Protein 8D24 (pdb70)

Secondary structure (DSSP, 8-state):
--EEEEEE-SSEEEEEEEETTEEEEPP-TTS-SSEE-EEEEETTEEEESHHHHHTTTT-GGGEEE-GGGTTT--TTSHHHHHHHHH-SSEEEEETTEEEEEEEETTEEEEE-HHHHHHHHHHHHHHHHHHHHTS---EEEEEE-TT--HHHHHHHHHHHHHTT-EEEEEEEHHHHHHHHTT---SSEEEEEEEEE-SS-EEEEEEEEETTEEEEEEEEEETT-SHHHHHHHHHHHHHHHHHHHHS--GGG-HHHHHHHHHHHHHHHHHTTT-SEEEEEEEEEETTEEEEEEEEHHHHHHHHHHHHHHTHHHHHHHHHHTT--GGG--EEEEESGGGGSHHHHHHHHHHTTTPPPEE-SSTTTHHHHHHHHHHHHHH-

Nearest PDB structures (foldseek):
  5umb-assembly4_D  TM=9.808E-01  e=6.014E-67  Plasmodium falciparum NF54
  3iuc-assembly3_C  TM=9.827E-01  e=4.723E-58  Homo sapiens
  3a8y-assembly2_B  TM=9.801E-01  e=9.227E-54  Homo sapiens
  4fsv-assembly1_A  TM=9.727E-01  e=2.371E-53  Homo sapiens
  6rzq-assembly2_B  TM=9.610E-01  e=6.991E-54  Plasmodium falciparum 3D7

B-factor: mean 27.22, std 9.72, range [12.56, 76.72]

Solvent-accessible surface area: 17415 Å² total; per-residue (Å²): 95,28,15,1,0,0,10,13,13,19,22,39,0,1,2,0,2,92,84,134,64,148,21,47,16,10,71,11,123,123,48,70,100,42,4,20,14,27,0,1,7,14,128,44,102,123,64,31,0,54,42,0,86,104,33,30,28,97,63,60,72,21,0,0,38,17,9,24,23,0,4,24,46,104,31,114,55,165,41,0,69,105,0,64,94,106,18,61,5,89,16,34,78,61,176,30,111,2,13,0,56,0,60,61,161,136,153,96,38,62,20,22,7,38,69,4,8,0,23,6,0,44,35,1,34,90,13,0,47,98,92,24,66,110,90,2,142,34,0,0,0,1,1,7,23,87,10,84,122,52,7,61,90,9,3,83,55,0,0,101,88,3,42,1,86,16,54,108,26,13,30,20,8,13,0,0,1,8,25,52,53,17,92,80,146,119,99,30,3,0,0,5,1,26,0,12,23,6,24,1,29,0,4,0,0,3,0,60,101,34,87,43,95,40,121,10,39,15,37,48,48,49,1,0,2,90,48,0,9,77,71,0,1,59,59,5,13,134,49,3,98,162,130,62,118,33,38,0,155,117,47,135,134,0,22,54,89,0,105,132,47,0,47,61,2,20,135,62,3,24,122,62,129,60,20,96,1,105,18,130,55,3,30,158,57,79,82,2,68,27,70,2,55,41,72,60,5,36,106,26,0,48,75,18,0,105,70,0,22,98,13,2,97,106,0,9,111,74,22,194,30,125,74,102,105,2,74,50,0,0,0,5,2,28,12,0,84,8,29,41,1,46,74,4,2,69,122,22,8,127,47,80,108,6,43,79,18,138,64,1,33,26,10,6,0,82,0,0,0,38,19,1,11,87,59,104,117

Structure (mmCIF, N/CA/C/O backbone):
data_8D24
#
_entry.id   8D24
#
_cell.length_a   83.997
_cell.length_b   83.997
_cell.length_c   292.603
_cell.angle_alpha   90.00
_cell.angle_beta   90.00
_cell.angle_gamma   120.00
#
_symmetry.space_group_name_H-M   'P 65 2 2'
#
loop_
_entity.id
_entity.type
_entity.pdbx_description
1 polymer 'Chaperone DnaK'
2 non-polymer 4-[[(2R,3S,4R,5R)-5-[6-amino-8-[(3,4-dichlorophenyl)methylamino]purin-9-yl]-3,4-dihydroxy-oxolan-2-yl]methoxymethyl]benzonitrile
3 non-polymer 'SULFATE ION'
4 water water
#
loop_
_atom_site.group_PDB
_atom_site.id
_atom_site.type_symbol
_atom_site.label_atom_id
_atom_site.label_alt_id
_atom_site.label_comp_id
_atom_site.label_asym_id
_atom_site.label_entity_id
_atom_site.label_seq_id
_atom_site.pdbx_PDB_ins_code
_atom_site.Cartn_x
_atom_site.Cartn_y
_atom_site.Cartn_z
_atom_site.occupancy
_atom_site.B_iso_or_equiv
_atom_site.auth_seq_id
_atom_site.auth_comp_id
_atom_site.auth_asym_id
_atom_site.auth_atom_id
_atom_site.pdbx_PDB_model_num
ATOM 1 N N . GLY A 1 21 ? 28.439 12.214 -21.736 1.00 58.95 28 GLY A N 1
ATOM 2 C CA . GLY A 1 21 ? 29.168 12.007 -20.468 1.00 44.19 28 GLY A CA 1
ATOM 3 C C . GLY A 1 21 ? 28.195 11.562 -19.394 1.00 42.56 28 GLY A C 1
ATOM 4 O O . GLY A 1 21 ? 26.988 11.495 -19.646 1.00 46.27 28 GLY A O 1
ATOM 5 N N . PRO A 1 22 ? 28.688 11.259 -18.178 1.00 35.02 29 PRO A N 1
ATOM 6 C CA . PRO A 1 22 ? 27.814 10.813 -17.097 1.00 33.24 29 PRO A CA 1
ATOM 7 C C . PRO A 1 22 ? 26.892 11.914 -16.572 1.00 33.61 29 PRO A C 1
ATOM 8 O O . PRO A 1 22 ? 27.214 13.100 -16.612 1.00 31.65 29 PRO A O 1
ATOM 12 N N . VAL A 1 23 ? 25.733 11.490 -16.095 1.00 29.49 30 VAL A N 1
ATOM 13 C CA . VAL A 1 23 ? 24.787 12.343 -15.339 1.00 26.46 30 VAL A CA 1
ATOM 14 C C . VAL A 1 23 ? 24.548 11.617 -14.026 1.00 26.06 30 VAL A C 1
ATOM 15 O O . VAL A 1 23 ? 24.155 10.455 -14.044 1.00 24.58 30 VAL A O 1
ATOM 19 N N . ILE A 1 24 ? 24.892 12.264 -12.924 1.00 25.17 31 ILE A N 1
ATOM 20 C CA . ILE A 1 24 ? 24.731 11.681 -11.562 1.00 23.92 31 ILE A CA 1
ATOM 21 C C . ILE A 1 24 ? 23.488 12.285 -10.942 1.00 22.35 31 ILE A C 1
ATOM 22 O O . ILE A 1 24 ? 22.953 13.301 -11.474 1.00 24.28 31 ILE A O 1
ATOM 27 N N . GLY A 1 25 ? 23.037 11.683 -9.849 1.00 20.03 32 GLY A N 1
ATOM 28 C CA . GLY A 1 25 ? 21.842 12.117 -9.117 1.00 20.78 32 GLY A CA 1
ATOM 29 C C . GLY A 1 25 ? 22.256 12.524 -7.705 1.00 21.26 32 GLY A C 1
ATOM 30 O O . GLY A 1 25 ? 23.009 11.759 -7.076 1.00 20.17 32 GLY A O 1
ATOM 31 N N . ILE A 1 26 ? 21.887 13.732 -7.264 1.00 18.82 33 ILE A N 1
ATOM 32 C CA . ILE A 1 26 ? 22.277 14.218 -5.912 1.00 20.20 33 ILE A CA 1
ATOM 33 C C . ILE A 1 26 ? 21.035 14.700 -5.179 1.00 20.95 33 ILE A C 1
ATOM 34 O O . ILE A 1 26 ? 20.248 15.506 -5.726 1.00 19.47 33 ILE A O 1
ATOM 39 N N . ASP A 1 27 ? 20.812 14.146 -3.990 1.00 20.00 34 ASP A N 1
ATOM 40 C CA . ASP A 1 27 ? 19.834 14.630 -3.011 1.00 19.95 34 ASP A CA 1
ATOM 41 C C . ASP A 1 27 ? 20.595 15.672 -2.172 1.00 20.88 34 ASP A C 1
ATOM 42 O O . ASP A 1 27 ? 21.522 15.284 -1.445 1.00 20.67 34 ASP A O 1
ATOM 47 N N . LEU A 1 28 ? 20.316 16.957 -2.377 1.00 19.07 35 LEU A N 1
ATOM 48 C CA . LEU A 1 28 ? 20.895 18.040 -1.558 1.00 20.21 35 LEU A CA 1
ATOM 49 C C . LEU A 1 28 ? 19.888 18.358 -0.451 1.00 21.58 35 LEU A C 1
ATOM 50 O O . LEU A 1 28 ? 18.885 19.099 -0.677 1.00 19.70 35 LEU A O 1
ATOM 55 N N . GLY A 1 29 ? 20.018 17.665 0.679 1.00 20.48 36 GLY A N 1
ATOM 56 C CA . GLY A 1 29 ? 19.044 17.699 1.772 1.00 20.43 36 GLY A CA 1
ATOM 57 C C . GLY A 1 29 ? 19.326 18.919 2.656 1.00 20.40 36 GLY A C 1
ATOM 58 O O . GLY A 1 29 ? 20.360 19.518 2.470 1.00 23.37 36 GLY A O 1
ATOM 59 N N . THR A 1 30 ? 18.528 19.125 3.671 1.00 17.92 37 THR A N 1
ATOM 60 C CA . THR A 1 30 ? 18.802 20.174 4.689 1.00 19.59 37 THR A CA 1
ATOM 61 C C . THR A 1 30 ? 19.995 19.737 5.520 1.00 20.82 37 THR A C 1
ATOM 62 O O . THR A 1 30 ? 20.976 20.518 5.649 1.00 18.55 37 THR A O 1
ATOM 66 N N . THR A 1 31 ? 19.951 18.540 6.089 1.00 18.27 38 THR A N 1
ATOM 67 C CA . THR A 1 31 ? 20.985 18.077 7.046 1.00 19.87 38 THR A CA 1
ATOM 68 C C . THR A 1 31 ? 22.072 17.202 6.386 1.00 19.72 38 THR A C 1
ATOM 69 O O . THR A 1 31 ? 23.145 17.032 6.957 1.00 18.81 38 THR A O 1
ATOM 73 N N A TYR A 1 32 ? 21.800 16.674 5.190 0.50 20.96 39 TYR A N 1
ATOM 74 N N B TYR A 1 32 ? 21.845 16.717 5.166 0.50 19.51 39 TYR A N 1
ATOM 75 C CA A TYR A 1 32 ? 22.734 15.761 4.501 0.50 21.33 39 TYR A CA 1
ATOM 76 C CA B TYR A 1 32 ? 22.681 15.660 4.557 0.50 19.10 39 TYR A CA 1
ATOM 77 C C A TYR A 1 32 ? 22.582 15.842 2.995 0.50 20.79 39 TYR A C 1
ATOM 78 C C B TYR A 1 32 ? 22.583 15.736 3.043 0.50 19.44 39 TYR A C 1
ATOM 79 O O A TYR A 1 32 ? 21.639 16.463 2.461 0.50 21.03 39 TYR A O 1
ATOM 80 O O B TYR A 1 32 ? 21.560 16.256 2.536 0.50 20.90 39 TYR A O 1
ATOM 97 N N A SER A 1 33 ? 23.544 15.231 2.328 0.50 18.75 40 SER A N 1
ATOM 98 N N B SER A 1 33 ? 23.580 15.190 2.356 0.50 18.24 40 SER A N 1
ATOM 99 C CA A SER A 1 33 ? 23.440 14.976 0.880 0.50 18.34 40 SER A CA 1
ATOM 100 C CA B SER A 1 33 ? 23.527 14.993 0.888 0.50 18.33 40 SER A CA 1
ATOM 101 C C A SER A 1 33 ? 23.698 13.491 0.655 0.50 17.84 40 SER A C 1
ATOM 102 C C B SER A 1 33 ? 23.895 13.546 0.564 0.50 18.22 40 SER A C 1
ATOM 103 O O A SER A 1 33 ? 24.196 12.792 1.577 0.50 17.86 40 SER A O 1
ATOM 104 O O B SER A 1 33 ? 24.727 12.956 1.276 0.50 17.71 40 SER A O 1
ATOM 109 N N . CYS A 1 34 ? 23.348 13.060 -0.535 1.00 17.90 41 CYS A N 1
ATOM 110 C CA . CYS A 1 34 ? 23.484 11.641 -0.931 1.00 18.06 41 CYS A CA 1
ATOM 111 C C . CYS A 1 34 ? 23.662 11.633 -2.424 1.00 18.49 41 CYS A C 1
ATOM 112 O O . CYS A 1 34 ? 22.896 12.378 -3.114 1.00 18.77 41 CYS A O 1
ATOM 115 N N . VAL A 1 35 ? 24.585 10.812 -2.941 1.00 16.02 42 VAL A N 1
ATOM 116 C CA . VAL A 1 35 ? 24.876 10.817 -4.394 1.00 18.31 42 VAL A CA 1
ATOM 117 C C . VAL A 1 35 ? 24.723 9.373 -4.917 1.00 19.32 42 VAL A C 1
ATOM 118 O O . VAL A 1 35 ? 25.259 8.461 -4.290 1.00 21.56 42 VAL A O 1
ATOM 122 N N . GLY A 1 36 ? 24.032 9.252 -6.038 1.00 20.79 43 GLY A N 1
ATOM 123 C CA . GLY A 1 36 ? 23.867 8.001 -6.791 1.00 22.03 43 GLY A CA 1
ATOM 124 C C . GLY A 1 36 ? 24.290 8.143 -8.236 1.00 21.36 43 GLY A C 1
ATOM 125 O O . GLY A 1 36 ? 24.195 9.239 -8.811 1.00 19.24 43 GLY A O 1
ATOM 126 N N . VAL A 1 37 ? 24.744 7.036 -8.824 1.00 20.75 44 VAL A N 1
ATOM 127 C CA . VAL A 1 37 ? 25.065 6.936 -10.266 1.00 22.72 44 VAL A CA 1
ATOM 128 C C . VAL A 1 37 ? 24.126 5.863 -10.843 1.00 24.56 44 VAL A C 1
ATOM 129 O O . VAL A 1 37 ? 23.778 4.950 -10.112 1.00 23.37 44 VAL A O 1
ATOM 133 N N . PHE A 1 38 ? 23.876 5.914 -12.139 1.00 24.48 45 PHE A N 1
ATOM 134 C CA . PHE A 1 38 ? 23.122 4.877 -12.885 1.00 24.75 45 PHE A CA 1
ATOM 135 C C . PHE A 1 38 ? 24.129 4.232 -13.837 1.00 24.65 45 PHE A C 1
ATOM 136 O O . PHE A 1 38 ? 24.698 4.939 -14.705 1.00 25.27 45 PHE A O 1
ATOM 144 N N . LYS A 1 39 ? 24.469 2.992 -13.580 1.00 24.65 46 LYS A N 1
ATOM 145 C CA . LYS A 1 39 ? 25.591 2.316 -14.275 1.00 26.91 46 LYS A CA 1
ATOM 146 C C . LYS A 1 39 ? 25.193 0.869 -14.518 1.00 25.74 46 LYS A C 1
ATOM 147 O O . LYS A 1 39 ? 24.764 0.221 -13.554 1.00 24.10 46 LYS A O 1
ATOM 153 N N . ASN A 1 40 ? 25.328 0.393 -15.761 1.00 29.23 47 ASN A N 1
ATOM 154 C CA . ASN A 1 40 ? 24.978 -1.017 -16.110 1.00 29.28 47 ASN A CA 1
ATOM 155 C C . ASN A 1 40 ? 23.573 -1.366 -15.621 1.00 24.25 47 ASN A C 1
ATOM 156 O O . ASN A 1 40 ? 23.384 -2.493 -15.123 1.00 26.86 47 ASN A O 1
ATOM 161 N N . GLY A 1 41 ? 22.611 -0.461 -15.820 1.00 22.79 48 GLY A N 1
ATOM 162 C CA . GLY A 1 41 ? 21.190 -0.622 -15.493 1.00 24.80 48 GLY A CA 1
ATOM 163 C C . GLY A 1 41 ? 20.893 -0.685 -14.011 1.00 24.76 48 GLY A C 1
ATOM 164 O O . GLY A 1 41 ? 19.787 -1.115 -13.683 1.00 23.34 48 GLY A O 1
ATOM 165 N N . ARG A 1 42 ? 21.813 -0.280 -13.128 1.00 26.87 49 ARG A N 1
ATOM 166 C CA . ARG A 1 42 ? 21.469 -0.258 -11.681 1.00 25.19 49 ARG A CA 1
ATOM 167 C C . ARG A 1 42 ? 21.939 1.055 -11.070 1.00 21.74 49 ARG A C 1
ATOM 168 O O . ARG A 1 42 ? 22.940 1.622 -11.529 1.00 20.70 49 ARG A O 1
ATOM 176 N N . VAL A 1 43 ? 21.151 1.519 -10.129 1.00 21.85 50 VAL A N 1
ATOM 177 C CA . VAL A 1 43 ? 21.546 2.680 -9.280 1.00 21.50 50 VAL A CA 1
ATOM 178 C C . VAL A 1 43 ? 22.523 2.221 -8.221 1.00 21.99 50 VAL A C 1
ATOM 179 O O . VAL A 1 43 ? 22.281 1.214 -7.569 1.00 23.42 50 VAL A O 1
ATOM 183 N N . GLU A 1 44 ? 23.614 2.937 -8.045 1.00 22.72 51 GLU A N 1
ATOM 184 C CA . GLU A 1 44 ? 24.563 2.701 -6.946 1.00 24.70 51 GLU A CA 1
ATOM 185 C C . GLU A 1 44 ? 24.638 3.990 -6.137 1.00 22.41 51 GLU A C 1
ATOM 186 O O . GLU A 1 44 ? 24.997 5.018 -6.731 1.00 21.01 51 GLU A O 1
ATOM 192 N N . ILE A 1 45 ? 24.201 3.893 -4.908 1.00 24.40 52 ILE A N 1
ATOM 193 C CA . ILE A 1 45 ? 24.336 5.003 -3.932 1.00 22.70 52 ILE A CA 1
ATOM 194 C C . ILE A 1 45 ? 25.757 4.859 -3.409 1.00 26.05 52 ILE A C 1
ATOM 195 O O . ILE A 1 45 ? 26.124 3.739 -2.982 1.00 25.55 52 ILE A O 1
ATOM 200 N N . LEU A 1 46 ? 26.550 5.911 -3.490 1.00 22.12 53 LEU A N 1
ATOM 201 C CA . LEU A 1 46 ? 28.012 5.808 -3.262 1.00 23.25 53 LEU A CA 1
ATOM 202 C C . LEU A 1 46 ? 28.400 6.219 -1.842 1.00 26.09 53 LEU A C 1
ATOM 203 O O . LEU A 1 46 ? 27.762 7.086 -1.253 1.00 24.11 53 LEU A O 1
ATOM 208 N N . ASN A 1 47 ? 29.380 5.521 -1.290 1.00 26.37 54 ASN A N 1
ATOM 209 C CA . ASN A 1 47 ? 30.016 5.789 0.018 1.00 27.89 54 ASN A CA 1
ATOM 210 C C . ASN A 1 47 ? 30.943 6.994 -0.122 1.00 28.80 54 ASN A C 1
ATOM 211 O O . ASN A 1 47 ? 31.629 7.128 -1.159 1.00 25.60 54 ASN A O 1
ATOM 216 N N . ASN A 1 48 ? 30.973 7.835 0.911 1.00 28.65 55 ASN A N 1
ATOM 217 C CA . ASN A 1 48 ? 31.987 8.907 0.998 1.00 27.38 55 ASN A CA 1
ATOM 218 C C . ASN A 1 48 ? 33.287 8.230 1.443 1.00 34.82 55 ASN A C 1
ATOM 219 O O . ASN A 1 48 ? 33.308 7.006 1.634 1.00 29.12 55 ASN A O 1
ATOM 224 N N . GLU A 1 49 ? 34.306 9.040 1.642 1.00 40.19 56 GLU A N 1
ATOM 225 C CA . GLU A 1 49 ? 35.682 8.600 1.949 1.00 41.41 56 GLU A CA 1
ATOM 226 C C . GLU A 1 49 ? 35.670 7.921 3.335 1.00 40.41 56 GLU A C 1
ATOM 227 O O . GLU A 1 49 ? 36.556 7.086 3.551 1.00 48.94 56 GLU A O 1
ATOM 233 N N . LEU A 1 50 ? 34.662 8.143 4.198 1.00 38.41 57 LEU A N 1
ATOM 234 C CA . LEU A 1 50 ? 34.504 7.487 5.536 1.00 37.58 57 LEU A CA 1
ATOM 235 C C . LEU A 1 50 ? 33.602 6.242 5.486 1.00 36.19 57 LEU A C 1
ATOM 236 O O . LEU A 1 50 ? 33.379 5.620 6.569 1.00 34.82 57 LEU A O 1
ATOM 241 N N . GLY A 1 51 ? 33.080 5.858 4.319 1.00 36.04 58 GLY A N 1
ATOM 242 C CA . GLY A 1 51 ? 32.276 4.628 4.178 1.00 36.49 58 GLY A CA 1
ATOM 243 C C . GLY A 1 51 ? 30.796 4.820 4.442 1.00 36.45 58 GLY A C 1
ATOM 244 O O . GLY A 1 51 ? 30.112 3.803 4.730 1.00 31.75 58 GLY A O 1
ATOM 245 N N . ASN A 1 52 ? 30.279 6.063 4.338 1.00 30.24 59 ASN A N 1
ATOM 246 C CA . ASN A 1 52 ? 28.870 6.369 4.670 1.00 29.98 59 ASN A CA 1
ATOM 247 C C . ASN A 1 52 ? 28.157 6.792 3.384 1.00 26.06 59 ASN A C 1
ATOM 248 O O . ASN A 1 52 ? 28.730 7.554 2.631 1.00 25.82 59 ASN A O 1
ATOM 253 N N . ARG A 1 53 ? 26.915 6.370 3.234 1.00 26.94 60 ARG A N 1
ATOM 254 C CA . ARG A 1 53 ? 26.118 6.697 2.036 1.00 27.45 60 ARG A CA 1
ATOM 255 C C . ARG A 1 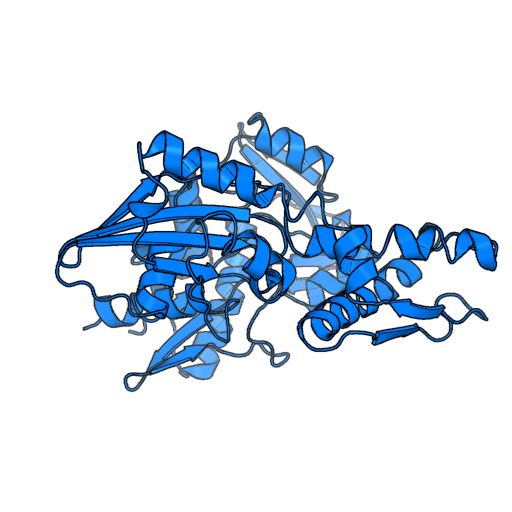53 ? 25.409 8.030 2.225 1.00 24.78 60 ARG A C 1
ATOM 256 O O . ARG A 1 53 ? 24.868 8.528 1.241 1.00 24.13 60 ARG A O 1
ATOM 264 N N . ILE A 1 54 ? 25.387 8.557 3.437 1.00 22.02 61 ILE A N 1
ATOM 265 C CA . ILE A 1 54 ? 24.838 9.909 3.718 1.00 25.52 61 ILE A CA 1
ATOM 266 C C . ILE A 1 54 ? 26.014 10.779 4.184 1.00 24.28 61 ILE A C 1
ATOM 267 O O . ILE A 1 54 ? 26.698 10.351 5.108 1.00 23.55 61 ILE A O 1
ATOM 272 N N . THR A 1 55 ? 26.153 12.007 3.687 1.00 21.73 62 THR A N 1
ATOM 273 C CA . THR A 1 55 ? 27.219 12.945 4.128 1.00 21.00 62 THR A CA 1
ATOM 274 C C . THR A 1 55 ? 26.550 14.143 4.786 1.00 22.60 62 THR A C 1
ATOM 275 O O . THR A 1 55 ? 25.699 14.800 4.186 1.00 19.97 62 THR A O 1
ATOM 279 N N . PRO A 1 56 ? 26.891 14.489 6.036 1.00 20.83 63 PRO A N 1
ATOM 280 C CA . PRO A 1 56 ? 26.291 15.668 6.655 1.00 20.38 63 PRO A CA 1
ATOM 281 C C . PRO A 1 56 ? 26.636 16.940 5.886 1.00 19.97 63 PRO A C 1
ATOM 282 O O . PRO A 1 56 ? 27.739 17.082 5.468 1.00 22.37 63 PRO A O 1
ATOM 286 N N . SER A 1 57 ? 25.670 17.835 5.715 1.00 18.44 64 SER A N 1
ATOM 287 C CA . SER A 1 57 ? 25.845 19.036 4.868 1.00 19.28 64 SER A CA 1
ATOM 288 C C . SER A 1 57 ? 26.473 20.112 5.741 1.00 19.29 64 SER A C 1
ATOM 289 O O . SER A 1 57 ? 25.789 21.117 6.002 1.00 19.70 64 SER A O 1
ATOM 292 N N . TYR A 1 58 ? 27.692 19.828 6.215 1.00 20.96 65 TYR A N 1
ATOM 293 C CA . TYR A 1 58 ? 28.448 20.768 7.082 1.00 21.78 65 TYR A CA 1
ATOM 294 C C . TYR A 1 58 ? 29.720 21.187 6.357 1.00 20.52 65 TYR A C 1
ATOM 295 O O . TYR A 1 58 ? 30.410 20.383 5.714 1.00 20.52 65 TYR A O 1
ATOM 304 N N . VAL A 1 59 ? 30.102 22.446 6.570 1.00 20.69 66 VAL A N 1
ATOM 305 C CA . VAL A 1 59 ? 31.396 22.964 6.080 1.00 19.67 66 VAL A CA 1
ATOM 306 C C . VAL A 1 59 ? 32.006 23.797 7.215 1.00 18.62 66 VAL A C 1
ATOM 307 O O . VAL A 1 59 ? 31.267 24.667 7.760 1.00 18.77 66 VAL A O 1
ATOM 311 N N . SER A 1 60 ? 33.248 23.483 7.607 1.00 19.89 67 SER A N 1
ATOM 312 C CA . SER A 1 60 ? 33.964 24.135 8.730 1.00 18.46 67 SER A CA 1
ATOM 313 C C . SER A 1 60 ? 35.141 24.948 8.214 1.00 18.68 67 SER A C 1
ATOM 314 O O . SER A 1 60 ? 35.810 24.537 7.231 1.00 18.56 67 SER A O 1
ATOM 317 N N . PHE A 1 61 ? 35.312 26.118 8.833 1.00 19.66 68 PHE A N 1
ATOM 318 C CA . PHE A 1 61 ? 36.393 27.072 8.498 1.00 19.57 68 PHE A CA 1
ATOM 319 C C . PHE A 1 61 ? 37.205 27.369 9.770 1.00 20.18 68 PHE A C 1
ATOM 320 O O . PHE A 1 61 ? 37.045 28.457 10.375 1.00 22.45 68 PHE A O 1
ATOM 328 N N . VAL A 1 62 ? 38.017 26.403 10.190 1.00 23.10 69 VAL A N 1
ATOM 329 C CA . VAL A 1 62 ? 38.774 26.449 11.472 1.00 25.43 69 VAL A CA 1
ATOM 330 C C . VAL A 1 62 ? 40.275 26.448 11.167 1.00 30.15 69 VAL A C 1
ATOM 331 O O . VAL A 1 62 ? 40.691 25.562 10.456 1.00 29.18 69 VAL A O 1
ATOM 335 N N . ASP A 1 63 ? 41.048 27.381 11.743 1.00 35.05 70 ASP A N 1
ATOM 336 C CA . ASP A 1 63 ? 42.550 27.315 11.738 1.00 37.75 70 ASP A CA 1
ATOM 337 C C . ASP A 1 63 ? 43.098 27.176 10.317 1.00 36.02 70 ASP A C 1
ATOM 338 O O . ASP A 1 63 ? 44.014 26.340 10.135 1.00 39.32 70 ASP A O 1
ATOM 343 N N . GLY A 1 64 ? 42.565 27.910 9.338 1.00 29.29 71 GLY A N 1
ATOM 344 C CA . GLY A 1 64 ? 43.109 27.885 7.972 1.00 31.40 71 GLY A CA 1
ATOM 345 C C . GLY A 1 64 ? 42.795 26.605 7.198 1.00 35.42 71 GLY A C 1
ATOM 346 O O . GLY A 1 64 ? 43.326 26.451 6.116 1.00 42.80 71 GLY A O 1
ATOM 347 N N . GLU A 1 65 ? 41.911 25.723 7.679 1.00 29.58 72 GLU A N 1
ATOM 348 C CA . GLU A 1 65 ? 41.542 24.505 6.905 1.00 31.13 72 GLU A CA 1
ATOM 349 C C . GLU A 1 65 ? 40.040 24.536 6.639 1.00 31.04 72 GLU A C 1
ATOM 350 O O . GLU A 1 65 ? 39.299 25.006 7.514 1.00 24.95 72 GLU A O 1
ATOM 356 N N . ARG A 1 66 ? 39.618 23.998 5.516 1.00 25.79 73 ARG A N 1
ATOM 357 C CA . ARG A 1 66 ? 38.173 23.898 5.205 1.00 26.16 73 ARG A CA 1
ATOM 358 C C . ARG A 1 66 ? 37.825 22.412 5.168 1.00 23.75 73 ARG A C 1
ATOM 359 O O . ARG A 1 66 ? 38.549 21.664 4.463 1.00 27.30 73 ARG A O 1
ATOM 367 N N . LYS A 1 67 ? 36.832 21.983 5.932 1.00 22.50 74 LYS A N 1
ATOM 368 C CA . LYS A 1 67 ? 36.410 20.563 5.907 1.00 22.39 74 LYS A CA 1
ATOM 369 C C . LYS A 1 67 ? 34.976 20.536 5.408 1.00 22.54 74 LYS A C 1
ATOM 370 O O . LYS A 1 67 ? 34.237 21.496 5.663 1.00 19.33 74 LYS A O 1
ATOM 376 N N . VAL A 1 68 ? 34.571 19.410 4.822 1.00 20.53 75 VAL A N 1
ATOM 377 C CA . VAL A 1 68 ? 33.180 19.231 4.314 1.00 21.97 75 VAL A CA 1
ATOM 378 C C . VAL A 1 68 ? 32.740 17.842 4.776 1.00 21.46 75 VAL A C 1
ATOM 379 O O . VAL A 1 68 ? 33.521 16.885 4.597 1.00 23.68 75 VAL A O 1
ATOM 383 N N . GLY A 1 69 ? 31.583 17.763 5.382 1.00 20.79 76 GLY A N 1
ATOM 384 C CA . GLY A 1 69 ? 30.981 16.495 5.800 1.00 21.41 76 GLY A CA 1
ATOM 385 C C . GLY A 1 69 ? 31.195 16.179 7.246 1.00 22.31 76 GLY A C 1
ATOM 386 O O . GLY A 1 69 ? 31.103 17.056 8.094 1.00 22.42 76 GLY A O 1
ATOM 387 N N . GLU A 1 70 ? 31.373 14.885 7.566 1.00 21.80 77 GLU A N 1
ATOM 388 C CA . GLU A 1 70 ? 31.405 14.500 8.987 1.00 24.30 77 GLU A CA 1
ATOM 389 C C . GLU A 1 70 ? 32.523 15.229 9.735 1.00 20.62 77 GLU A C 1
ATOM 390 O O . GLU A 1 70 ? 32.324 15.574 10.922 1.00 25.01 77 GLU A O 1
ATOM 396 N N . ALA A 1 71 ? 33.670 15.399 9.091 1.00 21.74 78 ALA A N 1
ATOM 397 C CA . ALA A 1 71 ? 34.825 16.043 9.747 1.00 23.44 78 ALA A CA 1
ATOM 398 C C . ALA A 1 71 ? 34.492 17.491 10.124 1.00 23.90 78 ALA A C 1
ATOM 399 O O . ALA A 1 71 ? 34.935 17.956 11.207 1.00 23.31 78 ALA A O 1
ATOM 401 N N . ALA A 1 72 ? 33.730 18.174 9.276 1.00 20.83 79 ALA A N 1
ATOM 402 C CA . ALA A 1 72 ? 33.246 19.558 9.569 1.00 19.63 79 ALA A CA 1
ATOM 403 C C . ALA A 1 72 ? 32.246 19.503 10.726 1.00 20.36 79 ALA A C 1
ATOM 404 O O . ALA A 1 72 ? 32.316 20.307 11.666 1.00 20.69 79 ALA A O 1
ATOM 406 N N . LYS A 1 73 ? 31.306 18.552 10.722 1.00 18.60 80 LYS A N 1
ATOM 407 C CA . LYS A 1 73 ? 30.296 18.479 11.777 1.00 20.20 80 LYS A CA 1
ATOM 408 C C . LYS A 1 73 ? 30.964 18.290 13.141 1.00 21.19 80 LYS A C 1
ATOM 409 O O . LYS A 1 73 ? 30.485 18.854 14.122 1.00 20.09 80 LYS A O 1
ATOM 415 N N . LEU A 1 74 ? 32.054 17.543 13.194 1.00 23.17 81 LEU A N 1
ATOM 416 C CA . LEU A 1 74 ? 32.766 17.312 14.480 1.00 26.01 81 LEU A CA 1
ATOM 417 C C . LEU A 1 74 ? 33.358 18.641 14.979 1.00 23.98 81 LEU A C 1
ATOM 418 O O . LEU A 1 74 ? 33.404 18.801 16.205 1.00 28.39 81 LEU A O 1
ATOM 423 N N . GLU A 1 75 ? 33.646 19.603 14.098 1.00 22.95 82 GLU A N 1
ATOM 424 C CA . GLU A 1 75 ? 34.127 20.931 14.558 1.00 21.86 82 GLU A CA 1
ATOM 425 C C . GLU A 1 75 ? 33.060 21.755 15.269 1.00 22.52 82 GLU A C 1
ATOM 426 O O . GLU A 1 75 ? 33.446 22.759 15.879 1.00 22.83 82 GLU A O 1
ATOM 432 N N . ALA A 1 76 ? 31.764 21.434 15.188 1.00 19.45 83 ALA A N 1
ATOM 433 C CA . ALA A 1 76 ? 30.685 22.319 15.661 1.00 20.33 83 ALA A CA 1
ATOM 434 C C . ALA A 1 76 ? 30.798 22.503 17.180 1.00 19.79 83 ALA A C 1
ATOM 435 O O . ALA A 1 76 ? 30.364 23.535 17.670 1.00 20.41 83 ALA A O 1
ATOM 437 N N . THR A 1 77 ? 31.203 21.462 17.894 1.00 20.62 84 THR A N 1
ATOM 438 C CA . THR A 1 77 ? 31.184 21.506 19.371 1.00 20.52 84 THR A CA 1
ATOM 439 C C . THR A 1 77 ? 32.119 22.610 19.868 1.00 20.82 84 THR A C 1
ATOM 440 O O . THR A 1 77 ? 31.726 23.420 20.732 1.00 23.29 84 THR A O 1
ATOM 444 N N . LEU A 1 78 ? 33.336 22.636 19.363 1.00 25.15 85 LEU A N 1
ATOM 445 C CA . LEU A 1 78 ? 34.366 23.562 19.880 1.00 25.38 85 LEU A CA 1
ATOM 446 C C . LEU A 1 78 ? 34.453 24.810 19.001 1.00 24.22 85 LEU A C 1
ATOM 447 O O . LEU A 1 78 ? 34.998 25.808 19.502 1.00 22.17 85 LEU A O 1
ATOM 452 N N . HIS A 1 79 ? 33.922 24.778 17.774 1.00 20.19 86 HIS A N 1
ATOM 453 C CA . HIS A 1 79 ? 33.970 25.964 16.867 1.00 20.22 86 HIS A CA 1
ATOM 454 C C . HIS A 1 79 ? 32.596 26.248 16.267 1.00 19.47 86 HIS A C 1
ATOM 455 O O . HIS A 1 79 ? 32.448 26.239 15.043 1.00 17.26 86 HIS A O 1
ATOM 462 N N . PRO A 1 80 ? 31.560 26.540 17.095 1.00 21.26 87 PRO A N 1
ATOM 463 C CA . PRO A 1 80 ? 30.193 26.654 16.585 1.00 19.96 87 PRO A CA 1
ATOM 464 C C . PRO A 1 80 ? 30.037 27.841 15.617 1.00 21.71 87 PRO A C 1
ATOM 465 O O . PRO A 1 80 ? 29.223 27.744 14.731 1.00 19.98 87 PRO A O 1
ATOM 469 N N . THR A 1 81 ? 30.818 28.926 15.774 1.00 18.82 88 THR A N 1
ATOM 470 C CA . THR A 1 81 ? 30.632 30.088 14.865 1.00 20.11 88 THR A CA 1
ATOM 471 C C . THR A 1 81 ? 31.270 29.814 13.491 1.00 18.82 88 T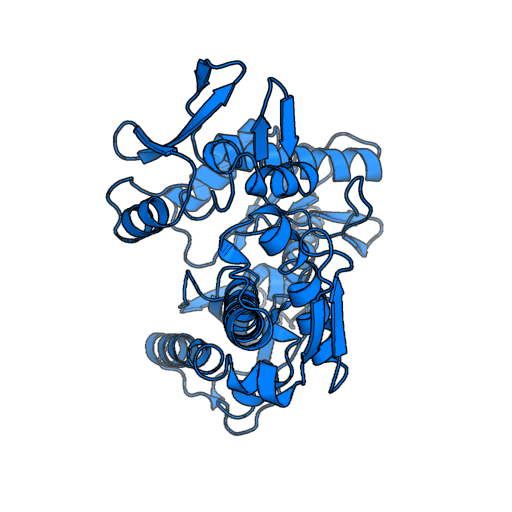HR A C 1
ATOM 472 O O . THR A 1 81 ? 30.935 30.568 12.550 1.00 21.14 88 THR A O 1
ATOM 476 N N . GLN A 1 82 ? 32.139 28.810 13.360 1.00 17.50 89 GLN A N 1
ATOM 477 C CA . GLN A 1 82 ? 32.960 28.545 12.156 1.00 17.93 89 GLN A CA 1
ATOM 478 C C . GLN A 1 82 ? 32.429 27.328 11.411 1.00 19.38 89 GLN A C 1
ATOM 479 O O . GLN A 1 82 ? 33.025 26.973 10.401 1.00 18.18 89 GLN A O 1
ATOM 485 N N . THR A 1 83 ? 31.338 26.741 11.919 1.00 18.52 90 THR A N 1
ATOM 486 C CA . THR A 1 83 ? 30.874 25.437 11.401 1.00 18.06 90 THR A CA 1
ATOM 487 C C . THR A 1 83 ? 29.498 25.680 10.792 1.00 17.01 90 THR A C 1
ATOM 488 O O . THR A 1 83 ? 28.549 25.872 11.527 1.00 18.12 90 THR A O 1
ATOM 492 N N . VAL A 1 84 ? 29.443 25.679 9.478 1.00 16.10 91 VAL A N 1
ATOM 493 C CA . VAL A 1 84 ? 28.278 26.140 8.701 1.00 17.00 91 VAL A CA 1
ATOM 494 C C . VAL A 1 84 ? 27.451 24.893 8.345 1.00 17.05 91 VAL A C 1
ATOM 495 O O . VAL A 1 84 ? 28.003 23.890 7.860 1.00 19.38 91 VAL A O 1
ATOM 499 N N . PHE A 1 85 ? 26.162 25.036 8.489 1.00 18.71 92 PHE A N 1
ATOM 500 C CA . PHE A 1 85 ? 25.219 23.942 8.182 1.00 18.22 92 PHE A CA 1
ATOM 501 C C . PHE A 1 85 ? 23.849 24.548 7.925 1.00 18.28 92 PHE A C 1
ATOM 502 O O . PHE A 1 85 ? 23.569 25.747 8.241 1.00 18.59 92 PHE A O 1
ATOM 510 N N . ASP A 1 86 ? 22.937 23.678 7.470 1.00 18.60 93 ASP A N 1
ATOM 511 C CA . ASP A 1 86 ? 21.516 24.041 7.249 1.00 17.74 93 ASP A CA 1
ATOM 512 C C . ASP A 1 86 ? 21.408 25.216 6.269 1.00 18.98 93 ASP A C 1
ATOM 513 O O . ASP A 1 86 ? 20.440 25.985 6.366 1.00 18.45 93 ASP A O 1
ATOM 518 N N A VAL A 1 87 ? 22.339 25.338 5.340 0.50 18.00 94 VAL A N 1
ATOM 519 N N B VAL A 1 87 ? 22.335 25.383 5.324 0.50 18.27 94 VAL A N 1
ATOM 520 C CA A VAL A 1 87 ? 22.341 26.513 4.430 0.50 18.62 94 VAL A CA 1
ATOM 521 C CA B VAL A 1 87 ? 22.295 26.577 4.420 0.50 19.01 94 VAL A CA 1
ATOM 522 C C A VAL A 1 87 ? 21.111 26.429 3.510 0.50 18.53 94 VAL A C 1
ATOM 523 C C B VAL A 1 87 ? 21.181 26.413 3.377 0.50 18.54 94 VAL A C 1
ATOM 524 O O A VAL A 1 87 ? 20.572 27.454 3.125 0.50 17.23 94 VAL A O 1
ATOM 525 O O B VAL A 1 87 ? 20.910 27.357 2.623 0.50 16.83 94 VAL A O 1
ATOM 532 N N . LYS A 1 88 ? 20.571 25.235 3.289 1.00 18.14 95 LYS A N 1
ATOM 533 C CA . LYS A 1 88 ? 19.361 25.069 2.438 1.00 17.51 95 LYS A CA 1
ATOM 534 C C . LYS A 1 88 ? 18.192 25.882 2.991 1.00 19.33 95 LYS A C 1
ATOM 535 O O . LYS A 1 88 ? 17.276 26.172 2.218 1.00 20.62 95 LYS A O 1
ATOM 541 N N . ARG A 1 89 ? 18.187 26.183 4.295 1.00 17.48 96 ARG A N 1
ATOM 542 C CA . ARG A 1 89 ? 17.184 27.034 4.935 1.00 18.21 96 ARG A CA 1
ATOM 543 C C . ARG A 1 89 ? 17.305 28.470 4.405 1.00 18.80 96 ARG A C 1
ATOM 544 O O . ARG A 1 89 ? 16.292 29.187 4.530 1.00 21.86 96 ARG A O 1
ATOM 552 N N . LEU A 1 90 ? 18.471 28.877 3.930 1.00 19.02 97 LEU A N 1
ATOM 553 C CA . LEU A 1 90 ? 18.682 30.295 3.521 1.00 20.72 97 LEU A CA 1
ATOM 554 C C . LEU A 1 90 ? 18.627 30.439 2.016 1.00 21.08 97 LEU A C 1
ATOM 555 O O . LEU A 1 90 ? 18.392 31.563 1.563 1.00 23.16 97 LEU A O 1
ATOM 560 N N . ILE A 1 91 ? 18.983 29.397 1.274 1.00 19.90 98 ILE A N 1
ATOM 561 C CA . ILE A 1 91 ? 19.311 29.541 -0.165 1.00 19.53 98 ILE A CA 1
ATOM 562 C C . ILE A 1 91 ? 18.107 30.116 -0.928 1.00 20.18 98 ILE A C 1
ATOM 563 O O . ILE A 1 91 ? 16.997 29.656 -0.706 1.00 20.94 98 ILE A O 1
ATOM 568 N N . GLY A 1 92 ? 18.376 31.130 -1.762 1.00 20.92 99 GLY A N 1
ATOM 569 C CA . GLY A 1 92 ? 17.363 31.857 -2.545 1.00 20.92 99 GLY A CA 1
ATOM 570 C C . GLY A 1 92 ? 16.350 32.649 -1.737 1.00 24.34 99 GLY A C 1
ATOM 571 O O . GLY A 1 92 ? 15.431 33.204 -2.378 1.00 24.42 99 GLY A O 1
ATOM 572 N N . ARG A 1 93 ? 16.513 32.852 -0.431 1.00 20.78 100 ARG A N 1
ATOM 573 C CA . ARG A 1 93 ? 15.573 33.654 0.372 1.00 21.16 100 ARG A CA 1
ATOM 574 C C . ARG A 1 93 ? 16.090 35.092 0.544 1.00 20.99 100 ARG A C 1
ATOM 575 O O . ARG A 1 93 ? 17.164 35.421 0.041 1.00 21.34 100 ARG A O 1
ATOM 583 N N . LYS A 1 94 ? 15.278 35.891 1.199 1.00 22.16 101 LYS A N 1
ATOM 584 C CA . LYS A 1 94 ? 15.611 37.292 1.555 1.00 24.37 101 LYS A CA 1
ATOM 585 C C . LYS A 1 94 ? 15.914 37.357 3.047 1.00 24.20 101 LYS A C 1
ATOM 586 O O . LYS A 1 94 ? 15.280 36.682 3.833 1.00 24.97 101 LYS A O 1
ATOM 592 N N . PHE A 1 95 ? 16.809 38.265 3.429 1.00 25.56 102 PHE A N 1
ATOM 593 C CA . PHE A 1 95 ? 17.255 38.402 4.835 1.00 23.63 102 PHE A CA 1
ATOM 594 C C . PHE A 1 95 ? 16.063 38.663 5.754 1.00 24.94 102 PHE A C 1
ATOM 595 O O . PHE A 1 95 ? 16.043 38.149 6.868 1.00 23.13 102 PHE A O 1
ATOM 603 N N . ASP A 1 96 ? 15.073 39.456 5.327 1.00 28.01 103 ASP A N 1
ATOM 604 C CA . ASP A 1 96 ? 13.929 39.873 6.178 1.00 30.06 103 ASP A CA 1
ATOM 605 C C . ASP A 1 96 ? 12.752 38.890 6.094 1.00 31.26 103 ASP A C 1
ATOM 606 O O . ASP A 1 96 ? 11.766 39.117 6.789 1.00 26.84 103 ASP A O 1
ATOM 611 N N . ASP A 1 97 ? 12.837 37.813 5.298 1.00 29.76 104 ASP A N 1
ATOM 612 C CA . ASP A 1 97 ? 11.777 36.780 5.313 1.00 29.76 104 ASP A CA 1
ATOM 613 C C . ASP A 1 97 ? 11.608 36.272 6.739 1.00 29.59 104 ASP A C 1
ATOM 614 O O . ASP A 1 97 ? 12.638 36.039 7.409 1.00 25.94 104 ASP A O 1
ATOM 619 N N . GLN A 1 98 ? 10.356 36.109 7.189 1.00 27.95 105 GLN A N 1
ATOM 620 C CA . GLN A 1 98 ? 10.008 35.593 8.539 1.00 29.78 105 GLN A CA 1
ATOM 621 C C . GLN A 1 98 ? 10.835 34.328 8.838 1.00 27.86 105 GLN A C 1
ATOM 622 O O . GLN A 1 98 ? 11.412 34.205 9.936 1.00 25.46 105 GLN A O 1
ATOM 628 N N . GLU A 1 99 ? 10.902 33.419 7.865 1.00 24.64 106 GLU A N 1
ATOM 629 C CA . GLU A 1 99 ? 11.616 32.125 8.089 1.00 27.55 106 GLU A CA 1
ATOM 630 C C . GLU A 1 99 ? 13.110 32.378 8.341 1.00 23.38 106 GLU A C 1
ATOM 631 O O . GLU A 1 99 ? 13.704 31.658 9.176 1.00 24.32 106 GLU A O 1
ATOM 637 N N . VAL A 1 100 ? 13.706 33.348 7.637 1.00 22.72 107 VAL A N 1
ATOM 638 C CA . VAL A 1 100 ? 15.179 33.584 7.716 1.00 25.08 107 VAL A CA 1
ATOM 639 C C . VAL A 1 100 ? 15.471 34.292 9.041 1.00 23.96 107 VAL A C 1
ATOM 640 O O . VAL A 1 100 ? 16.471 33.997 9.693 1.00 21.95 107 VAL A O 1
ATOM 644 N N . VAL A 1 101 ? 14.595 35.203 9.453 1.00 27.01 108 VAL A N 1
ATOM 645 C CA . VAL A 1 101 ? 14.717 35.869 10.781 1.00 26.96 108 VAL A CA 1
ATOM 646 C C . VAL A 1 101 ? 14.742 34.791 11.864 1.00 27.66 108 VAL A C 1
ATOM 647 O O . VAL A 1 101 ? 15.551 34.913 12.769 1.00 26.33 108 VAL A O 1
ATOM 651 N N . LYS A 1 102 ? 13.880 33.774 11.785 1.00 26.15 109 LYS A N 1
ATOM 652 C CA . LYS A 1 102 ? 13.810 32.703 12.798 1.00 28.57 109 LYS A CA 1
ATOM 653 C C . LYS A 1 102 ? 15.107 31.875 12.747 1.00 26.29 109 LYS A C 1
ATOM 654 O O . LYS A 1 102 ? 15.690 31.596 13.804 1.00 26.95 109 LYS A O 1
ATOM 660 N N . ASP A 1 103 ? 15.574 31.530 11.550 1.00 24.70 110 ASP A N 1
ATOM 661 C CA . ASP A 1 103 ? 16.810 30.722 11.384 1.00 23.80 110 ASP A CA 1
ATOM 662 C C . ASP A 1 103 ? 18.022 31.511 11.898 1.00 24.39 110 ASP A C 1
ATOM 663 O O . ASP A 1 103 ? 18.865 30.909 12.555 1.00 22.95 110 ASP A O 1
ATOM 668 N N . ARG A 1 104 ? 18.107 32.823 11.653 1.00 22.61 111 ARG A N 1
ATOM 669 C CA . ARG A 1 104 ? 19.240 33.618 12.206 1.00 26.24 111 ARG A CA 1
ATOM 670 C C . ARG A 1 104 ? 19.236 33.522 13.728 1.00 25.68 111 ARG A C 1
ATOM 671 O O . ARG A 1 104 ? 20.317 33.287 14.307 1.00 26.27 111 ARG A O 1
ATOM 679 N N . SER A 1 105 ? 18.080 33.527 14.396 1.00 24.92 112 SER A N 1
ATOM 680 C CA . SER A 1 105 ? 18.049 33.425 15.885 1.00 26.77 112 SER A CA 1
ATOM 681 C C . SER A 1 105 ? 18.417 32.005 16.354 1.00 26.63 112 SER A C 1
ATOM 682 O O . SER A 1 105 ? 18.849 31.847 17.486 1.00 30.74 112 SER A O 1
ATOM 685 N N . LEU A 1 106 ? 18.309 30.992 15.498 1.00 22.19 113 LEU A N 1
ATOM 686 C CA . LEU A 1 106 ? 18.634 29.592 15.860 1.00 24.37 113 LEU A CA 1
ATOM 687 C C . LEU A 1 106 ? 20.077 29.213 15.513 1.00 22.94 113 LEU A C 1
ATOM 688 O O . LEU A 1 106 ? 20.612 28.377 16.264 1.00 26.81 113 LEU A O 1
ATOM 693 N N . LEU A 1 107 ? 20.651 29.732 14.430 1.00 19.88 114 LEU A N 1
ATOM 694 C CA . LEU A 1 107 ? 21.933 29.265 13.882 1.00 20.12 114 LEU A CA 1
ATOM 695 C C . LEU A 1 107 ? 23.094 30.017 14.527 1.00 21.58 114 LEU A C 1
ATOM 696 O O . LEU A 1 107 ? 23.018 31.225 14.767 1.00 22.77 114 LEU A O 1
ATOM 701 N N . PRO A 1 108 ? 24.193 29.327 14.860 1.00 20.57 115 PRO A N 1
ATOM 702 C CA . PRO A 1 108 ? 25.262 29.970 15.646 1.00 20.86 115 PRO A CA 1
ATOM 703 C C . PRO A 1 108 ? 26.328 30.728 14.839 1.00 24.54 115 PRO A C 1
ATOM 704 O O . PRO A 1 108 ? 27.150 31.446 15.427 1.00 24.25 115 PRO A O 1
ATOM 708 N N . TYR A 1 109 ? 26.362 30.512 13.537 1.00 20.36 116 TYR A N 1
ATOM 709 C CA . TYR A 1 109 ? 27.310 31.204 12.646 1.00 18.89 116 TYR A CA 1
ATOM 710 C C . TYR A 1 109 ? 26.643 32.494 12.203 1.00 20.07 116 TYR A C 1
ATOM 711 O O . TYR A 1 109 ? 25.397 32.610 12.162 1.00 20.51 116 TYR A O 1
ATOM 720 N N . GLU A 1 110 ? 27.464 33.502 11.900 1.00 20.44 117 GLU A N 1
ATOM 721 C CA . GLU A 1 110 ? 26.912 34.837 11.595 1.00 20.08 117 GLU A CA 1
ATOM 722 C C . GLU A 1 110 ? 26.237 34.850 10.216 1.00 19.42 117 GLU A C 1
ATOM 723 O O . GLU A 1 110 ? 26.811 34.353 9.244 1.00 19.09 117 GLU A O 1
ATOM 729 N N . ILE A 1 111 ? 25.031 35.413 10.163 1.00 19.34 118 ILE A N 1
ATOM 730 C CA . ILE A 1 111 ? 24.295 35.647 8.894 1.00 19.35 118 ILE A CA 1
ATOM 731 C C . ILE A 1 111 ? 24.128 37.162 8.731 1.00 20.24 118 ILE A C 1
ATOM 732 O O . ILE A 1 111 ? 23.670 37.818 9.681 1.00 21.64 118 ILE A O 1
ATOM 737 N N . VAL A 1 112 ? 24.585 37.668 7.605 1.00 22.18 119 VAL A N 1
ATOM 738 C CA . VAL A 1 112 ? 24.587 39.123 7.279 1.00 22.92 119 VAL A CA 1
ATOM 739 C C . VAL A 1 112 ? 23.655 39.390 6.114 1.00 26.45 119 VAL A C 1
ATOM 740 O O . VAL A 1 112 ? 23.309 38.456 5.318 1.00 23.88 119 VAL A O 1
ATOM 744 N N . ASN A 1 113 ? 23.245 40.654 6.053 1.00 23.45 120 ASN A N 1
ATOM 745 C CA . ASN A 1 113 ? 22.358 41.181 5.005 1.00 24.92 120 ASN A CA 1
ATOM 746 C C . ASN A 1 113 ? 23.228 41.737 3.904 1.00 28.61 120 ASN A C 1
ATOM 747 O O . ASN A 1 113 ? 23.867 42.792 4.128 1.00 28.17 120 ASN A O 1
ATOM 752 N N . ASN A 1 114 ? 23.283 41.044 2.782 1.00 24.53 121 ASN A N 1
ATOM 753 C CA . ASN A 1 114 ? 24.020 41.478 1.583 1.00 28.40 121 ASN A CA 1
ATOM 754 C C . ASN A 1 114 ? 22.986 41.859 0.538 1.00 30.49 121 ASN A C 1
ATOM 755 O O . ASN A 1 114 ? 22.419 40.952 -0.098 1.00 28.06 121 ASN A O 1
ATOM 760 N N . GLN A 1 115 ? 22.706 43.151 0.412 1.00 32.78 122 GLN A N 1
ATOM 761 C CA . GLN A 1 115 ? 21.745 43.678 -0.603 1.00 35.67 122 GLN A CA 1
ATOM 762 C C . GLN A 1 115 ? 20.420 42.892 -0.512 1.00 30.53 122 GLN A C 1
ATOM 763 O O . GLN A 1 115 ? 19.798 42.607 -1.555 1.00 34.19 122 GLN A O 1
ATOM 769 N N . GLY A 1 116 ? 19.959 42.653 0.703 1.00 26.20 123 GLY A N 1
ATOM 770 C CA . GLY A 1 116 ? 18.626 42.103 1.006 1.00 27.42 123 GLY A CA 1
ATOM 771 C C . GLY A 1 116 ? 18.639 40.580 1.091 1.00 24.30 123 GLY A C 1
ATOM 772 O O . GLY A 1 116 ? 17.571 40.021 1.370 1.00 25.70 123 GLY A O 1
ATOM 773 N N . LYS A 1 117 ? 19.790 39.959 0.861 1.00 25.44 124 LYS A N 1
ATOM 774 C CA . LYS A 1 117 ? 19.88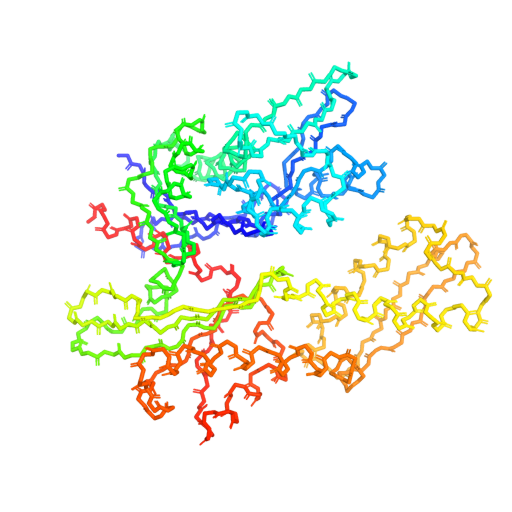1 38.465 0.877 1.00 27.64 124 LYS A CA 1
ATOM 775 C C . LYS A 1 117 ? 20.818 37.984 1.979 1.00 25.59 124 LYS A C 1
ATOM 776 O O . LYS A 1 117 ? 21.810 38.625 2.313 1.00 26.18 124 LYS A O 1
ATOM 782 N N . PRO A 1 118 ? 20.495 36.833 2.601 1.00 22.78 125 PRO A N 1
ATOM 783 C CA . PRO A 1 118 ? 21.296 36.301 3.682 1.00 20.41 125 PRO A CA 1
ATOM 784 C C . PRO A 1 118 ? 22.606 35.788 3.098 1.00 23.31 125 PRO A C 1
ATOM 785 O O . PRO A 1 118 ? 22.629 35.096 2.099 1.00 27.59 125 PRO A O 1
ATOM 789 N N . ASN A 1 119 ? 23.700 36.164 3.734 1.00 18.74 126 ASN A N 1
ATOM 790 C CA . ASN A 1 119 ? 25.021 35.584 3.449 1.00 19.53 126 ASN A CA 1
ATOM 791 C C . ASN A 1 119 ? 25.640 35.113 4.768 1.00 20.24 126 ASN A C 1
ATOM 792 O O . ASN A 1 119 ? 25.180 35.539 5.856 1.00 22.22 126 ASN A O 1
ATOM 797 N N . ILE A 1 120 ? 26.610 34.227 4.653 1.00 20.35 127 ILE A N 1
ATOM 798 C CA . ILE A 1 120 ? 27.256 33.575 5.811 1.00 21.12 127 ILE A CA 1
ATOM 799 C C . ILE A 1 120 ? 28.614 34.225 6.027 1.00 17.66 127 ILE A C 1
ATOM 800 O O . ILE A 1 120 ? 29.365 34.359 5.092 1.00 20.62 127 ILE A O 1
ATOM 805 N N . LYS A 1 121 ? 28.900 34.627 7.256 1.00 18.87 128 LYS A N 1
ATOM 806 C CA . LYS A 1 121 ? 30.178 35.273 7.571 1.00 18.80 128 LYS A CA 1
ATOM 807 C C . LYS A 1 121 ? 30.954 34.404 8.563 1.00 18.18 128 LYS A C 1
ATOM 808 O O . LYS A 1 121 ? 30.393 34.070 9.630 1.00 18.29 128 LYS A O 1
ATOM 814 N N . VAL A 1 122 ? 32.183 34.042 8.178 1.00 18.15 129 VAL A N 1
ATOM 815 C CA . VAL A 1 122 ? 33.115 33.212 8.963 1.00 17.52 129 VAL A CA 1
ATOM 816 C C . VAL A 1 122 ? 34.494 33.878 8.910 1.00 18.32 129 VAL A C 1
ATOM 817 O O . VAL A 1 122 ? 34.679 34.890 8.174 1.00 19.95 129 VAL A O 1
ATOM 821 N N . GLN A 1 123 ? 35.429 33.307 9.638 1.00 18.92 130 GLN A N 1
ATOM 822 C CA . GLN A 1 123 ? 36.839 33.753 9.550 1.00 18.90 130 GLN A CA 1
ATOM 823 C C . GLN A 1 123 ? 37.659 32.665 8.898 1.00 19.11 130 GLN A C 1
ATOM 824 O O . GLN A 1 123 ? 37.474 31.466 9.216 1.00 21.03 130 GLN A O 1
ATOM 830 N N . ILE A 1 124 ? 38.558 33.047 8.012 1.00 19.62 131 ILE A N 1
ATOM 831 C CA . ILE A 1 124 ? 39.584 32.129 7.475 1.00 19.51 131 ILE A CA 1
ATOM 832 C C . ILE A 1 124 ? 40.949 32.724 7.800 1.00 19.00 131 ILE A C 1
ATOM 833 O O . ILE A 1 124 ? 41.202 33.852 7.255 1.00 19.84 131 ILE A O 1
ATOM 838 N N . LYS A 1 125 ? 41.734 32.082 8.655 1.00 20.43 132 LYS A N 1
ATOM 839 C CA . LYS A 1 125 ? 43.015 32.681 9.175 1.00 24.05 132 LYS A CA 1
ATOM 840 C C . LYS A 1 125 ? 42.711 34.086 9.737 1.00 24.00 132 LYS A C 1
ATOM 841 O O . LYS A 1 125 ? 43.424 35.074 9.385 1.00 22.23 132 LYS A O 1
ATOM 847 N N . ASP A 1 126 ? 41.629 34.212 10.499 1.00 20.52 133 ASP A N 1
ATOM 848 C CA . ASP A 1 126 ? 41.217 35.449 11.221 1.00 20.88 133 ASP A CA 1
ATOM 849 C C . ASP A 1 126 ? 40.563 36.477 10.304 1.00 20.22 133 ASP A C 1
ATOM 850 O O . ASP A 1 126 ? 39.918 37.414 10.841 1.00 20.44 133 ASP A O 1
ATOM 855 N N . LYS A 1 127 ? 40.560 36.284 8.995 1.00 19.25 134 LYS A N 1
ATOM 856 C CA . LYS A 1 127 ? 39.975 37.231 8.028 1.00 19.14 134 LYS A CA 1
ATOM 857 C C . LYS A 1 127 ? 38.484 36.981 7.865 1.00 18.51 134 LYS A C 1
ATOM 858 O O . LYS A 1 127 ? 38.080 35.849 7.539 1.00 19.71 134 LYS A O 1
ATOM 864 N N . ASP A 1 128 ? 37.699 38.036 7.973 1.00 19.21 135 ASP A N 1
ATOM 865 C CA . ASP A 1 128 ? 36.252 37.979 7.712 1.00 18.98 135 ASP A CA 1
ATOM 866 C C . ASP A 1 128 ? 36.023 37.598 6.248 1.00 19.09 135 ASP A C 1
ATOM 867 O O . ASP A 1 128 ? 36.617 38.198 5.306 1.00 20.03 135 ASP A O 1
ATOM 872 N N . THR A 1 129 ? 35.187 36.594 6.043 1.00 19.02 136 THR A N 1
ATOM 873 C CA . THR A 1 129 ? 34.948 36.031 4.699 1.00 18.86 136 THR A CA 1
ATOM 874 C C . THR A 1 129 ? 33.447 35.799 4.619 1.00 19.30 136 THR A C 1
ATOM 875 O O . THR A 1 129 ? 32.856 35.179 5.528 1.00 19.70 136 THR A O 1
ATOM 879 N N A THR A 1 130 ? 32.818 36.297 3.560 0.50 20.06 137 THR A N 1
ATOM 880 N N B THR A 1 130 ? 32.830 36.349 3.590 0.50 20.88 137 THR A N 1
ATOM 881 C CA A THR A 1 130 ? 31.346 36.257 3.395 0.50 19.62 137 THR A CA 1
ATOM 882 C CA B THR A 1 130 ? 31.385 36.178 3.382 0.50 21.51 137 THR A CA 1
ATOM 883 C C A THR A 1 130 ? 30.984 35.421 2.152 0.50 20.44 137 THR A C 1
ATOM 884 C C B THR A 1 130 ? 31.184 35.217 2.212 0.50 20.65 137 THR A C 1
ATOM 885 O O A THR A 1 130 ? 31.394 35.764 1.043 0.50 18.74 137 THR A O 1
ATOM 886 O O B THR A 1 130 ? 32.005 35.223 1.246 0.50 20.59 137 THR A O 1
ATOM 893 N N . PHE A 1 131 ? 30.125 34.419 2.342 1.00 21.66 138 PHE A N 1
ATOM 894 C CA . PHE A 1 131 ? 29.679 33.463 1.307 1.00 21.12 138 PHE A CA 1
ATOM 895 C C . PHE A 1 131 ? 28.171 33.581 1.115 1.00 22.91 138 PHE A C 1
ATOM 896 O O . PHE A 1 131 ? 27.364 33.677 2.084 1.00 22.35 138 PHE A O 1
ATOM 904 N N . ALA A 1 132 ? 27.765 33.519 -0.149 1.00 21.82 139 ALA A N 1
ATOM 905 C CA . ALA A 1 132 ? 26.369 33.261 -0.505 1.00 22.45 139 ALA A CA 1
ATOM 906 C C . ALA A 1 132 ? 26.063 31.815 -0.106 1.00 21.13 139 ALA A C 1
ATOM 907 O O . ALA A 1 132 ? 26.937 30.971 -0.153 1.00 22.96 139 ALA A O 1
ATOM 909 N N . PRO A 1 133 ? 24.806 31.507 0.249 1.00 21.66 140 PRO A N 1
ATOM 910 C CA . PRO A 1 133 ? 24.401 30.126 0.492 1.00 22.25 140 PRO A CA 1
ATOM 911 C C . PRO A 1 133 ? 24.843 29.175 -0.631 1.00 20.53 140 PRO A C 1
ATOM 912 O O . PRO A 1 133 ? 25.309 28.076 -0.344 1.00 20.16 140 PRO A O 1
ATOM 916 N N . GLU A 1 134 ? 24.723 29.615 -1.879 1.00 22.13 141 GLU A N 1
ATOM 917 C CA . GLU A 1 134 ? 25.031 28.713 -3.002 1.00 22.48 141 GLU A CA 1
ATOM 918 C C . GLU A 1 134 ? 26.526 28.418 -3.056 1.00 20.85 141 GLU A C 1
ATOM 919 O O . GLU A 1 134 ? 26.884 27.405 -3.580 1.00 20.21 141 GLU A O 1
ATOM 925 N N . GLN A 1 135 ? 27.401 29.300 -2.540 1.00 20.23 142 GLN A N 1
ATOM 926 C CA . GLN A 1 135 ? 28.828 29.005 -2.448 1.00 19.20 142 GLN A CA 1
ATOM 927 C C . GLN A 1 135 ? 29.061 27.872 -1.443 1.00 18.51 142 GLN A C 1
ATOM 928 O O . GLN A 1 135 ? 29.982 27.106 -1.675 1.00 21.06 142 GLN A O 1
ATOM 934 N N . ILE A 1 136 ? 28.335 27.834 -0.328 1.00 18.31 143 ILE A N 1
ATOM 935 C CA . ILE A 1 136 ? 28.499 26.737 0.671 1.00 19.03 143 ILE A CA 1
ATOM 936 C C . ILE A 1 136 ? 27.898 25.454 0.087 1.00 20.14 143 ILE A C 1
ATOM 937 O O . ILE A 1 136 ? 28.547 24.417 0.150 1.00 17.67 143 ILE A O 1
ATOM 942 N N . SER A 1 137 ? 26.703 25.519 -0.470 1.00 19.58 144 SER A N 1
ATOM 943 C CA . SER A 1 137 ? 26.082 24.348 -1.132 1.00 19.86 144 SER A CA 1
ATOM 944 C C . SER A 1 137 ? 26.973 23.830 -2.249 1.00 19.87 144 SER A C 1
ATOM 945 O O . SER A 1 137 ? 27.047 22.611 -2.402 1.00 20.14 144 SER A O 1
ATOM 948 N N . ALA A 1 138 ? 27.677 24.695 -2.979 1.00 19.76 145 ALA A N 1
ATOM 949 C CA . ALA A 1 138 ? 28.610 24.259 -4.037 1.00 20.01 145 ALA A CA 1
ATOM 950 C C . ALA A 1 138 ? 29.675 23.358 -3.412 1.00 20.97 145 ALA A C 1
ATOM 951 O O . ALA A 1 138 ? 30.169 22.430 -4.075 1.00 19.74 145 ALA A O 1
ATOM 953 N N . MET A 1 139 ? 30.151 23.667 -2.199 1.00 18.82 146 MET A N 1
ATOM 954 C CA . MET A 1 139 ? 31.239 22.886 -1.594 1.00 18.85 146 MET A CA 1
ATOM 955 C C . MET A 1 139 ? 30.732 21.463 -1.312 1.00 19.62 146 MET A C 1
ATOM 956 O O . MET A 1 139 ? 31.509 20.509 -1.441 1.00 20.98 146 MET A O 1
ATOM 961 N N . VAL A 1 140 ? 29.479 21.366 -0.903 1.00 20.49 147 VAL A N 1
ATOM 962 C CA . VAL A 1 140 ? 28.794 20.063 -0.666 1.00 20.80 147 VAL A CA 1
ATOM 963 C C . VAL A 1 140 ? 28.692 19.340 -2.009 1.00 21.47 147 VAL A C 1
ATOM 964 O O . VAL A 1 140 ? 29.027 18.136 -2.079 1.00 23.05 147 VAL A O 1
ATOM 968 N N . LEU A 1 141 ? 28.245 20.041 -3.037 1.00 21.65 148 LEU A N 1
ATOM 969 C CA . LEU A 1 141 ? 28.068 19.430 -4.381 1.00 22.89 148 LEU A CA 1
ATOM 970 C C . LEU A 1 141 ? 29.428 18.997 -4.916 1.00 23.14 148 LEU A C 1
ATOM 971 O O . LEU A 1 141 ? 29.500 17.908 -5.554 1.00 23.21 148 LEU A O 1
ATOM 976 N N . GLU A 1 142 ? 30.498 19.759 -4.659 1.00 23.18 149 GLU A N 1
ATOM 977 C CA . GLU A 1 142 ? 31.838 19.400 -5.191 1.00 24.22 149 GLU A CA 1
ATOM 978 C C . GLU A 1 142 ? 32.226 18.059 -4.561 1.00 24.28 149 GLU A C 1
ATOM 979 O O . GLU A 1 142 ? 32.839 17.225 -5.248 1.00 26.88 149 GLU A O 1
ATOM 985 N N . LYS A 1 143 ? 31.965 17.879 -3.272 1.00 21.86 150 LYS A N 1
ATOM 986 C CA . LYS A 1 143 ? 32.341 16.646 -2.552 1.00 22.10 150 LYS A CA 1
ATOM 987 C C . LYS A 1 143 ? 31.557 15.473 -3.155 1.00 23.91 150 LYS A C 1
ATOM 988 O O . LYS A 1 143 ? 32.148 14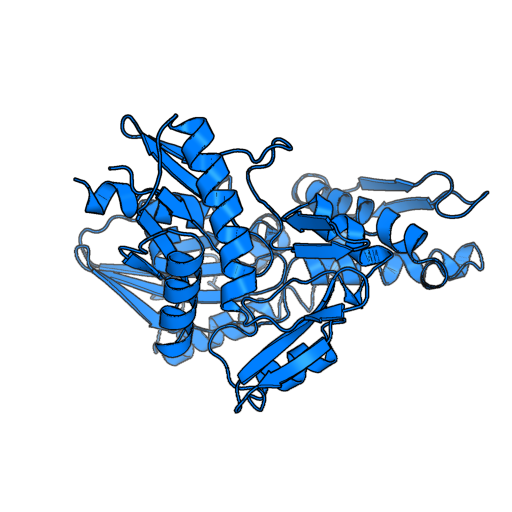.383 -3.394 1.00 23.98 150 LYS A O 1
ATOM 994 N N . MET A 1 144 ? 30.292 15.674 -3.453 1.00 22.00 151 MET A N 1
ATOM 995 C CA . MET A 1 144 ? 29.467 14.589 -4.068 1.00 22.30 151 MET A CA 1
ATOM 996 C C . MET A 1 144 ? 30.013 14.280 -5.470 1.00 24.43 151 MET A C 1
ATOM 997 O O . MET A 1 144 ? 29.996 13.105 -5.870 1.00 23.94 151 MET A O 1
ATOM 1002 N N . LYS A 1 145 ? 30.398 15.305 -6.234 1.00 25.22 152 LYS A N 1
ATOM 1003 C CA . LYS A 1 145 ? 30.960 15.173 -7.592 1.00 27.04 152 LYS A CA 1
ATOM 1004 C C . LYS A 1 145 ? 32.211 14.302 -7.518 1.00 25.93 152 LYS A C 1
ATOM 1005 O O . LYS A 1 145 ? 32.372 13.415 -8.370 1.00 27.38 152 LYS A O 1
ATOM 1011 N N . GLU A 1 146 ? 33.086 14.607 -6.567 1.00 28.01 153 GLU A N 1
ATOM 1012 C CA . GLU A 1 146 ? 34.384 13.911 -6.403 1.00 30.74 153 GLU A CA 1
ATOM 1013 C C . GLU A 1 146 ? 34.126 12.451 -6.049 1.00 28.63 153 GLU A C 1
ATOM 1014 O O . GLU A 1 146 ? 34.845 11.601 -6.613 1.00 28.12 153 GLU A O 1
ATOM 1020 N N . ILE A 1 147 ? 33.135 12.146 -5.198 1.00 26.37 154 ILE A N 1
ATOM 1021 C CA . ILE A 1 147 ? 32.809 10.726 -4.871 1.00 25.22 154 ILE A CA 1
ATOM 1022 C C . ILE A 1 147 ? 32.466 10.013 -6.184 1.00 26.37 154 ILE A C 1
ATOM 1023 O O . ILE A 1 147 ? 32.970 8.874 -6.442 1.00 27.61 154 ILE A O 1
ATOM 1028 N N . ALA A 1 148 ? 31.617 10.640 -6.997 1.00 25.54 155 ALA A N 1
ATOM 1029 C CA . ALA A 1 148 ? 31.143 10.040 -8.264 1.00 28.64 155 ALA A CA 1
ATOM 1030 C C . ALA A 1 148 ? 32.301 9.851 -9.249 1.00 30.88 155 ALA A C 1
ATOM 1031 O O . ALA A 1 148 ? 32.400 8.756 -9.901 1.00 30.00 155 ALA A O 1
ATOM 1033 N N . GLN A 1 149 ? 33.161 10.862 -9.361 1.00 29.40 156 GLN A N 1
ATOM 1034 C CA . GLN A 1 149 ? 34.319 10.859 -10.297 1.00 31.98 156 GLN A CA 1
ATOM 1035 C C . GLN A 1 149 ? 35.265 9.717 -9.936 1.00 34.09 156 GLN A C 1
ATOM 1036 O O . GLN A 1 149 ? 35.670 8.987 -10.849 1.00 35.58 156 GLN A O 1
ATOM 1042 N N . SER A 1 150 ? 35.553 9.523 -8.654 1.00 35.51 157 SER A N 1
ATOM 1043 C CA . SER A 1 150 ? 36.474 8.458 -8.189 1.00 37.19 157 SER A CA 1
ATOM 1044 C C . SER A 1 150 ? 35.852 7.106 -8.520 1.00 38.21 157 SER A C 1
ATOM 1045 O O . SER A 1 150 ? 36.582 6.228 -8.977 1.00 38.92 157 SER A O 1
ATOM 1048 N N . PHE A 1 151 ? 34.548 6.959 -8.324 1.00 36.21 158 PHE A N 1
ATOM 1049 C CA . PHE A 1 151 ? 33.829 5.674 -8.534 1.00 35.28 158 PHE A CA 1
ATOM 1050 C C . PHE A 1 151 ? 33.729 5.382 -10.031 1.00 35.04 158 PHE A C 1
ATOM 1051 O O . PHE A 1 151 ? 33.962 4.232 -10.413 1.00 34.45 158 PHE A O 1
ATOM 1059 N N . LEU A 1 152 ? 33.377 6.366 -10.859 1.00 31.44 159 LEU A N 1
ATOM 1060 C CA . LEU A 1 152 ? 33.167 6.157 -12.313 1.00 36.42 159 LEU A CA 1
ATOM 1061 C C . LEU A 1 152 ? 34.526 6.144 -13.036 1.00 39.07 159 LEU A C 1
ATOM 1062 O O . LEU A 1 152 ? 34.558 5.702 -14.201 1.00 41.22 159 LEU A O 1
ATOM 1067 N N . GLY A 1 153 ? 35.597 6.590 -12.369 1.00 39.69 160 GLY A N 1
ATOM 1068 C CA . GLY A 1 153 ? 36.930 6.811 -12.968 1.00 43.70 160 GLY A CA 1
ATOM 1069 C C . GLY A 1 153 ? 36.880 7.757 -14.156 1.00 48.68 160 GLY A C 1
ATOM 1070 O O . GLY A 1 153 ? 37.657 7.564 -15.125 1.00 43.71 160 GLY A O 1
ATOM 1071 N N . LYS A 1 154 ? 36.003 8.759 -14.129 1.00 39.75 161 LYS A N 1
ATOM 1072 C CA . LYS A 1 154 ? 35.956 9.767 -15.214 1.00 40.64 161 LYS A CA 1
ATOM 1073 C C . LYS A 1 154 ? 35.320 11.055 -14.706 1.00 40.62 161 LYS A C 1
ATOM 1074 O O . LYS A 1 154 ? 34.590 11.059 -13.720 1.00 34.81 161 LYS A O 1
ATOM 1080 N N . PRO A 1 155 ? 35.576 12.180 -15.387 1.00 38.19 162 PRO A N 1
ATOM 1081 C CA . PRO A 1 155 ? 35.044 13.468 -14.954 1.00 38.17 162 PRO A CA 1
ATOM 1082 C C . PRO A 1 155 ? 33.514 13.506 -15.071 1.00 34.74 162 PRO A C 1
ATOM 1083 O O . PRO A 1 155 ? 32.946 12.912 -15.990 1.00 30.33 162 PRO A O 1
ATOM 1087 N N . VAL A 1 156 ? 32.879 14.218 -14.137 1.00 30.05 163 VAL A N 1
ATOM 1088 C CA . VAL A 1 156 ? 31.406 14.435 -14.103 1.00 27.29 163 VAL A CA 1
ATOM 1089 C C . VAL A 1 156 ? 31.128 15.917 -14.250 1.00 27.53 163 VAL A C 1
ATOM 1090 O O . VAL A 1 156 ? 31.672 16.674 -13.429 1.00 28.07 163 VAL A O 1
ATOM 1094 N N . LYS A 1 157 ? 30.286 16.298 -15.205 1.00 29.53 164 LYS A N 1
ATOM 1095 C CA . LYS A 1 157 ? 29.972 17.718 -15.495 1.00 32.84 164 LYS A CA 1
ATOM 1096 C C . LYS A 1 157 ? 28.476 17.952 -15.382 1.00 29.12 164 LYS A C 1
ATOM 1097 O O . LYS A 1 157 ? 28.072 19.095 -15.538 1.00 29.65 164 LYS A O 1
ATOM 1103 N N . ASN A 1 158 ? 27.665 16.913 -15.124 1.00 28.59 165 ASN A N 1
ATOM 1104 C CA . ASN A 1 158 ? 26.200 17.009 -15.257 1.00 26.72 165 ASN A CA 1
ATOM 1105 C C . ASN A 1 158 ? 25.539 16.234 -14.115 1.00 25.02 165 ASN A C 1
ATOM 1106 O O . ASN A 1 158 ? 26.044 15.198 -13.728 1.00 26.11 165 ASN A O 1
ATOM 1111 N N . ALA A 1 159 ? 24.442 16.759 -13.620 1.00 25.13 166 ALA A N 1
ATOM 1112 C CA . ALA A 1 159 ? 23.718 16.168 -12.495 1.00 23.77 166 ALA A CA 1
ATOM 1113 C C . ALA A 1 159 ? 22.242 16.475 -12.616 1.00 22.28 166 ALA A C 1
ATOM 1114 O O . ALA A 1 159 ? 21.833 17.512 -13.160 1.00 23.64 166 ALA A O 1
ATOM 1116 N N . VAL A 1 160 ? 21.461 15.588 -12.012 1.00 20.58 167 VAL A N 1
ATOM 1117 C CA . VAL A 1 160 ? 20.087 15.821 -11.562 1.00 19.18 167 VAL A CA 1
ATOM 1118 C C . VAL A 1 160 ? 20.179 16.106 -10.077 1.00 23.50 167 VAL A C 1
ATOM 1119 O O . VAL A 1 160 ? 20.831 15.348 -9.371 1.00 20.64 167 VAL A O 1
ATOM 1123 N N . VAL A 1 161 ? 19.541 17.181 -9.648 1.00 20.72 168 VAL A N 1
ATOM 1124 C CA . VAL A 1 161 ? 19.587 17.600 -8.229 1.00 20.05 168 VAL A CA 1
ATOM 1125 C C . VAL A 1 161 ? 18.161 17.829 -7.777 1.00 18.49 168 VAL A C 1
ATOM 1126 O O . VAL A 1 161 ? 17.352 18.416 -8.527 1.00 20.17 168 VAL A O 1
ATOM 1130 N N . THR A 1 162 ? 17.862 17.400 -6.568 1.00 17.01 169 THR A N 1
ATOM 1131 C CA . THR A 1 162 ? 16.542 17.451 -5.977 1.00 19.29 169 THR A CA 1
ATOM 1132 C C . THR A 1 162 ? 16.342 18.764 -5.220 1.00 20.11 169 THR A C 1
ATOM 1133 O O . THR A 1 162 ? 17.317 19.335 -4.722 1.00 19.91 169 THR A O 1
ATOM 1137 N N . VAL A 1 163 ? 15.112 19.226 -5.242 1.00 18.57 170 VAL A N 1
ATOM 1138 C CA . VAL A 1 163 ? 14.650 20.340 -4.386 1.00 18.94 170 VAL A CA 1
ATOM 1139 C C . VAL A 1 163 ? 13.347 19.957 -3.733 1.00 19.59 170 VAL A C 1
ATOM 1140 O O . VAL A 1 163 ? 12.564 19.166 -4.279 1.00 20.39 170 VAL A O 1
ATOM 1144 N N . PRO A 1 164 ? 12.972 20.626 -2.624 1.00 19.78 171 PRO A N 1
ATOM 1145 C CA . PRO A 1 164 ? 11.631 20.518 -2.070 1.00 18.67 171 PRO A CA 1
ATOM 1146 C C . PRO A 1 164 ? 10.560 21.060 -3.032 1.00 19.91 171 PRO A C 1
ATOM 1147 O O . PRO A 1 164 ? 10.847 21.937 -3.835 1.00 20.43 171 PRO A O 1
ATOM 1151 N N . ALA A 1 165 ? 9.415 20.405 -3.057 1.00 19.56 172 ALA A N 1
ATOM 1152 C CA . ALA A 1 165 ? 8.299 20.775 -3.962 1.00 21.52 172 ALA A CA 1
ATOM 1153 C C . ALA A 1 165 ? 7.915 22.246 -3.735 1.00 20.68 172 ALA A C 1
ATOM 1154 O O . ALA A 1 165 ? 7.369 22.878 -4.682 1.00 24.18 172 ALA A O 1
ATOM 1156 N N . TYR A 1 166 ? 8.100 22.748 -2.517 1.00 21.40 173 TYR A N 1
ATOM 1157 C CA . TYR A 1 166 ? 7.697 24.144 -2.165 1.00 22.73 173 TYR A CA 1
ATOM 1158 C C . TYR A 1 166 ? 8.741 25.165 -2.648 1.00 23.95 173 TYR A C 1
ATOM 1159 O O . TYR A 1 166 ? 8.411 26.397 -2.547 1.00 23.53 173 TYR A O 1
ATOM 1168 N N . PHE A 1 167 ? 9.914 24.774 -3.133 1.00 20.78 174 PHE A N 1
ATOM 1169 C CA . PHE A 1 167 ? 10.958 25.708 -3.606 1.00 20.75 174 PHE A CA 1
ATOM 1170 C C . PHE A 1 167 ? 10.393 26.578 -4.740 1.00 23.81 174 PHE A C 1
ATOM 1171 O O . PHE A 1 167 ? 9.812 26.047 -5.734 1.00 23.24 174 PHE A O 1
ATOM 1179 N N . ASN A 1 168 ? 10.572 27.899 -4.604 1.00 21.68 175 ASN A N 1
ATOM 1180 C CA . ASN A 1 168 ? 10.203 28.873 -5.669 1.00 21.45 175 ASN A CA 1
ATOM 1181 C C . ASN A 1 168 ? 11.315 28.983 -6.715 1.00 22.75 175 ASN A C 1
ATOM 1182 O O . ASN A 1 168 ? 12.36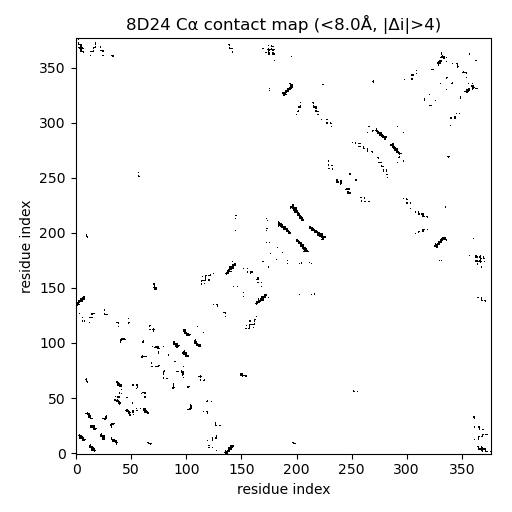5 28.278 -6.676 1.00 22.21 175 ASN A O 1
ATOM 1187 N N . ASP A 1 169 ? 11.135 29.819 -7.752 1.00 20.71 176 ASP A N 1
ATOM 1188 C CA . ASP A 1 169 ? 12.114 29.897 -8.838 1.00 21.33 176 ASP A CA 1
ATOM 1189 C C . ASP A 1 169 ? 13.460 30.422 -8.323 1.00 19.65 176 ASP A C 1
ATOM 1190 O O . ASP A 1 169 ? 14.465 29.997 -8.843 1.00 22.20 176 ASP A O 1
ATOM 1195 N N . ALA A 1 170 ? 13.458 31.337 -7.361 1.00 21.16 177 ALA A N 1
ATOM 1196 C CA . ALA A 1 170 ? 14.706 31.918 -6.830 1.00 21.71 177 ALA A CA 1
ATOM 1197 C C . ALA A 1 170 ? 15.513 30.831 -6.102 1.00 19.99 177 ALA A C 1
ATOM 1198 O O . ALA A 1 170 ? 16.744 30.788 -6.264 1.00 20.84 177 ALA A O 1
ATOM 1200 N N . GLN A 1 171 ? 14.820 29.989 -5.373 1.00 21.83 178 GLN A N 1
ATOM 1201 C CA . GLN A 1 171 ? 15.435 28.870 -4.589 1.00 20.11 178 GLN A CA 1
ATOM 1202 C C . GLN A 1 171 ? 15.959 27.823 -5.565 1.00 20.84 178 GLN A C 1
ATOM 1203 O O . GLN A 1 171 ? 17.049 27.340 -5.384 1.00 19.67 178 GLN A O 1
ATOM 1209 N N . ARG A 1 172 ? 15.206 27.497 -6.615 1.00 20.18 179 ARG A N 1
ATOM 1210 C CA . ARG A 1 172 ? 15.683 26.574 -7.664 1.00 20.02 179 ARG A CA 1
ATOM 1211 C C . ARG A 1 172 ? 16.861 27.154 -8.408 1.00 20.33 179 ARG A C 1
ATOM 1212 O O . ARG A 1 172 ? 17.827 26.450 -8.603 1.00 20.42 179 ARG A O 1
ATOM 1220 N N . GLN A 1 173 ? 16.812 28.454 -8.766 1.00 20.16 180 GLN A N 1
ATOM 1221 C CA . GLN A 1 173 ? 17.934 29.056 -9.523 1.00 22.50 180 GLN A CA 1
ATOM 1222 C C . GLN A 1 173 ? 19.206 29.076 -8.652 1.00 19.95 180 GLN A C 1
ATOM 1223 O O . GLN A 1 173 ? 20.279 28.842 -9.203 1.00 20.46 180 GLN A O 1
ATOM 1229 N N . ALA A 1 174 ? 19.078 29.403 -7.364 1.00 19.80 181 ALA A N 1
ATOM 1230 C CA . ALA A 1 174 ? 20.235 29.484 -6.445 1.00 20.10 181 ALA A CA 1
ATOM 1231 C C . ALA A 1 174 ? 20.858 28.079 -6.319 1.00 20.03 181 ALA A C 1
ATOM 1232 O O . ALA A 1 174 ? 22.056 27.944 -6.286 1.00 19.01 181 ALA A O 1
ATOM 1234 N N . THR A 1 175 ? 20.026 27.041 -6.379 1.00 20.53 182 THR A N 1
ATOM 1235 C CA . THR A 1 175 ? 20.508 25.642 -6.352 1.00 20.02 182 THR A CA 1
ATOM 1236 C C . THR A 1 175 ? 21.248 25.360 -7.658 1.00 18.71 182 THR A C 1
ATOM 1237 O O . THR A 1 175 ? 22.333 24.808 -7.635 1.00 18.68 182 THR A O 1
ATOM 1241 N N . LYS A 1 176 ? 20.701 25.744 -8.812 1.00 21.22 183 LYS A N 1
ATOM 1242 C CA . LYS A 1 176 ? 21.408 25.583 -10.093 1.00 23.26 183 LYS A CA 1
ATOM 1243 C C . LYS A 1 176 ? 22.750 26.310 -10.044 1.00 22.59 183 LYS A C 1
ATOM 1244 O O . LYS A 1 176 ? 23.723 25.816 -10.555 1.00 22.37 183 LYS A O 1
ATOM 1250 N N . ASP A 1 177 ? 22.756 27.507 -9.445 1.00 23.45 184 ASP A N 1
ATOM 1251 C CA . ASP A 1 177 ? 23.978 28.343 -9.338 1.00 23.66 184 ASP A CA 1
ATOM 1252 C C . ASP A 1 177 ? 25.004 27.652 -8.445 1.00 23.00 184 ASP A C 1
ATOM 1253 O O . ASP A 1 177 ? 26.167 27.674 -8.819 1.00 23.14 184 ASP A O 1
ATOM 1258 N N . ALA A 1 178 ? 24.575 26.968 -7.368 1.00 22.02 185 ALA A N 1
ATOM 1259 C CA . ALA A 1 178 ? 25.460 26.104 -6.567 1.00 20.97 185 ALA A CA 1
ATOM 1260 C C . ALA A 1 178 ? 26.096 25.048 -7.475 1.00 20.86 185 ALA A C 1
ATOM 1261 O O . ALA A 1 178 ? 27.282 24.801 -7.360 1.00 19.98 185 ALA A O 1
ATOM 1263 N N . GLY A 1 179 ? 25.315 24.415 -8.343 1.00 20.46 186 GLY A N 1
ATOM 1264 C CA . GLY A 1 179 ? 25.848 23.433 -9.309 1.00 21.44 186 GLY A CA 1
ATOM 1265 C C . GLY A 1 179 ? 26.925 24.047 -10.201 1.00 24.04 186 GLY A C 1
ATOM 1266 O O . GLY A 1 179 ? 28.036 23.512 -10.266 1.00 24.94 186 GLY A O 1
ATOM 1267 N N . THR A 1 180 ? 26.634 25.200 -10.809 1.00 24.28 187 THR A N 1
ATOM 1268 C CA . THR A 1 180 ? 27.587 25.872 -11.732 1.00 26.24 187 THR A CA 1
ATOM 1269 C C . THR A 1 180 ? 28.912 26.176 -11.014 1.00 24.43 187 THR A C 1
ATOM 1270 O O . THR A 1 180 ? 29.975 25.887 -11.562 1.00 24.97 187 THR A O 1
ATOM 1274 N N . ILE A 1 181 ? 28.863 26.646 -9.763 1.00 24.47 188 ILE A N 1
ATOM 1275 C CA . ILE A 1 181 ? 30.103 26.906 -8.967 1.00 24.26 188 ILE A CA 1
ATOM 1276 C C . ILE A 1 181 ? 30.883 25.602 -8.783 1.00 25.79 188 ILE A C 1
ATOM 1277 O O . ILE A 1 181 ? 32.115 25.594 -8.918 1.00 26.07 188 ILE A O 1
ATOM 1282 N N . ALA A 1 182 ? 30.181 24.496 -8.517 1.00 22.98 189 ALA A N 1
ATOM 1283 C CA . ALA A 1 182 ? 30.805 23.178 -8.290 1.00 23.77 189 ALA A CA 1
ATOM 1284 C C . ALA A 1 182 ? 31.242 22.529 -9.598 1.00 26.26 189 ALA A C 1
ATOM 1285 O O . ALA A 1 182 ? 31.731 21.378 -9.532 1.00 29.10 189 ALA A O 1
ATOM 1287 N N . GLY A 1 183 ? 31.019 23.183 -10.732 1.00 27.92 190 GLY A N 1
ATOM 1288 C CA . GLY A 1 183 ? 31.375 22.644 -12.056 1.00 29.20 190 GLY A CA 1
ATOM 1289 C C . GLY A 1 183 ? 30.393 21.559 -12.495 1.00 33.12 190 GLY A C 1
ATOM 1290 O O . GLY A 1 183 ? 30.784 20.699 -13.300 1.00 30.77 190 GLY A O 1
ATOM 1291 N N . LEU A 1 184 ? 29.147 21.640 -12.024 1.00 30.79 191 LEU A N 1
ATOM 1292 C CA . LEU A 1 184 ? 28.031 20.729 -12.408 1.00 31.42 191 LEU A CA 1
ATOM 1293 C C . LEU A 1 184 ? 26.990 21.525 -13.174 1.00 32.73 191 LEU A C 1
ATOM 1294 O O . LEU A 1 184 ? 26.417 22.471 -12.633 1.00 40.51 191 LEU A O 1
ATOM 1299 N N . ASN A 1 185 ? 26.715 21.141 -14.400 1.00 29.98 192 ASN A N 1
ATOM 1300 C CA . ASN A 1 185 ? 25.522 21.660 -15.085 1.00 28.92 192 ASN A CA 1
ATOM 1301 C C . ASN A 1 185 ? 24.352 20.855 -14.524 1.00 31.50 192 ASN A C 1
ATOM 1302 O O . ASN A 1 185 ? 24.397 19.613 -14.699 1.00 26.82 192 ASN A O 1
ATOM 1307 N N . ILE A 1 186 ? 23.415 21.495 -13.838 1.00 28.37 193 ILE A N 1
ATOM 1308 C CA . ILE A 1 186 ? 22.201 20.791 -13.342 1.00 29.83 193 ILE A CA 1
ATOM 1309 C C . ILE A 1 186 ? 21.216 20.710 -14.498 1.00 29.94 193 ILE A C 1
ATOM 1310 O O . ILE A 1 186 ? 20.435 21.657 -14.703 1.00 31.71 193 ILE A O 1
ATOM 1315 N N . VAL A 1 187 ? 21.232 19.562 -15.174 1.00 27.91 194 VAL A N 1
ATOM 1316 C CA . VAL A 1 187 ? 20.465 19.348 -16.432 1.00 30.91 194 VAL A CA 1
ATOM 1317 C C . VAL A 1 187 ? 18.966 19.251 -16.110 1.00 29.14 194 VAL A C 1
ATOM 1318 O O . VAL A 1 187 ? 18.150 19.465 -17.018 1.00 30.51 194 VAL A O 1
ATOM 1322 N N . ARG A 1 188 ? 18.602 18.921 -14.867 1.00 24.36 195 ARG A N 1
ATOM 1323 C CA . ARG A 1 188 ? 17.201 18.827 -14.414 1.00 26.00 195 ARG A CA 1
ATOM 1324 C C . ARG A 1 188 ? 17.135 18.958 -12.891 1.00 25.84 195 ARG A C 1
ATOM 1325 O O . ARG A 1 188 ? 17.911 18.287 -12.152 1.00 24.45 195 ARG A O 1
ATOM 1333 N N . ILE A 1 189 ? 16.252 19.832 -12.441 1.00 25.56 196 ILE A N 1
ATOM 1334 C CA . ILE A 1 189 ? 15.831 19.941 -11.033 1.00 24.11 196 ILE A CA 1
ATOM 1335 C C . ILE A 1 189 ? 14.559 19.104 -10.937 1.00 25.96 196 ILE A C 1
ATOM 1336 O O . ILE A 1 189 ? 13.655 19.278 -11.774 1.00 25.78 196 ILE A O 1
ATOM 1341 N N . ILE A 1 190 ? 14.517 18.137 -10.028 1.00 23.59 197 ILE A N 1
ATOM 1342 C CA . ILE A 1 190 ? 13.243 17.403 -9.801 1.00 23.93 197 ILE A CA 1
ATOM 1343 C C . ILE A 1 190 ? 12.854 17.603 -8.357 1.00 18.49 197 ILE A C 1
ATOM 1344 O O . ILE A 1 190 ? 13.767 17.689 -7.455 1.00 21.60 197 ILE A O 1
ATOM 1349 N N . ASN A 1 191 ? 11.554 17.626 -8.095 1.00 17.11 198 ASN A N 1
ATOM 1350 C CA . ASN A 1 191 ? 11.149 17.830 -6.696 1.00 18.59 198 ASN A CA 1
ATOM 1351 C C . ASN A 1 191 ? 11.307 16.516 -5.928 1.00 19.57 198 ASN A C 1
ATOM 1352 O O . ASN A 1 191 ? 11.295 15.418 -6.525 1.00 18.88 198 ASN A O 1
ATOM 1357 N N . GLU A 1 192 ? 11.466 16.618 -4.616 1.00 18.68 199 GLU A N 1
ATOM 1358 C CA . GLU A 1 192 ? 11.732 15.453 -3.735 1.00 20.00 199 GLU A CA 1
ATOM 1359 C C . GLU A 1 192 ? 10.575 14.459 -3.819 1.00 19.99 199 GLU A C 1
ATOM 1360 O O . GLU A 1 192 ? 10.850 13.256 -3.907 1.00 21.72 199 GLU A O 1
ATOM 1366 N N . PRO A 1 193 ? 9.273 14.819 -3.846 1.00 18.73 200 PRO A N 1
ATOM 1367 C CA . PRO A 1 193 ? 8.229 13.789 -4.001 1.00 19.85 200 PRO A CA 1
ATOM 1368 C C . PRO A 1 193 ? 8.309 12.951 -5.289 1.00 19.85 200 PRO A C 1
ATOM 1369 O O . PRO A 1 193 ? 8.134 11.755 -5.275 1.00 19.51 200 PRO A O 1
ATOM 1373 N N . THR A 1 194 ? 8.581 13.598 -6.417 1.00 19.50 201 THR A N 1
ATOM 1374 C CA . THR A 1 194 ? 8.801 12.917 -7.716 1.00 19.56 201 THR A CA 1
ATOM 1375 C C . THR A 1 194 ? 9.998 11.970 -7.634 1.00 19.59 201 THR A C 1
ATOM 1376 O O . THR A 1 194 ? 9.903 10.779 -8.092 1.00 17.55 201 THR A O 1
ATOM 1380 N N . ALA A 1 195 ? 11.101 12.374 -7.014 1.00 17.81 202 ALA A N 1
ATOM 1381 C CA . ALA A 1 195 ? 12.314 11.545 -6.830 1.00 20.48 202 ALA A CA 1
ATOM 1382 C C . ALA A 1 195 ? 11.924 10.285 -6.038 1.00 21.54 202 ALA A C 1
ATOM 1383 O O . ALA A 1 195 ? 12.301 9.175 -6.458 1.00 19.18 202 ALA A O 1
ATOM 1385 N N . ALA A 1 196 ? 11.197 10.459 -4.940 1.00 19.28 203 ALA A N 1
ATOM 1386 C CA . ALA A 1 196 ? 10.701 9.312 -4.126 1.00 22.27 203 ALA A CA 1
ATOM 1387 C C . ALA A 1 196 ? 9.854 8.406 -5.019 1.00 19.87 203 ALA A C 1
ATOM 1388 O O . ALA A 1 196 ? 10.081 7.194 -4.977 1.00 21.03 203 ALA A O 1
ATOM 1390 N N . ALA A 1 197 ? 8.913 8.949 -5.805 1.00 17.89 204 ALA A N 1
ATOM 1391 C CA . ALA A 1 197 ? 7.980 8.138 -6.640 1.00 19.65 204 ALA A CA 1
ATOM 1392 C C . ALA A 1 197 ? 8.791 7.338 -7.667 1.00 22.12 204 ALA A C 1
ATOM 1393 O O . ALA A 1 197 ? 8.436 6.174 -7.990 1.00 20.65 204 ALA A O 1
ATOM 1395 N N . LEU A 1 198 ? 9.852 7.926 -8.204 1.00 20.48 205 LEU A N 1
ATOM 1396 C CA . LEU A 1 198 ? 10.697 7.192 -9.176 1.00 21.11 205 LEU A CA 1
ATOM 1397 C C . LEU A 1 198 ? 11.401 6.055 -8.453 1.00 21.59 205 LEU A C 1
ATOM 1398 O O . LEU A 1 198 ? 11.507 4.963 -9.046 1.00 22.20 205 LEU A O 1
ATOM 1403 N N . ALA A 1 199 ? 11.910 6.308 -7.247 1.00 18.73 206 ALA A N 1
ATOM 1404 C CA . ALA A 1 199 ? 12.721 5.336 -6.485 1.00 21.44 206 ALA A CA 1
ATOM 1405 C C . ALA A 1 199 ? 11.857 4.113 -6.165 1.00 24.25 206 ALA A C 1
ATOM 1406 O O . ALA A 1 199 ? 12.293 2.935 -6.388 1.00 23.18 206 ALA A O 1
ATOM 1408 N N . TYR A 1 200 ? 10.646 4.348 -5.694 1.00 23.94 207 TYR A N 1
ATOM 1409 C CA . TYR A 1 200 ? 9.715 3.255 -5.322 1.00 26.66 207 TYR A CA 1
ATOM 1410 C C . TYR A 1 200 ? 9.060 2.660 -6.551 1.00 26.16 207 TYR A C 1
ATOM 1411 O O . TYR A 1 200 ? 8.258 1.688 -6.457 1.00 31.62 207 TYR A O 1
ATOM 1420 N N . GLY A 1 201 ? 9.316 3.264 -7.706 1.00 27.42 208 GLY A N 1
ATOM 1421 C CA . GLY A 1 201 ? 8.936 2.718 -8.999 1.00 27.92 208 GLY A CA 1
ATOM 1422 C C . GLY A 1 201 ? 7.460 2.767 -9.212 1.00 27.60 208 GLY A C 1
ATOM 1423 O O . GLY A 1 201 ? 6.992 1.786 -9.817 1.00 29.17 208 GLY A O 1
ATOM 1424 N N . LEU A 1 202 ? 6.736 3.768 -8.635 1.00 25.01 209 LEU A N 1
ATOM 1425 C CA . LEU A 1 202 ? 5.261 3.821 -8.616 1.00 25.94 209 LEU A CA 1
ATOM 1426 C C . LEU A 1 202 ? 4.824 3.699 -10.074 1.00 34.84 209 LEU A C 1
ATOM 1427 O O . LEU A 1 202 ? 5.488 4.309 -10.900 1.00 32.06 209 LEU A O 1
ATOM 1432 N N . ASP A 1 203 ? 3.823 2.862 -10.382 1.00 38.77 210 ASP A N 1
ATOM 1433 C CA . ASP A 1 203 ? 3.372 2.634 -11.790 1.00 41.50 210 ASP A CA 1
ATOM 1434 C C . ASP A 1 203 ? 2.938 3.992 -12.379 1.00 30.62 210 ASP A C 1
ATOM 1435 O O . ASP A 1 203 ? 2.197 4.766 -11.716 1.00 32.28 210 ASP A O 1
ATOM 1440 N N . LYS A 1 204 ? 3.490 4.299 -13.541 1.00 29.60 211 LYS A N 1
ATOM 1441 C CA . LYS A 1 204 ? 3.292 5.602 -14.239 1.00 31.31 211 LYS A CA 1
ATOM 1442 C C . LYS A 1 204 ? 2.022 5.546 -15.065 1.00 33.99 211 LYS A C 1
ATOM 1443 O O . LYS A 1 204 ? 1.531 6.610 -15.433 1.00 31.95 211 LYS A O 1
ATOM 1449 N N . LYS A 1 205 ? 1.510 4.338 -15.354 1.00 36.35 212 LYS A N 1
ATOM 1450 C CA . LYS A 1 205 ? 0.294 4.150 -16.196 1.00 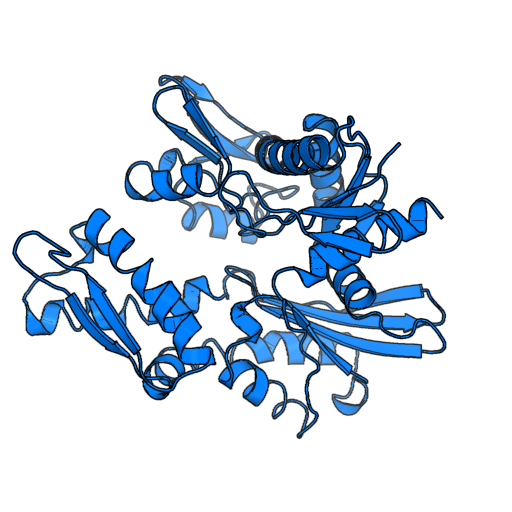37.52 212 LYS A CA 1
ATOM 1451 C C . LYS A 1 205 ? -0.939 4.530 -15.370 1.00 42.32 212 LYS A C 1
ATOM 1452 O O . LYS A 1 205 ? -0.927 4.358 -14.114 1.00 43.12 212 LYS A O 1
ATOM 1458 N N A GLU A 1 206 ? -1.969 5.051 -16.047 0.50 41.11 213 GLU A N 1
ATOM 1459 N N B GLU A 1 206 ? -1.980 5.035 -16.042 0.50 41.86 213 GLU A N 1
ATOM 1460 C CA A GLU A 1 206 ? -3.264 5.446 -15.433 0.50 41.52 213 GLU A CA 1
ATOM 1461 C CA B GLU A 1 206 ? -3.270 5.417 -15.408 0.50 42.57 213 GLU A CA 1
ATOM 1462 C C A GLU A 1 206 ? -2.976 6.539 -14.395 0.50 40.99 213 GLU A C 1
ATOM 1463 C C B GLU A 1 206 ? -2.981 6.536 -14.398 0.50 41.64 213 GLU A C 1
ATOM 1464 O O A GLU A 1 206 ? -1.849 7.100 -14.449 0.50 34.02 213 GLU A O 1
ATOM 1465 O O B GLU A 1 206 ? -1.862 7.107 -14.470 0.50 34.69 213 GLU A O 1
ATOM 1476 N N . GLU A 1 207 ? -3.931 6.804 -13.487 1.00 37.02 214 GLU A N 1
ATOM 1477 C CA . GLU A 1 207 ? -3.853 7.883 -12.482 1.00 36.22 214 GLU A CA 1
ATOM 1478 C C . GLU A 1 207 ? -3.706 7.301 -11.047 1.00 37.42 214 GLU A C 1
ATOM 1479 O O . GLU A 1 207 ? -4.541 6.447 -10.648 1.00 34.69 214 GLU A O 1
ATOM 1485 N N . THR A 1 208 ? -2.667 7.734 -10.309 1.00 34.66 215 THR A N 1
ATOM 1486 C CA . THR A 1 208 ? -2.367 7.324 -8.897 1.00 33.67 215 THR A CA 1
ATOM 1487 C C . THR A 1 208 ? -2.169 8.602 -8.046 1.00 37.12 215 THR A C 1
ATOM 1488 O O . THR A 1 208 ? -1.375 9.448 -8.528 1.00 34.92 215 THR A O 1
ATOM 1492 N N . SER A 1 209 ? -2.858 8.774 -6.884 1.00 33.94 216 SER A N 1
ATOM 1493 C CA . SER A 1 209 ? -2.571 9.846 -5.874 1.00 29.61 216 SER A CA 1
ATOM 1494 C C . SER A 1 209 ? -1.759 9.277 -4.703 1.00 32.43 216 SER A C 1
ATOM 1495 O O . SER A 1 209 ? -2.204 8.276 -4.072 1.00 34.66 216 SER A O 1
ATOM 1498 N N . ILE A 1 210 ? -0.616 9.905 -4.414 1.00 25.92 217 ILE A N 1
ATOM 1499 C CA . ILE A 1 210 ? 0.390 9.374 -3.466 1.00 24.63 217 ILE A CA 1
ATOM 1500 C C . ILE A 1 210 ? 0.563 10.418 -2.369 1.00 28.20 217 ILE A C 1
ATOM 1501 O O . ILE A 1 210 ? 0.676 11.623 -2.671 1.00 22.82 217 ILE A O 1
ATOM 1506 N N . LEU A 1 211 ? 0.562 9.992 -1.108 1.00 23.31 218 LEU A N 1
ATOM 1507 C CA . LEU A 1 211 ? 0.982 10.904 -0.010 1.00 24.51 218 LEU A CA 1
ATOM 1508 C C . LEU A 1 211 ? 2.446 10.611 0.262 1.00 25.66 218 LEU A C 1
ATOM 1509 O O . LEU A 1 211 ? 2.820 9.446 0.509 1.00 27.97 218 LEU A O 1
ATOM 1514 N N . VAL A 1 212 ? 3.328 11.586 0.043 1.00 20.14 219 VAL A N 1
ATOM 1515 C CA . VAL A 1 212 ? 4.763 11.410 0.287 1.00 18.69 219 VAL A CA 1
ATOM 1516 C C . VAL A 1 212 ? 5.016 12.104 1.634 1.00 22.04 219 VAL A C 1
ATOM 1517 O O . VAL A 1 212 ? 4.855 13.335 1.706 1.00 19.43 219 VAL A O 1
ATOM 1521 N N . TYR A 1 213 ? 5.339 11.306 2.651 1.00 19.22 220 TYR A N 1
ATOM 1522 C CA . TYR A 1 213 ? 5.548 11.765 4.049 1.00 19.78 220 TYR A CA 1
ATOM 1523 C C . TYR A 1 213 ? 7.026 11.641 4.302 1.00 19.07 220 TYR A C 1
ATOM 1524 O O . TYR A 1 213 ? 7.584 10.546 4.242 1.00 16.89 220 TYR A O 1
ATOM 1533 N N . ASP A 1 214 ? 7.702 12.773 4.428 1.00 16.38 221 ASP A N 1
ATOM 1534 C CA . ASP A 1 214 ? 9.176 12.842 4.408 1.00 17.38 221 ASP A CA 1
ATOM 1535 C C . ASP A 1 214 ? 9.648 13.423 5.729 1.00 19.10 221 ASP A C 1
ATOM 1536 O O . ASP A 1 214 ? 9.645 14.667 5.899 1.00 16.86 221 ASP A O 1
ATOM 1541 N N . LEU A 1 215 ? 10.083 12.566 6.648 1.00 17.16 222 LEU A N 1
ATOM 1542 C CA . LEU A 1 215 ? 10.483 13.071 7.996 1.00 18.04 222 LEU A CA 1
ATOM 1543 C C . LEU A 1 215 ? 11.978 12.831 8.113 1.00 19.50 222 LEU A C 1
ATOM 1544 O O . LEU A 1 215 ? 12.410 11.641 8.203 1.00 19.37 222 LEU A O 1
ATOM 1549 N N . GLY A 1 216 ? 12.770 13.903 8.056 1.00 18.20 223 GLY A N 1
ATOM 1550 C CA . GLY A 1 216 ? 14.224 13.753 8.040 1.00 20.58 223 GLY A CA 1
ATOM 1551 C C . GLY A 1 216 ? 14.832 14.072 9.381 1.00 19.43 223 GLY A C 1
ATOM 1552 O O . GLY A 1 216 ? 14.141 13.824 10.427 1.00 22.20 223 GLY A O 1
ATOM 1553 N N . GLY A 1 217 ? 16.070 14.552 9.359 1.00 19.17 224 GLY A N 1
ATOM 1554 C CA . GLY A 1 217 ? 16.788 14.882 10.612 1.00 19.29 224 GLY A CA 1
ATOM 1555 C C . GLY A 1 217 ? 16.351 16.230 11.146 1.00 20.62 224 GLY A C 1
ATOM 1556 O O . GLY A 1 217 ? 16.264 16.412 12.352 1.00 19.08 224 GLY A O 1
ATOM 1557 N N . GLY A 1 218 ? 16.050 17.162 10.256 1.00 18.82 225 GLY A N 1
ATOM 1558 C CA . GLY A 1 218 ? 15.730 18.527 10.702 1.00 19.34 225 GLY A CA 1
ATOM 1559 C C . GLY A 1 218 ? 14.369 19.021 10.270 1.00 19.35 225 GLY A C 1
ATOM 1560 O O . GLY A 1 218 ? 13.928 20.037 10.816 1.00 18.81 225 GLY A O 1
ATOM 1561 N N . THR A 1 219 ? 13.791 18.439 9.225 1.00 18.95 226 THR A N 1
ATOM 1562 C CA . THR A 1 219 ? 12.587 18.996 8.564 1.00 18.62 226 THR A CA 1
ATOM 1563 C C . THR A 1 219 ? 11.554 17.907 8.311 1.00 18.24 226 THR A C 1
ATOM 1564 O O . THR A 1 219 ? 11.916 16.742 8.154 1.00 19.21 226 THR A O 1
ATOM 1568 N N . PHE A 1 220 ? 10.310 18.322 8.185 1.00 18.21 227 PHE A N 1
ATOM 1569 C CA . PHE A 1 220 ? 9.171 17.439 7.910 1.00 18.01 227 PHE A CA 1
ATOM 1570 C C . PHE A 1 220 ? 8.439 18.039 6.724 1.00 19.15 227 PHE A C 1
ATOM 1571 O O . PHE A 1 220 ? 8.053 19.231 6.765 1.00 19.06 227 PHE A O 1
ATOM 1579 N N . ASP A 1 221 ? 8.267 17.251 5.665 1.00 16.49 228 ASP A N 1
ATOM 1580 C CA . ASP A 1 221 ? 7.499 17.722 4.494 1.00 19.85 228 ASP A CA 1
ATOM 1581 C C . ASP A 1 221 ? 6.478 16.670 4.123 1.00 19.88 228 ASP A C 1
ATOM 1582 O O . ASP A 1 221 ? 6.858 15.472 4.168 1.00 21.66 228 ASP A O 1
ATOM 1587 N N . VAL A 1 222 ? 5.271 17.085 3.763 1.00 17.17 229 VAL A N 1
ATOM 1588 C CA . VAL A 1 222 ? 4.307 16.118 3.191 1.00 18.83 229 VAL A CA 1
ATOM 1589 C C . VAL A 1 222 ? 3.699 16.733 1.937 1.00 21.64 229 VAL A C 1
ATOM 1590 O O . VAL A 1 222 ? 3.523 17.949 1.874 1.00 21.20 229 VAL A O 1
ATOM 1594 N N . SER A 1 223 ? 3.531 15.892 0.924 1.00 21.47 230 SER A N 1
ATOM 1595 C CA . SER A 1 223 ? 3.024 16.332 -0.392 1.00 20.90 230 SER A CA 1
ATOM 1596 C C . SER A 1 223 ? 1.962 15.333 -0.848 1.00 21.37 230 SER A C 1
ATOM 1597 O O . SER A 1 223 ? 2.080 14.121 -0.539 1.00 21.40 230 SER A O 1
ATOM 1600 N N . ILE A 1 224 ? 1.010 15.802 -1.642 1.00 20.24 231 ILE A N 1
ATOM 1601 C CA . ILE A 1 224 ? 0.123 14.931 -2.443 1.00 22.93 231 ILE A CA 1
ATOM 1602 C C . ILE A 1 224 ? 0.683 14.979 -3.861 1.00 20.46 231 ILE A C 1
ATOM 1603 O O . ILE A 1 224 ? 0.717 16.073 -4.445 1.00 21.52 231 ILE A O 1
ATOM 1608 N N . LEU A 1 225 ? 1.183 13.857 -4.318 1.00 18.71 232 LEU A N 1
ATOM 1609 C CA . LEU A 1 225 ? 1.723 13.689 -5.668 1.00 19.99 232 LEU A CA 1
ATOM 1610 C C . LEU A 1 225 ? 0.715 12.920 -6.517 1.00 24.15 232 LEU A C 1
ATOM 1611 O O . LEU A 1 225 ? 0.323 11.851 -6.126 1.00 20.52 232 LEU A O 1
ATOM 1616 N N . VAL A 1 226 ? 0.328 13.476 -7.659 1.00 22.89 233 VAL A N 1
ATOM 1617 C CA . VAL A 1 226 ? -0.564 12.753 -8.610 1.00 24.76 233 VAL A CA 1
ATOM 1618 C C . VAL A 1 226 ? 0.289 12.337 -9.795 1.00 25.64 233 VAL A C 1
ATOM 1619 O O . VAL A 1 226 ? 1.074 13.171 -10.302 1.00 21.43 233 VAL A O 1
ATOM 1623 N N . ILE A 1 227 ? 0.231 11.043 -10.167 1.00 23.68 234 ILE A N 1
ATOM 1624 C CA . ILE A 1 227 ? 0.929 10.465 -11.323 1.00 23.41 234 ILE A CA 1
ATOM 1625 C C . ILE A 1 227 ? -0.171 10.143 -12.335 1.00 22.39 234 ILE A C 1
ATOM 1626 O O . ILE A 1 227 ? -1.128 9.522 -11.967 1.00 23.61 234 ILE A O 1
ATOM 1631 N N . ASP A 1 228 ? -0.067 10.677 -13.523 1.00 23.34 235 ASP A N 1
ATOM 1632 C CA . ASP A 1 228 ? -1.161 10.553 -14.519 1.00 24.27 235 ASP A CA 1
ATOM 1633 C C . ASP A 1 228 ? -0.480 10.195 -15.832 1.00 20.17 235 ASP A C 1
ATOM 1634 O O . ASP A 1 228 ? 0.161 11.091 -16.420 1.00 19.75 235 ASP A O 1
ATOM 1639 N N . ASN A 1 229 ? -0.488 8.920 -16.209 1.00 21.55 236 ASN A N 1
ATOM 1640 C CA . ASN A 1 229 ? 0.121 8.486 -17.487 1.00 21.16 236 ASN A CA 1
ATOM 1641 C C . ASN A 1 229 ? 1.517 9.084 -17.635 1.00 19.66 236 ASN A C 1
ATOM 1642 O O . ASN A 1 229 ? 1.822 9.627 -18.696 1.00 21.37 236 ASN A O 1
ATOM 1647 N N . GLY A 1 230 ? 2.367 8.986 -16.607 1.00 20.20 237 GLY A N 1
ATOM 1648 C CA . GLY A 1 230 ? 3.805 9.332 -16.742 1.00 21.27 237 GLY A CA 1
ATOM 1649 C C . GLY A 1 230 ? 4.104 10.767 -16.334 1.00 17.89 237 GLY A C 1
ATOM 1650 O O . GLY A 1 230 ? 5.290 11.119 -16.295 1.00 19.05 237 GLY A O 1
ATOM 1651 N N . VAL A 1 231 ? 3.068 11.551 -16.120 1.00 17.58 238 VAL A N 1
ATOM 1652 C CA . VAL A 1 231 ? 3.198 12.979 -15.755 1.00 17.29 238 VAL A CA 1
ATOM 1653 C C . VAL A 1 231 ? 2.985 13.102 -14.248 1.00 18.26 238 VAL A C 1
ATOM 1654 O O . VAL A 1 231 ? 1.964 12.641 -13.729 1.00 21.53 238 VAL A O 1
ATOM 1658 N N . PHE A 1 232 ? 3.953 13.720 -13.600 1.00 19.63 239 PHE A N 1
ATOM 1659 C CA . PHE A 1 232 ? 3.971 13.863 -12.126 1.00 19.20 239 PHE A CA 1
ATOM 1660 C C . PHE A 1 232 ? 3.615 15.302 -11.787 1.00 20.09 239 PHE A C 1
ATOM 1661 O O . PHE A 1 232 ? 4.219 16.207 -12.420 1.00 21.30 239 PHE A O 1
ATOM 1669 N N . GLU A 1 233 ? 2.699 15.483 -10.862 1.00 19.34 240 GLU A N 1
ATOM 1670 C CA . GLU A 1 233 ? 2.283 16.844 -10.417 1.00 19.38 240 GLU A CA 1
ATOM 1671 C C . GLU A 1 233 ? 2.097 16.795 -8.914 1.00 21.12 240 GLU A C 1
ATOM 1672 O O . GLU A 1 233 ? 1.255 16.003 -8.448 1.00 20.28 240 GLU A O 1
ATOM 1678 N N . VAL A 1 234 ? 2.724 17.724 -8.206 1.00 19.00 241 VAL A N 1
ATOM 1679 C CA . VAL A 1 234 ? 2.448 17.854 -6.750 1.00 19.30 241 VAL A CA 1
ATOM 1680 C C . VAL A 1 234 ? 1.267 18.809 -6.558 1.00 21.59 241 VAL A C 1
ATOM 1681 O O . VAL A 1 234 ? 1.417 19.989 -6.895 1.00 23.21 241 VAL A O 1
ATOM 1685 N N . TYR A 1 235 ? 0.127 18.289 -6.122 1.00 21.63 242 TYR A N 1
ATOM 1686 C CA . TYR A 1 235 ? -1.161 19.026 -5.976 1.00 24.52 242 TYR A CA 1
ATOM 1687 C C . TYR A 1 235 ? -1.141 19.875 -4.703 1.00 28.20 242 TYR A C 1
ATOM 1688 O O . TYR A 1 235 ? -1.884 20.836 -4.566 1.00 25.45 242 TYR A O 1
ATOM 1697 N N . ALA A 1 236 ? -0.322 19.517 -3.720 1.00 24.21 243 ALA A N 1
ATOM 1698 C CA . ALA A 1 236 ? -0.365 20.271 -2.458 1.00 21.25 243 ALA A CA 1
ATOM 1699 C C . ALA A 1 236 ? 0.852 19.889 -1.638 1.00 22.94 243 ALA A C 1
ATOM 1700 O O . ALA A 1 236 ? 1.354 18.718 -1.706 1.00 22.40 243 ALA A O 1
ATOM 1702 N N A THR A 1 237 ? 1.338 20.836 -0.861 0.50 22.72 244 THR A N 1
ATOM 1703 N N B THR A 1 237 ? 1.344 20.862 -0.886 0.50 21.72 244 THR A N 1
ATOM 1704 C CA A THR A 1 237 ? 2.497 20.570 0.026 0.50 22.73 244 THR A CA 1
ATOM 1705 C CA B THR A 1 237 ? 2.515 20.697 0.015 0.50 21.17 244 THR A CA 1
ATOM 1706 C C A THR A 1 237 ? 2.355 21.362 1.324 0.50 23.62 244 THR A C 1
ATOM 1707 C C B THR A 1 237 ? 2.244 21.331 1.372 0.50 22.85 244 THR A C 1
ATOM 1708 O O A THR A 1 237 ? 1.799 22.501 1.320 0.50 22.12 244 THR A O 1
ATOM 1709 O O B THR A 1 237 ? 1.526 22.366 1.453 0.50 21.42 244 THR A O 1
ATOM 1716 N N . ALA A 1 238 ? 2.854 20.776 2.410 1.00 20.78 245 ALA A N 1
ATOM 1717 C CA . ALA A 1 238 ? 2.816 21.397 3.747 1.00 21.03 245 ALA A CA 1
ATOM 1718 C C . ALA A 1 238 ? 3.926 20.761 4.574 1.00 22.43 245 ALA A C 1
ATOM 1719 O O . ALA A 1 238 ? 4.548 19.783 4.139 1.00 21.90 245 ALA A O 1
ATOM 1721 N N . GLY A 1 239 ? 4.252 21.359 5.696 1.00 19.98 246 GLY A N 1
ATOM 1722 C CA . GLY A 1 239 ? 5.278 20.694 6.509 1.00 20.77 246 GLY A CA 1
ATOM 1723 C C . GLY A 1 239 ? 5.544 21.455 7.768 1.00 20.63 246 GLY A C 1
ATOM 1724 O O . GLY A 1 239 ? 4.744 22.380 8.130 1.00 20.78 246 GLY A O 1
ATOM 1725 N N . ASN A 1 240 ? 6.682 21.150 8.352 1.00 18.31 247 ASN A N 1
ATOM 1726 C CA . ASN A 1 240 ? 7.152 21.825 9.583 1.00 19.16 247 ASN A CA 1
ATOM 1727 C C . ASN A 1 240 ? 8.656 21.930 9.426 1.00 19.32 247 ASN A C 1
ATOM 1728 O O . ASN A 1 240 ? 9.349 20.907 9.366 1.00 17.09 247 ASN A O 1
ATOM 1733 N N . THR A 1 241 ? 9.162 23.147 9.325 1.00 19.65 248 THR A N 1
ATOM 1734 C CA . THR A 1 241 ? 10.566 23.358 8.937 1.00 20.60 248 THR A CA 1
ATOM 1735 C C . THR A 1 241 ? 11.483 23.012 10.108 1.00 19.97 248 THR A C 1
ATOM 1736 O O . THR A 1 241 ? 12.662 22.950 9.872 1.00 21.93 248 THR A O 1
ATOM 1740 N N . HIS A 1 242 ? 10.974 22.877 11.333 1.00 20.27 249 HIS A N 1
ATOM 1741 C CA . HIS A 1 242 ? 11.813 22.630 12.533 1.00 20.96 249 HIS A CA 1
ATOM 1742 C C . HIS A 1 242 ? 11.287 21.421 13.305 1.00 22.32 249 HIS A C 1
ATOM 1743 O O . HIS A 1 242 ? 11.046 21.512 14.529 1.00 23.86 249 HIS A O 1
ATOM 1750 N N . LEU A 1 243 ? 11.111 20.295 12.628 1.00 20.65 250 LEU A N 1
ATOM 1751 C CA . LEU A 1 243 ? 10.579 19.049 13.233 1.00 18.15 250 LEU A CA 1
ATOM 1752 C C . LEU A 1 243 ? 11.262 17.908 12.499 1.00 20.56 250 LEU A C 1
ATOM 1753 O O . LEU A 1 243 ? 11.005 17.766 11.272 1.00 20.18 250 LEU A O 1
ATOM 1758 N N . GLY A 1 244 ? 12.184 17.233 13.167 1.00 21.46 251 GLY A N 1
ATOM 1759 C CA . GLY A 1 244 ? 12.837 16.038 12.615 1.00 17.77 251 GLY A CA 1
ATOM 1760 C C . GLY A 1 244 ? 13.474 15.180 13.678 1.00 18.12 251 GLY A C 1
ATOM 1761 O O . GLY A 1 244 ? 13.298 15.458 14.897 1.00 19.15 251 GLY A O 1
ATOM 1762 N N . GLY A 1 245 ? 14.259 14.188 13.240 1.00 19.17 252 GLY A N 1
ATOM 1763 C CA . GLY A 1 245 ? 14.900 13.237 14.170 1.00 20.44 252 GLY A CA 1
ATOM 1764 C C . GLY A 1 245 ? 15.757 13.945 15.217 1.00 20.26 252 GLY A C 1
ATOM 1765 O O . GLY A 1 245 ? 15.862 13.442 16.357 1.00 18.29 252 GLY A O 1
ATOM 1766 N N . GLU A 1 246 ? 16.407 15.059 14.843 1.00 17.90 253 GLU A N 1
ATOM 1767 C CA . GLU A 1 246 ? 17.291 15.817 15.783 1.00 19.44 253 GLU A CA 1
ATOM 1768 C C . GLU A 1 246 ? 16.434 16.285 16.976 1.00 18.77 253 GLU A C 1
ATOM 1769 O O . GLU A 1 246 ? 16.987 16.346 18.109 1.00 18.57 253 GLU A O 1
ATOM 1775 N N . ASP A 1 247 ? 15.186 16.677 16.744 1.00 17.61 254 ASP A N 1
ATOM 1776 C CA . ASP A 1 247 ? 14.276 17.130 17.823 1.00 18.11 254 ASP A CA 1
ATOM 1777 C C . ASP A 1 247 ? 13.943 15.981 18.787 1.00 18.47 254 ASP A C 1
ATOM 1778 O O . ASP A 1 247 ? 13.814 16.222 19.995 1.00 17.80 254 ASP A O 1
ATOM 1783 N N . PHE A 1 248 ? 13.751 14.769 18.268 1.00 18.18 255 PHE A N 1
ATOM 1784 C CA . PHE A 1 248 ? 13.464 13.574 19.097 1.00 17.22 255 PHE A CA 1
ATOM 1785 C C . PHE A 1 248 ? 14.697 13.283 19.958 1.00 15.41 255 PHE A C 1
ATOM 1786 O O . PHE A 1 248 ? 14.529 12.942 21.153 1.00 17.38 255 PHE A O 1
ATOM 1794 N N . ASP A 1 249 ? 15.890 13.384 19.382 1.00 15.96 256 ASP A N 1
ATOM 1795 C CA . ASP A 1 249 ? 17.143 13.218 20.167 1.00 18.37 256 ASP A CA 1
ATOM 1796 C C . ASP A 1 249 ? 17.190 14.267 21.273 1.00 18.08 256 ASP A C 1
ATOM 1797 O O . ASP A 1 249 ? 17.528 13.914 22.409 1.00 17.56 256 ASP A O 1
ATOM 1802 N N . GLN A 1 250 ? 16.911 15.517 20.940 1.00 17.11 257 GLN A N 1
ATOM 1803 C CA . GLN A 1 250 ? 16.975 16.605 21.943 1.00 17.75 257 GLN A CA 1
ATOM 1804 C C . GLN A 1 250 ? 16.007 16.321 23.108 1.00 17.17 257 GLN A C 1
ATOM 1805 O O . GLN A 1 250 ? 16.364 16.650 24.262 1.00 16.93 257 GLN A O 1
ATOM 1811 N N . ARG A 1 251 ? 14.804 15.790 22.861 1.00 15.90 258 ARG A N 1
ATOM 1812 C CA . ARG A 1 251 ? 13.851 15.455 23.931 1.00 15.66 258 ARG A CA 1
ATOM 1813 C C . ARG A 1 251 ? 14.483 14.435 24.881 1.00 15.59 258 ARG A C 1
ATOM 1814 O O . ARG A 1 251 ? 14.291 14.522 26.127 1.00 15.71 258 ARG A O 1
ATOM 1822 N N . VAL A 1 252 ? 15.210 13.468 24.322 1.00 15.46 259 VAL A N 1
ATOM 1823 C CA . VAL A 1 252 ? 15.890 12.429 25.133 1.00 15.61 259 VAL A CA 1
ATOM 1824 C C . VAL A 1 252 ? 17.030 13.063 25.933 1.00 16.85 259 VAL A C 1
ATOM 1825 O O . VAL A 1 252 ? 17.171 12.782 27.127 1.00 17.45 259 VAL A O 1
ATOM 1829 N N A MET A 1 253 ? 17.812 13.919 25.265 0.50 15.93 260 MET A N 1
ATOM 1830 N N B MET A 1 253 ? 17.808 13.926 25.308 0.50 17.27 260 MET A N 1
ATOM 1831 C CA A MET A 1 253 ? 18.962 14.652 25.861 0.50 15.67 260 MET A CA 1
ATOM 1832 C CA B MET A 1 253 ? 18.960 14.526 26.010 0.50 18.08 260 MET A CA 1
ATOM 1833 C C A MET A 1 253 ? 18.426 15.396 27.078 0.50 16.67 260 MET A C 1
ATOM 1834 C C B MET A 1 253 ? 18.418 15.398 27.132 0.50 17.98 260 MET A C 1
ATOM 1835 O O A MET A 1 253 ? 19.010 15.273 28.180 0.50 17.09 260 MET A O 1
ATOM 1836 O O B MET A 1 253 ? 18.983 15.344 28.245 0.50 17.81 260 MET A O 1
ATOM 1845 N N . ASP A 1 254 ? 17.340 16.133 26.877 1.00 17.41 261 ASP A N 1
ATOM 1846 C CA . ASP A 1 254 ? 16.759 16.983 27.949 1.00 16.78 261 ASP A CA 1
ATOM 1847 C C . ASP A 1 254 ? 16.437 16.143 29.173 1.00 16.50 261 ASP A C 1
ATOM 1848 O O . ASP A 1 254 ? 16.766 16.536 30.315 1.00 17.94 261 ASP A O 1
ATOM 1853 N N . TYR A 1 255 ? 15.820 15.002 28.967 1.00 14.88 262 TYR A N 1
ATOM 1854 C CA . TYR A 1 255 ? 15.405 14.110 30.050 1.00 17.37 262 TYR A CA 1
ATOM 1855 C C . TYR A 1 255 ? 16.623 13.583 30.823 1.00 16.69 262 TYR A C 1
ATOM 1856 O O . TYR A 1 255 ? 16.646 13.643 32.087 1.00 15.52 262 TYR A O 1
ATOM 1865 N N . PHE A 1 256 ? 17.620 13.059 30.102 1.00 18.58 263 PHE A N 1
ATOM 1866 C CA . PHE A 1 256 ? 18.769 12.421 30.790 1.00 17.78 263 PHE A CA 1
ATOM 1867 C C . PHE A 1 256 ? 19.650 13.497 31.433 1.00 17.71 263 PHE A C 1
ATOM 1868 O O . PHE A 1 256 ? 20.248 13.232 32.482 1.00 17.39 263 PHE A O 1
ATOM 1876 N N . ILE A 1 257 ? 19.696 14.701 30.879 1.00 17.12 264 ILE A N 1
ATOM 1877 C CA . ILE A 1 257 ? 20.443 15.807 31.543 1.00 17.78 264 ILE A CA 1
ATOM 1878 C C . ILE A 1 257 ? 19.751 16.145 32.869 1.00 17.94 264 ILE A C 1
ATOM 1879 O O . ILE A 1 257 ? 20.452 16.237 33.917 1.00 18.57 264 ILE A O 1
ATOM 1884 N N . LYS A 1 258 ? 18.422 16.230 32.898 1.00 17.47 265 LYS A N 1
ATOM 1885 C CA . LYS A 1 258 ? 17.701 16.437 34.180 1.00 20.45 265 LYS A CA 1
ATOM 1886 C C . LYS A 1 258 ? 17.997 15.287 35.149 1.00 18.77 265 LYS A C 1
ATOM 1887 O O . LYS A 1 258 ? 18.213 15.528 36.349 1.00 18.60 265 LYS A O 1
ATOM 1893 N N A MET A 1 259 ? 17.987 14.044 34.666 0.50 18.97 266 MET A N 1
ATOM 1894 N N B MET A 1 259 ? 17.979 14.037 34.672 0.50 19.54 266 MET A N 1
ATOM 1895 C CA A MET A 1 259 ? 18.154 12.871 35.560 0.50 19.22 266 MET A CA 1
ATOM 1896 C CA B MET A 1 259 ? 18.157 12.862 35.566 0.50 20.26 266 MET A CA 1
ATOM 1897 C C A MET A 1 259 ? 19.581 12.871 36.125 0.50 17.44 266 MET A C 1
ATOM 1898 C C B MET A 1 259 ? 19.584 12.875 36.130 0.50 17.89 266 MET A C 1
ATOM 1899 O O A MET A 1 259 ? 19.749 12.545 37.303 0.50 17.33 266 MET A O 1
ATOM 1900 O O B MET A 1 259 ? 19.758 12.536 37.304 0.50 17.60 266 MET A O 1
ATOM 1909 N N . PHE A 1 260 ? 20.578 13.159 35.297 1.00 17.63 267 PHE A N 1
ATOM 1910 C CA . PHE A 1 260 ? 21.991 13.083 35.727 1.00 17.70 267 PHE A CA 1
ATOM 1911 C C . PHE A 1 260 ? 22.241 14.130 36.810 1.00 16.40 267 PHE A C 1
ATOM 1912 O O . PHE A 1 260 ? 23.012 13.866 37.764 1.00 18.96 267 PHE A O 1
ATOM 1920 N N . LYS A 1 261 ? 21.616 15.289 36.637 1.00 17.60 268 LYS A N 1
ATOM 1921 C CA . LYS A 1 261 ? 21.663 16.402 37.628 1.00 18.46 268 LYS A CA 1
ATOM 1922 C C . LYS A 1 261 ? 20.997 15.944 38.935 1.00 19.69 268 LYS A C 1
ATOM 1923 O O . LYS A 1 261 ? 21.598 16.138 40.030 1.00 18.32 268 LYS A O 1
ATOM 1929 N N . LYS A 1 262 ? 19.804 15.348 38.867 1.00 19.07 269 LYS A N 1
ATOM 1930 C CA . LYS A 1 262 ? 19.130 14.899 40.101 1.00 21.32 269 LYS A CA 1
ATOM 1931 C C . LYS A 1 262 ? 19.992 13.882 40.839 1.00 19.59 269 LYS A C 1
ATOM 1932 O O . LYS A 1 262 ? 20.1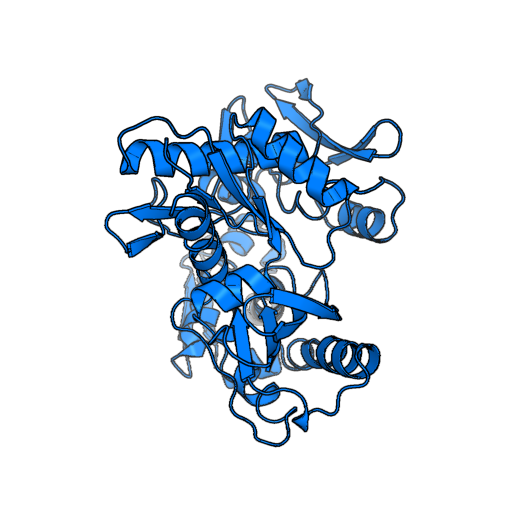34 13.954 42.100 1.00 19.80 269 LYS A O 1
ATOM 1938 N N . LYS A 1 263 ? 20.641 12.965 40.126 1.00 19.95 270 LYS A N 1
ATOM 1939 C CA . LYS A 1 263 ? 21.345 11.852 40.780 1.00 19.21 270 LYS A CA 1
ATOM 1940 C C . LYS A 1 263 ? 22.759 12.246 41.203 1.00 20.45 270 LYS A C 1
ATOM 1941 O O . LYS A 1 263 ? 23.225 11.764 42.292 1.00 20.25 270 LYS A O 1
ATOM 1947 N N . ASN A 1 264 ? 23.437 13.081 40.410 1.00 18.49 271 ASN A N 1
ATOM 1948 C CA . ASN A 1 264 ? 24.901 13.237 40.557 1.00 17.80 271 ASN A CA 1
ATOM 1949 C C . ASN A 1 264 ? 25.292 14.691 40.893 1.00 17.34 271 ASN A C 1
ATOM 1950 O O . ASN A 1 264 ? 26.477 14.911 41.074 1.00 17.60 271 ASN A O 1
ATOM 1955 N N . ASN A 1 265 ? 24.362 15.626 40.858 1.00 17.67 272 ASN A N 1
ATOM 1956 C CA . ASN A 1 265 ? 24.670 17.072 41.097 1.00 18.20 272 ASN A CA 1
ATOM 1957 C C . ASN A 1 265 ? 25.622 17.573 40.020 1.00 20.24 272 ASN A C 1
ATOM 1958 O O . ASN A 1 265 ? 26.488 18.440 40.310 1.00 18.76 272 ASN A O 1
ATOM 1963 N N . ILE A 1 266 ? 25.532 17.000 38.814 1.00 17.14 273 ILE A N 1
ATOM 1964 C CA . ILE A 1 266 ? 26.316 17.478 37.661 1.00 18.50 273 ILE A CA 1
ATOM 1965 C C . ILE A 1 266 ? 25.318 17.859 36.586 1.00 18.46 273 ILE A C 1
ATOM 1966 O O . ILE A 1 266 ? 24.499 17.018 36.201 1.00 17.34 273 ILE A O 1
ATOM 1971 N N . ASP A 1 267 ? 25.427 19.082 36.091 1.00 16.09 274 ASP A N 1
ATOM 1972 C CA . ASP A 1 267 ? 24.651 19.600 34.965 1.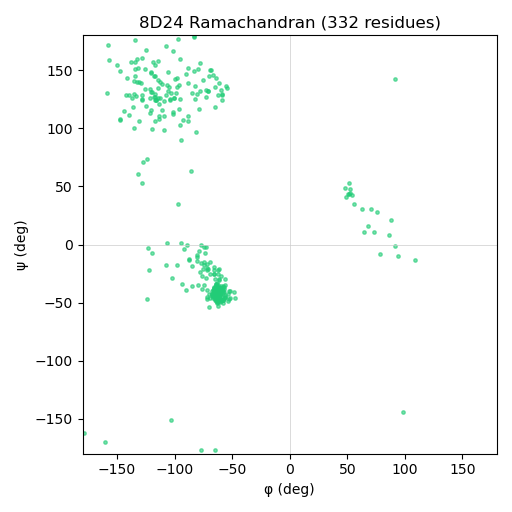00 18.25 274 ASP A CA 1
ATOM 1973 C C . ASP A 1 267 ? 25.497 19.423 33.713 1.00 19.04 274 ASP A C 1
ATOM 1974 O O . ASP A 1 267 ? 26.467 20.200 33.515 1.00 18.46 274 ASP A O 1
ATOM 1979 N N . LEU A 1 268 ? 25.181 18.406 32.884 1.00 16.83 275 LEU A N 1
ATOM 1980 C CA . LEU A 1 268 ? 26.081 18.068 31.762 1.00 15.93 275 LEU A CA 1
ATOM 1981 C C . LEU A 1 268 ? 26.189 19.240 30.774 1.00 15.93 275 LEU A C 1
ATOM 1982 O O . LEU A 1 268 ? 27.171 19.279 30.018 1.00 18.91 275 LEU A O 1
ATOM 1987 N N . ARG A 1 269 ? 25.215 20.136 30.767 1.00 17.42 276 ARG A N 1
ATOM 1988 C CA . ARG A 1 269 ? 25.236 21.296 29.848 1.00 18.41 276 ARG A CA 1
ATOM 1989 C C . ARG A 1 269 ? 26.457 22.174 30.121 1.00 19.28 276 ARG A C 1
ATOM 1990 O O . ARG A 1 269 ? 26.825 22.973 29.221 1.00 20.74 276 ARG A O 1
ATOM 1998 N N . THR A 1 270 ? 27.057 22.089 31.316 1.00 19.10 277 THR A N 1
ATOM 1999 C CA . THR A 1 270 ? 28.246 22.898 31.674 1.00 20.38 277 THR A CA 1
ATOM 2000 C C . THR A 1 270 ? 29.509 22.414 30.975 1.00 21.47 277 THR A C 1
ATOM 2001 O O . THR A 1 270 ? 30.540 23.132 31.050 1.00 22.36 277 THR A O 1
ATOM 2005 N N . ASP A 1 271 ? 29.465 21.290 30.273 1.00 20.82 278 ASP A N 1
ATOM 2006 C CA . ASP A 1 271 ? 30.622 20.740 29.544 1.00 23.23 278 ASP A CA 1
ATOM 2007 C C . ASP A 1 271 ? 30.180 20.392 28.128 1.00 19.92 278 ASP A C 1
ATOM 2008 O O . ASP A 1 271 ? 29.594 19.334 27.926 1.00 19.39 278 ASP A O 1
ATOM 2013 N N . LYS A 1 272 ? 30.585 21.180 27.132 1.00 20.44 279 LYS A N 1
ATOM 2014 C CA . LYS A 1 272 ? 30.144 20.959 25.736 1.00 22.79 279 LYS A CA 1
ATOM 2015 C C . LYS A 1 272 ? 30.618 19.601 25.202 1.00 20.27 279 LYS A C 1
ATOM 2016 O O . LYS A 1 272 ? 29.883 19.024 24.373 1.00 19.88 279 LYS A O 1
ATOM 2022 N N . ARG A 1 273 ? 31.796 19.134 25.603 1.00 21.32 280 ARG A N 1
ATOM 2023 C CA . ARG A 1 273 ? 32.326 17.823 25.170 1.00 24.25 280 ARG A CA 1
ATOM 2024 C C . ARG A 1 273 ? 31.432 16.706 25.718 1.00 22.40 280 ARG A C 1
ATOM 2025 O O . ARG A 1 273 ? 31.196 15.748 24.983 1.00 21.30 280 ARG A O 1
ATOM 2033 N N . ALA A 1 274 ? 30.931 16.856 26.940 1.00 20.39 281 ALA A N 1
ATOM 2034 C CA . ALA A 1 274 ? 30.036 15.856 27.575 1.00 19.54 281 ALA A CA 1
ATOM 2035 C C . ALA A 1 274 ? 28.753 15.781 26.760 1.00 20.72 281 ALA A C 1
ATOM 2036 O O . ALA A 1 274 ? 28.274 14.666 26.492 1.00 20.42 281 ALA A O 1
ATOM 2038 N N . ILE A 1 275 ? 28.165 16.929 26.410 1.00 16.89 282 ILE A N 1
ATOM 2039 C CA . ILE A 1 275 ? 26.935 17.003 25.605 1.00 17.48 282 ILE A CA 1
ATOM 2040 C C . ILE A 1 275 ? 27.186 16.311 24.264 1.00 17.92 282 ILE A C 1
ATOM 2041 O O . ILE A 1 275 ? 26.317 15.534 23.816 1.00 21.59 282 ILE A O 1
ATOM 2046 N N . GLN A 1 276 ? 28.319 16.568 23.620 1.00 18.98 283 GLN A N 1
ATOM 2047 C CA . GLN A 1 276 ? 28.643 15.953 22.302 1.00 19.04 283 GLN A CA 1
ATOM 2048 C C . GLN A 1 276 ? 28.663 14.421 22.437 1.00 19.42 283 GLN A C 1
ATOM 2049 O O . GLN A 1 276 ? 28.035 13.731 21.595 1.00 22.06 283 GLN A O 1
ATOM 2055 N N . LYS A 1 277 ? 29.334 13.901 23.461 1.00 19.91 284 LYS A N 1
ATOM 2056 C CA . LYS A 1 277 ? 29.431 12.442 23.690 1.00 19.71 284 LYS A CA 1
ATOM 2057 C C . LYS A 1 277 ? 28.016 11.894 23.935 1.00 20.37 284 LYS A C 1
ATOM 2058 O O . LYS A 1 277 ? 27.705 10.822 23.379 1.00 20.86 284 LYS A O 1
ATOM 2064 N N . LEU A 1 278 ? 27.219 12.558 24.760 1.00 19.55 285 LEU A N 1
ATOM 2065 C CA . LEU A 1 278 ? 25.856 12.065 25.069 1.00 19.70 285 LEU A CA 1
ATOM 2066 C C . LEU A 1 278 ? 25.007 12.037 23.799 1.00 19.45 285 LEU A C 1
ATOM 2067 O O . LEU A 1 278 ? 24.305 11.030 23.557 1.00 19.97 285 LEU A O 1
ATOM 2072 N N A ARG A 1 279 ? 25.073 13.085 22.964 0.50 19.45 286 ARG A N 1
ATOM 2073 N N B ARG A 1 279 ? 25.084 13.087 22.973 0.50 19.89 286 ARG A N 1
ATOM 2074 C CA A ARG A 1 279 ? 24.198 13.202 21.764 0.50 19.42 286 ARG A CA 1
ATOM 2075 C CA B ARG A 1 279 ? 24.222 13.230 21.770 0.50 20.19 286 ARG A CA 1
ATOM 2076 C C A ARG A 1 279 ? 24.496 12.041 20.811 0.50 19.54 286 ARG A C 1
ATOM 2077 C C B ARG A 1 279 ? 24.501 12.063 20.812 0.50 19.92 286 ARG A C 1
ATOM 2078 O O A ARG A 1 279 ? 23.535 11.463 20.271 0.50 19.52 286 ARG A O 1
ATOM 2079 O O B ARG A 1 279 ? 23.529 11.493 20.282 0.50 19.83 286 ARG A O 1
ATOM 2094 N N . LYS A 1 280 ? 25.764 11.661 20.689 1.00 19.20 287 LYS A N 1
ATOM 2095 C CA . LYS A 1 280 ? 26.193 10.574 19.776 1.00 20.72 287 LYS A CA 1
ATOM 2096 C C . LYS A 1 280 ? 25.530 9.277 20.262 1.00 19.82 287 LYS A C 1
ATOM 2097 O O . LYS A 1 280 ? 24.990 8.550 19.410 1.00 18.33 287 LYS A O 1
ATOM 2103 N N . GLU A 1 281 ? 25.550 9.035 21.575 1.00 19.59 288 GLU A N 1
ATOM 2104 C CA . GLU A 1 281 ? 25.001 7.770 22.157 1.00 17.67 288 GLU A CA 1
ATOM 2105 C C . GLU A 1 281 ? 23.482 7.800 22.131 1.00 16.95 288 GLU A C 1
ATOM 2106 O O . GLU A 1 281 ? 22.842 6.762 21.905 1.00 16.99 288 GLU A O 1
ATOM 2112 N N . VAL A 1 282 ? 22.876 8.967 22.324 1.00 15.87 289 VAL A N 1
ATOM 2113 C CA . VAL A 1 282 ? 21.394 9.088 22.305 1.00 17.71 289 VAL A CA 1
ATOM 2114 C C . VAL A 1 282 ? 20.869 8.816 20.893 1.00 17.46 289 VAL A C 1
ATOM 2115 O O . VAL A 1 282 ? 19.855 8.153 20.761 1.00 16.03 289 VAL A O 1
ATOM 2119 N N . GLU A 1 283 ? 21.536 9.348 19.875 1.00 17.76 290 GLU A N 1
ATOM 2120 C CA . GLU A 1 283 ? 21.199 9.062 18.457 1.00 18.81 290 GLU A CA 1
ATOM 2121 C C . GLU A 1 283 ? 21.240 7.548 18.180 1.00 19.77 290 GLU A C 1
ATOM 2122 O O . GLU A 1 283 ? 20.272 7.047 17.627 1.00 20.10 290 GLU A O 1
ATOM 2128 N N . ILE A 1 284 ? 22.271 6.858 18.642 1.00 17.99 291 ILE A N 1
ATOM 2129 C CA . ILE A 1 284 ? 22.377 5.372 18.440 1.00 18.02 291 ILE A CA 1
ATOM 2130 C C . ILE A 1 284 ? 21.221 4.689 19.173 1.00 17.66 291 ILE A C 1
ATOM 2131 O O . ILE A 1 284 ? 20.594 3.733 18.672 1.00 17.16 291 ILE A O 1
ATOM 2136 N N . ALA A 1 285 ? 20.954 5.106 20.406 1.00 16.58 292 ALA A N 1
ATOM 2137 C CA . ALA A 1 285 ? 19.911 4.510 21.256 1.00 16.25 292 ALA A CA 1
ATOM 2138 C C . ALA A 1 285 ? 18.562 4.654 20.561 1.00 18.17 292 ALA A C 1
ATOM 2139 O O . ALA A 1 285 ? 17.801 3.696 20.482 1.00 17.24 292 ALA A O 1
ATOM 2141 N N . LYS A 1 286 ? 18.257 5.841 20.044 1.00 17.24 293 LYS A N 1
ATOM 2142 C CA . LYS A 1 286 ? 17.015 6.042 19.310 1.00 16.75 293 LYS A CA 1
ATOM 2143 C C . LYS A 1 286 ? 16.893 5.055 18.150 1.00 17.51 293 LYS A C 1
ATOM 2144 O O . LYS A 1 286 ? 15.798 4.476 17.960 1.00 17.93 293 LYS A O 1
ATOM 2150 N N . ARG A 1 287 ? 17.959 4.889 17.401 1.00 17.04 294 ARG A N 1
ATOM 2151 C CA . ARG A 1 287 ? 17.923 3.964 16.237 1.00 18.99 294 ARG A CA 1
ATOM 2152 C C . ARG A 1 287 ? 17.674 2.536 16.739 1.00 18.56 294 ARG A C 1
ATOM 2153 O O . ARG A 1 287 ? 16.816 1.809 16.147 1.00 18.44 294 ARG A O 1
ATOM 2161 N N . ASN A 1 288 ? 18.361 2.112 17.795 1.00 18.91 295 ASN A N 1
ATOM 2162 C CA . ASN A 1 288 ? 18.145 0.759 18.390 1.00 19.31 295 ASN A CA 1
ATOM 2163 C C . ASN A 1 288 ? 16.676 0.560 18.716 1.00 20.46 295 ASN A C 1
ATOM 2164 O O . ASN A 1 288 ? 16.110 -0.546 18.506 1.00 20.69 295 ASN A O 1
ATOM 2169 N N . LEU A 1 289 ? 16.038 1.580 19.282 1.00 16.12 296 LEU A N 1
ATOM 2170 C CA . LEU A 1 289 ? 14.667 1.458 19.773 1.00 17.09 296 LEU A CA 1
ATOM 2171 C C . LEU A 1 289 ? 13.637 1.393 18.636 1.00 16.55 296 LEU A C 1
ATOM 2172 O O . LEU A 1 289 ? 12.495 1.201 18.946 1.00 19.28 296 LEU A O 1
ATOM 2177 N N . SER A 1 290 ? 14.058 1.488 17.368 1.00 18.22 297 SER A N 1
ATOM 2178 C CA . SER A 1 290 ? 13.173 1.200 16.209 1.00 19.24 297 SER A CA 1
ATOM 2179 C C . SER A 1 290 ? 13.096 -0.318 15.998 1.00 21.38 297 SER A C 1
ATOM 2180 O O . SER A 1 290 ? 12.187 -0.770 15.270 1.00 23.99 297 SER A O 1
ATOM 2183 N N . VAL A 1 291 ? 13.951 -1.057 16.689 1.00 20.82 298 VAL A N 1
ATOM 2184 C CA . VAL A 1 291 ? 14.061 -2.537 16.521 1.00 21.97 298 VAL A CA 1
ATOM 2185 C C . VAL A 1 291 ? 13.849 -3.240 17.860 1.00 22.16 298 VAL A C 1
ATOM 2186 O O . VAL A 1 291 ? 13.089 -4.211 17.867 1.00 22.09 298 VAL A O 1
ATOM 2190 N N . VAL A 1 292 ? 14.485 -2.780 18.928 1.00 19.03 299 VAL A N 1
ATOM 2191 C CA . VAL A 1 292 ? 14.397 -3.409 20.274 1.00 18.30 299 VAL A CA 1
ATOM 2192 C C . VAL A 1 292 ? 13.558 -2.520 21.201 1.00 20.20 299 VAL A C 1
ATOM 2193 O O . VAL A 1 292 ? 13.203 -1.407 20.795 1.00 20.38 299 VAL A O 1
ATOM 2197 N N . HIS A 1 293 ? 13.230 -3.026 22.385 1.00 20.34 300 HIS A N 1
ATOM 2198 C CA . HIS A 1 293 ? 12.335 -2.349 23.359 1.00 23.72 300 HIS A CA 1
ATOM 2199 C C . HIS A 1 293 ? 13.138 -1.607 24.433 1.00 18.67 300 HIS A C 1
ATOM 2200 O O . HIS A 1 293 ? 12.560 -0.730 25.050 1.00 19.33 300 HIS A O 1
ATOM 2207 N N A SER A 1 294 ? 14.401 -1.973 24.633 0.50 21.07 301 SER A N 1
ATOM 2208 N N B SER A 1 294 ? 14.389 -2.018 24.679 0.50 21.48 301 SER A N 1
ATOM 2209 C CA A SER A 1 294 ? 15.251 -1.422 25.719 0.50 21.52 301 SER A CA 1
ATOM 2210 C CA B SER A 1 294 ? 15.278 -1.478 25.746 0.50 22.15 301 SER A CA 1
ATOM 2211 C C A SER A 1 294 ? 16.693 -1.385 25.228 0.50 20.76 301 SER A C 1
ATOM 2212 C C B SER A 1 294 ? 16.703 -1.387 25.210 0.50 21.07 301 SER A C 1
ATOM 2213 O O A SER A 1 294 ? 17.130 -2.355 24.619 0.50 19.13 301 SER A O 1
ATOM 2214 O O B SER A 1 294 ? 17.163 -2.348 24.601 0.50 19.24 301 SER A O 1
ATOM 2219 N N . THR A 1 295 ? 17.406 -0.288 25.487 1.00 18.26 302 THR A N 1
ATOM 2220 C CA . THR A 1 295 ? 18.810 -0.127 25.097 1.00 18.39 302 THR A CA 1
ATOM 2221 C C . THR A 1 295 ? 19.572 0.626 26.172 1.00 19.25 302 THR A C 1
ATOM 2222 O O . THR A 1 295 ? 18.962 1.451 26.865 1.00 19.25 302 THR A O 1
ATOM 2226 N N . GLN A 1 296 ? 20.888 0.389 26.208 1.00 19.21 303 GLN A N 1
ATOM 2227 C CA . GLN A 1 296 ? 21.787 1.017 27.196 1.00 21.37 303 GLN A CA 1
ATOM 2228 C C . GLN A 1 296 ? 22.445 2.211 26.531 1.00 22.40 303 GLN A C 1
ATOM 2229 O O . GLN A 1 296 ? 22.877 2.112 25.390 1.00 24.35 303 GLN A O 1
ATOM 2235 N N . ILE A 1 297 ? 22.499 3.300 27.253 1.00 18.78 304 ILE A N 1
ATOM 2236 C CA . ILE A 1 297 ? 23.263 4.490 26.837 1.00 19.34 304 ILE A CA 1
ATOM 2237 C C . ILE A 1 297 ? 24.436 4.583 27.795 1.00 20.66 304 ILE A C 1
ATOM 2238 O O . ILE A 1 297 ? 24.211 4.783 28.991 1.00 20.26 304 ILE A O 1
ATOM 2243 N N . GLU A 1 298 ? 25.661 4.432 27.289 1.00 22.73 305 GLU A N 1
ATOM 2244 C CA . GLU A 1 298 ? 26.849 4.304 28.153 1.00 23.36 305 GLU A CA 1
ATOM 2245 C C . GLU A 1 298 ? 27.960 5.212 27.643 1.00 22.23 305 GLU A C 1
ATOM 2246 O O . GLU A 1 298 ? 28.297 5.121 26.454 1.00 21.53 305 GLU A O 1
ATOM 2252 N N . ILE A 1 299 ? 28.504 6.045 28.520 1.00 21.73 306 ILE A N 1
ATOM 2253 C CA . ILE A 1 299 ? 29.719 6.869 28.244 1.00 21.96 306 ILE A CA 1
ATOM 2254 C C . ILE A 1 299 ? 30.596 6.764 29.489 1.00 21.85 306 ILE A C 1
ATOM 2255 O O . ILE A 1 299 ? 30.202 7.257 30.545 1.00 21.88 306 ILE A O 1
ATOM 2260 N N . GLU A 1 300 ? 31.791 6.213 29.322 1.00 24.08 307 GLU A N 1
ATOM 2261 C CA . GLU A 1 300 ? 32.807 6.179 30.391 1.00 24.05 307 GLU A CA 1
ATOM 2262 C C . GLU A 1 300 ? 33.323 7.597 30.573 1.00 20.50 307 GLU A C 1
ATOM 2263 O O . GLU A 1 300 ? 33.603 8.249 29.566 1.00 22.60 307 GLU A O 1
ATOM 2269 N N . ASP A 1 301 ? 33.402 8.062 31.812 1.00 19.23 308 ASP A N 1
ATOM 2270 C CA . ASP A 1 301 ? 34.013 9.384 32.131 1.00 20.05 308 ASP A CA 1
ATOM 2271 C C . ASP A 1 301 ? 33.372 10.457 31.238 1.00 21.05 308 ASP A C 1
ATOM 2272 O O . ASP A 1 301 ? 34.098 11.253 30.587 1.00 21.28 308 ASP A O 1
ATOM 2277 N N . ILE A 1 302 ? 32.050 10.534 31.242 1.00 18.80 309 ILE A N 1
ATOM 2278 C CA . ILE A 1 302 ? 31.331 11.584 30.466 1.00 21.25 309 ILE A CA 1
ATOM 2279 C C . ILE A 1 302 ? 31.840 12.945 30.944 1.00 19.02 309 ILE A C 1
ATOM 2280 O O . ILE A 1 302 ? 32.080 13.848 30.100 1.00 21.12 309 ILE A O 1
ATOM 2285 N N . VAL A 1 303 ? 32.119 13.063 32.235 1.00 19.84 310 VAL A N 1
ATOM 2286 C CA . VAL A 1 303 ? 33.138 14.027 32.752 1.00 21.23 310 VAL A CA 1
ATOM 2287 C C . VAL A 1 303 ? 34.135 13.217 33.575 1.00 24.60 310 VAL A C 1
ATOM 2288 O O . VAL A 1 303 ? 33.805 12.096 34.002 1.00 21.59 310 VAL A O 1
ATOM 2292 N N . GLU A 1 304 ? 35.272 13.783 33.933 1.00 23.85 311 GLU A N 1
ATOM 2293 C CA . GLU A 1 304 ? 36.319 12.976 34.626 1.00 26.60 311 GLU A CA 1
ATOM 2294 C C . GLU A 1 304 ? 35.737 12.399 35.931 1.00 23.02 311 GLU A C 1
ATOM 2295 O O . GLU A 1 304 ? 35.178 13.145 36.753 1.00 24.32 311 GLU A O 1
ATOM 2301 N N . GLY A 1 305 ? 35.815 11.079 36.066 1.00 23.11 312 GLY A N 1
ATOM 2302 C CA . GLY A 1 305 ? 35.466 10.375 37.306 1.00 24.15 312 GLY A CA 1
ATOM 2303 C C . GLY A 1 305 ? 33.990 10.047 37.412 1.00 23.84 312 GLY A C 1
ATOM 2304 O O . GLY A 1 305 ? 33.584 9.568 38.470 1.00 22.67 312 GLY A O 1
ATOM 2305 N N . HIS A 1 306 ? 33.206 10.265 36.352 1.00 20.86 313 HIS A N 1
ATOM 2306 C CA . HIS A 1 306 ? 31.726 10.091 36.393 1.00 18.78 313 HIS A CA 1
ATOM 2307 C C . HIS A 1 306 ? 31.300 9.432 35.085 1.00 21.24 313 HIS A C 1
ATOM 2308 O O . HIS A 1 306 ? 31.374 10.067 34.000 1.00 22.20 313 HIS A O 1
ATOM 2315 N N . ASN A 1 307 ? 30.848 8.193 35.196 1.00 18.23 314 ASN A N 1
ATOM 2316 C CA . ASN A 1 307 ? 30.306 7.432 34.059 1.00 18.33 314 ASN A CA 1
ATOM 2317 C C . ASN A 1 307 ? 28.848 7.819 33.879 1.00 18.86 314 ASN A C 1
ATOM 2318 O O . ASN A 1 307 ? 28.162 8.167 34.852 1.00 21.44 314 ASN A O 1
ATOM 2323 N N . PHE A 1 308 ? 28.405 7.757 32.637 1.00 17.51 315 PHE A N 1
ATOM 2324 C CA . PHE A 1 308 ? 26.986 7.811 32.284 1.00 16.61 315 PHE A CA 1
ATOM 2325 C C . PHE A 1 308 ? 26.549 6.408 31.936 1.00 17.90 315 PHE A C 1
ATOM 2326 O O . PHE A 1 308 ? 27.163 5.771 31.042 1.00 18.10 315 PHE A O 1
ATOM 2334 N N . SER A 1 309 ? 25.521 5.935 32.629 1.00 17.95 316 SER A N 1
ATOM 2335 C CA . SER A 1 309 ? 24.967 4.580 32.354 1.00 20.93 316 SER A CA 1
ATOM 2336 C C . SER A 1 309 ? 23.466 4.576 32.607 1.00 17.82 316 SER A C 1
ATOM 2337 O O . SER A 1 309 ? 23.040 4.747 33.782 1.00 19.37 316 SER A O 1
ATOM 2340 N N . GLU A 1 310 ? 22.688 4.528 31.549 1.00 17.01 317 GLU A N 1
ATOM 2341 C CA . GLU A 1 310 ? 21.222 4.592 31.649 1.00 18.60 317 GLU A CA 1
ATOM 2342 C C . GLU A 1 310 ? 20.590 3.585 30.691 1.00 19.91 317 GLU A C 1
ATOM 2343 O O . GLU A 1 310 ? 21.166 3.282 29.656 1.00 22.99 317 GLU A O 1
ATOM 2349 N N . THR A 1 311 ? 19.371 3.223 31.009 1.00 18.79 318 THR A N 1
ATOM 2350 C CA . THR A 1 311 ? 18.522 2.425 30.108 1.00 19.23 318 THR A CA 1
ATOM 2351 C C . THR A 1 311 ? 17.473 3.380 29.570 1.00 17.92 318 THR A C 1
ATOM 2352 O O . THR A 1 311 ? 16.882 4.134 30.350 1.00 19.96 318 THR A O 1
ATOM 2356 N N . LEU A 1 312 ? 17.184 3.296 28.276 1.00 17.91 319 LEU A N 1
ATOM 2357 C CA . LEU A 1 312 ? 16.021 3.962 27.674 1.00 16.80 319 LEU A CA 1
ATOM 2358 C C . LEU A 1 312 ? 15.142 2.890 27.054 1.00 18.48 319 LEU A C 1
ATOM 2359 O O . LEU A 1 312 ? 15.668 2.043 26.329 1.00 18.22 319 LEU A O 1
ATOM 2364 N N . THR A 1 313 ? 13.859 2.946 27.352 1.00 16.78 320 THR A N 1
ATOM 2365 C CA . THR A 1 313 ? 12.869 2.056 26.755 1.00 18.21 320 THR A CA 1
ATOM 2366 C C . THR A 1 313 ? 12.202 2.723 25.561 1.00 19.47 320 THR A C 1
ATOM 2367 O O . THR A 1 313 ? 12.161 3.961 25.445 1.00 16.27 320 THR A O 1
ATOM 2371 N N . ARG A 1 314 ? 11.622 1.897 24.704 1.00 18.86 321 ARG A N 1
ATOM 2372 C CA . ARG A 1 314 ? 10.823 2.424 23.582 1.00 19.07 321 ARG A CA 1
ATOM 2373 C C . ARG A 1 314 ? 9.632 3.198 24.163 1.00 18.38 321 ARG A C 1
ATOM 2374 O O . ARG A 1 314 ? 9.287 4.275 23.646 1.00 17.77 321 ARG A O 1
ATOM 2382 N N . ALA A 1 315 ? 9.040 2.741 25.266 1.00 18.05 322 ALA A N 1
ATOM 2383 C CA . ALA A 1 315 ? 7.845 3.421 25.821 1.00 19.21 322 ALA A CA 1
ATOM 2384 C C . ALA A 1 315 ? 8.235 4.836 26.253 1.00 17.58 322 ALA A C 1
ATOM 2385 O O . ALA A 1 315 ? 7.467 5.778 26.041 1.00 18.77 322 ALA A O 1
ATOM 2387 N N . LYS A 1 316 ? 9.367 4.968 26.921 1.00 17.43 323 LYS A N 1
ATOM 2388 C CA . LYS A 1 316 ? 9.784 6.306 27.418 1.00 17.53 323 LYS A CA 1
ATOM 2389 C C . LYS A 1 316 ? 10.229 7.194 26.238 1.00 17.59 323 LYS A C 1
ATOM 2390 O O . LYS A 1 316 ? 9.906 8.374 26.225 1.00 16.91 323 LYS A O 1
ATOM 2396 N N . PHE A 1 317 ? 10.922 6.625 25.255 1.00 17.13 324 PHE A N 1
ATOM 2397 C CA . PHE A 1 317 ? 11.282 7.355 24.002 1.00 17.73 324 PHE A CA 1
ATOM 2398 C C . PHE A 1 317 ? 9.996 7.937 23.397 1.00 17.64 324 PHE A C 1
ATOM 2399 O O . PHE A 1 317 ? 9.941 9.113 23.015 1.00 16.41 324 PHE A O 1
ATOM 2407 N N . GLU A 1 318 ? 8.944 7.110 23.275 1.00 17.79 325 GLU A N 1
ATOM 2408 C CA . GLU A 1 318 ? 7.646 7.528 22.683 1.00 19.30 325 GLU A CA 1
ATOM 2409 C C . GLU A 1 318 ? 6.990 8.572 23.577 1.00 18.59 325 GLU A C 1
ATOM 2410 O O . GLU A 1 318 ? 6.475 9.593 23.081 1.00 18.61 325 GLU A O 1
ATOM 2416 N N . GLU A 1 319 ? 6.986 8.351 24.889 1.00 18.27 326 GLU A N 1
ATOM 2417 C CA . GLU A 1 319 ? 6.361 9.295 25.820 1.00 19.05 326 GLU A CA 1
ATOM 2418 C C . GLU A 1 319 ? 7.033 10.666 25.709 1.00 17.00 326 GLU A C 1
ATOM 2419 O O . GLU A 1 319 ? 6.304 11.688 25.717 1.00 18.67 326 GLU A O 1
ATOM 2425 N N . LEU A 1 320 ? 8.330 10.712 25.524 1.00 17.64 327 LEU A N 1
ATOM 2426 C CA . LEU A 1 320 ? 9.113 11.975 25.496 1.00 16.53 327 LEU A CA 1
ATOM 2427 C C . LEU A 1 320 ? 8.811 12.772 24.226 1.00 19.53 327 LEU A C 1
ATOM 2428 O O . LEU A 1 320 ? 9.066 13.998 24.238 1.00 19.65 327 LEU A O 1
ATOM 2433 N N . ASN A 1 321 ? 8.292 12.104 23.191 1.00 17.90 328 ASN A N 1
ATOM 2434 C CA . ASN A 1 321 ? 8.199 12.665 21.822 1.00 18.11 328 ASN A CA 1
ATOM 2435 C C . ASN A 1 321 ? 6.781 12.621 21.248 1.00 20.46 328 ASN A C 1
ATOM 2436 O O . ASN A 1 321 ? 6.602 13.057 20.098 1.00 19.85 328 ASN A O 1
ATOM 2441 N N A ASP A 1 322 ? 5.803 12.175 22.044 0.50 21.29 329 ASP A N 1
ATOM 2442 N N B ASP A 1 322 ? 5.804 12.100 21.989 0.50 22.29 329 ASP A N 1
ATOM 2443 C CA A ASP A 1 322 ? 4.446 11.829 21.536 0.50 20.95 329 ASP A CA 1
ATOM 2444 C CA B ASP A 1 322 ? 4.497 11.722 21.383 0.50 21.83 329 ASP A CA 1
ATOM 2445 C C A ASP A 1 322 ? 3.870 13.052 20.840 0.50 20.31 329 ASP A C 1
ATOM 2446 C C B ASP A 1 322 ? 3.827 13.018 20.859 0.50 20.89 329 ASP A C 1
ATOM 2447 O O A ASP A 1 322 ? 3.312 12.919 19.750 0.50 20.50 329 ASP A O 1
ATOM 2448 O O B ASP A 1 322 ? 3.196 12.926 19.804 0.50 21.03 329 ASP A O 1
ATOM 2457 N N . ASP A 1 323 ? 3.989 14.204 21.487 1.00 18.44 330 ASP A N 1
ATOM 2458 C CA . ASP A 1 323 ? 3.415 15.465 20.951 1.00 19.97 330 ASP A CA 1
ATOM 2459 C C . ASP A 1 323 ? 4.046 15.813 19.592 1.00 18.94 330 ASP A C 1
ATOM 2460 O O . ASP A 1 323 ? 3.326 16.319 18.680 1.00 19.72 330 ASP A O 1
ATOM 2465 N N . LEU A 1 324 ? 5.366 15.660 19.462 1.00 17.53 331 LEU A N 1
ATOM 2466 C CA . LEU A 1 324 ? 6.077 15.938 18.182 1.00 17.31 331 LEU A CA 1
ATOM 2467 C C . LEU A 1 324 ? 5.631 14.943 17.131 1.00 19.72 331 LEU A C 1
ATOM 2468 O O . LEU A 1 324 ? 5.358 15.380 15.991 1.00 19.43 331 LEU A O 1
ATOM 2473 N N . PHE A 1 325 ? 5.505 13.669 17.493 1.00 19.06 332 PHE A N 1
ATOM 2474 C CA . PHE A 1 325 ? 5.037 12.674 16.492 1.00 19.07 332 PHE A CA 1
ATOM 2475 C C . PHE A 1 325 ? 3.657 13.114 15.979 1.00 20.51 332 PHE A C 1
ATOM 2476 O O . PHE A 1 325 ? 3.452 13.132 14.754 1.00 20.39 332 PHE A O 1
ATOM 2484 N N A ARG A 1 326 ? 2.739 13.459 16.883 0.50 21.00 333 ARG A N 1
ATOM 2485 N N B ARG A 1 326 ? 2.738 13.437 16.897 0.50 21.23 333 ARG A N 1
ATOM 2486 C CA A ARG A 1 326 ? 1.335 13.788 16.503 0.50 22.63 333 ARG A CA 1
ATOM 2487 C CA B ARG A 1 326 ? 1.330 13.806 16.560 0.50 23.13 333 ARG A CA 1
ATOM 2488 C C A ARG A 1 326 ? 1.287 15.129 15.763 0.50 23.55 333 ARG A C 1
ATOM 2489 C C B ARG A 1 326 ? 1.300 15.113 15.760 0.50 23.79 333 ARG A C 1
ATOM 2490 O O A ARG A 1 326 ? 0.361 15.280 14.912 0.50 23.20 333 ARG A O 1
ATOM 2491 O O B ARG A 1 326 ? 0.383 15.236 14.891 0.50 23.31 333 ARG A O 1
ATOM 2506 N N . GLU A 1 327 ? 2.269 16.007 15.974 1.00 22.15 334 GLU A N 1
ATOM 2507 C CA . GLU A 1 327 ? 2.382 17.289 15.228 1.00 22.20 334 GLU A CA 1
ATOM 2508 C C . GLU A 1 327 ? 2.504 17.011 13.725 1.00 22.04 334 GLU A C 1
ATOM 2509 O O . GLU A 1 327 ? 2.131 17.927 12.931 1.00 21.65 334 GLU A O 1
ATOM 2515 N N . THR A 1 328 ? 3.071 15.878 13.334 1.00 20.97 335 THR A N 1
ATOM 2516 C CA . THR A 1 328 ? 3.328 15.570 11.890 1.00 19.86 335 THR A CA 1
ATOM 2517 C C . THR A 1 328 ? 1.964 15.429 11.198 1.00 21.02 335 THR A C 1
ATOM 2518 O O . THR A 1 328 ? 1.947 15.499 9.954 1.00 21.49 335 THR A O 1
ATOM 2522 N N . LEU A 1 329 ? 0.887 15.148 11.937 1.00 21.30 336 LEU A N 1
ATOM 2523 C CA . LEU A 1 329 ? -0.453 14.971 11.300 1.00 24.89 336 LEU A CA 1
ATOM 2524 C C . LEU A 1 329 ? -1.046 16.315 10.899 1.00 24.33 336 LEU A C 1
ATOM 2525 O O . LEU A 1 329 ? -1.911 16.298 9.994 1.00 24.48 336 LEU A O 1
ATOM 2530 N N . GLU A 1 330 ? -0.614 17.432 11.481 1.00 22.72 337 GLU A N 1
ATOM 2531 C CA . GLU A 1 330 ? -1.190 18.768 11.188 1.00 21.96 337 GLU A CA 1
ATOM 2532 C C . GLU A 1 330 ? -0.951 19.088 9.710 1.00 24.08 337 GLU A C 1
ATOM 2533 O O . GLU A 1 330 ? -1.927 19.407 8.984 1.00 24.45 337 GLU A O 1
ATOM 2539 N N . PRO A 1 331 ? 0.294 19.010 9.186 1.00 21.54 338 PRO A N 1
ATOM 2540 C CA . PRO A 1 331 ? 0.501 19.178 7.751 1.00 22.99 338 PRO A CA 1
ATOM 2541 C C . PRO A 1 331 ? -0.189 18.150 6.850 1.00 22.68 338 PRO A C 1
ATOM 2542 O O . PRO A 1 331 ? -0.570 18.538 5.714 1.00 22.46 338 PRO A O 1
ATOM 2546 N N . VAL A 1 332 ? -0.383 16.917 7.326 1.00 22.60 339 VAL A N 1
ATOM 2547 C CA . VAL A 1 332 ? -1.137 15.898 6.549 1.00 23.11 339 VAL A CA 1
ATOM 2548 C C . VAL A 1 332 ? -2.571 16.402 6.373 1.00 26.88 339 VAL A C 1
ATOM 2549 O O . VAL A 1 332 ? -3.080 16.374 5.224 1.00 25.98 339 VAL A O 1
ATOM 2553 N N . LYS A 1 333 ? -3.205 16.839 7.449 1.00 23.48 340 LYS A N 1
ATOM 2554 C CA . LYS A 1 333 ? -4.581 17.404 7.370 1.00 28.33 340 LYS A CA 1
ATOM 2555 C C . LYS A 1 333 ? -4.613 18.603 6.413 1.00 30.81 340 LYS A C 1
ATOM 2556 O O . LYS A 1 333 ? -5.572 18.656 5.588 1.00 28.59 340 LYS A O 1
ATOM 2562 N N . LYS A 1 334 ? -3.588 19.458 6.444 1.00 25.34 341 LYS A N 1
ATOM 2563 C CA . LYS A 1 334 ? -3.522 20.682 5.626 1.00 28.37 341 LYS A CA 1
ATOM 2564 C C . LYS A 1 334 ? -3.450 20.322 4.134 1.00 27.30 341 LYS A C 1
ATOM 2565 O O . LYS A 1 334 ? -4.154 20.985 3.314 1.00 28.35 341 LYS A O 1
ATOM 2571 N N . VAL A 1 335 ? -2.614 19.373 3.738 1.00 24.98 342 VAL A N 1
ATOM 2572 C CA . VAL A 1 335 ? -2.525 19.027 2.283 1.00 25.33 342 VAL A CA 1
ATOM 2573 C C . VAL A 1 335 ? -3.826 18.373 1.813 1.00 31.42 342 VAL A C 1
ATOM 2574 O O . VAL A 1 335 ? -4.262 18.724 0.690 1.00 28.96 342 VAL A O 1
ATOM 2578 N N . LEU A 1 336 ? -4.444 17.498 2.610 1.00 29.55 343 LEU A N 1
ATOM 2579 C CA . LEU A 1 336 ? -5.755 16.907 2.223 1.00 32.00 343 LEU A CA 1
ATOM 2580 C C . LEU A 1 336 ? -6.795 18.028 2.065 1.00 33.62 343 LEU A C 1
ATOM 2581 O O . LEU A 1 336 ? -7.568 17.990 1.069 1.00 35.47 343 LEU A O 1
ATOM 2586 N N . ASP A 1 337 ? -6.803 19.010 2.970 1.00 33.07 344 ASP A N 1
ATOM 2587 C CA . ASP A 1 337 ? -7.728 20.170 2.950 1.00 35.51 344 ASP A CA 1
ATOM 2588 C C . ASP A 1 337 ? -7.430 21.058 1.725 1.00 39.65 344 ASP A C 1
ATOM 2589 O O . ASP A 1 337 ? -8.402 21.374 0.988 1.00 39.43 344 ASP A O 1
ATOM 2594 N N . ASP A 1 338 ? -6.152 21.369 1.455 1.00 32.78 345 ASP A N 1
ATOM 2595 C CA . ASP A 1 338 ? -5.713 22.195 0.296 1.00 34.15 345 ASP A CA 1
ATOM 2596 C C . ASP A 1 338 ? -6.147 21.516 -1.015 1.00 35.05 345 ASP A C 1
ATOM 2597 O O . ASP A 1 338 ? -6.512 22.242 -1.945 1.00 36.47 345 ASP A O 1
ATOM 2602 N N . ALA A 1 339 ? -6.097 20.188 -1.113 1.00 31.76 346 ALA A N 1
ATOM 2603 C CA . ALA A 1 339 ? -6.298 19.465 -2.390 1.00 34.74 346 ALA A CA 1
ATOM 2604 C C . ALA A 1 339 ? -7.779 19.117 -2.507 1.00 39.45 346 ALA A C 1
ATOM 2605 O O . ALA A 1 339 ? -8.156 18.524 -3.539 1.00 38.52 346 ALA A O 1
ATOM 2607 N N . LYS A 1 340 ? -8.548 19.434 -1.462 1.00 38.29 347 LYS A N 1
ATOM 2608 C CA . LYS A 1 340 ? -9.954 19.017 -1.268 1.00 44.68 347 LYS A CA 1
ATOM 2609 C C . LYS A 1 340 ? -10.055 17.510 -1.415 1.00 45.06 347 LYS A C 1
ATOM 2610 O O . LYS A 1 340 ? -10.917 17.045 -2.171 1.00 48.43 347 LYS A O 1
ATOM 2616 N N . TYR A 1 341 ? -9.172 16.773 -0.755 1.00 38.34 348 TYR A N 1
ATOM 2617 C CA . TYR A 1 341 ? -9.106 15.295 -0.800 1.00 37.66 348 TYR A CA 1
ATOM 2618 C C . TYR A 1 341 ? -9.782 14.726 0.451 1.00 44.66 348 TYR A C 1
ATOM 2619 O O . TYR A 1 341 ? -9.660 15.331 1.549 1.00 42.40 348 TYR A O 1
ATOM 2628 N N . GLU A 1 342 ? -10.489 13.608 0.276 1.00 48.12 349 GLU A N 1
ATOM 2629 C CA . GLU A 1 342 ? -10.870 12.683 1.370 1.00 48.91 349 GLU A CA 1
ATOM 2630 C C . GLU A 1 342 ? -9.646 11.834 1.668 1.00 37.93 349 GLU A C 1
ATOM 2631 O O . GLU A 1 342 ? -8.883 11.534 0.748 1.00 36.23 349 GLU A O 1
ATOM 2637 N N . LYS A 1 343 ? -9.487 11.367 2.901 1.00 41.10 350 LYS A N 1
ATOM 2638 C CA . LYS A 1 343 ? -8.371 10.450 3.217 1.00 38.73 350 LYS A CA 1
ATOM 2639 C C . LYS A 1 343 ? -8.393 9.294 2.224 1.00 32.89 350 LYS A C 1
ATOM 2640 O O . LYS A 1 343 ? -7.345 8.871 1.792 1.00 31.93 350 LYS A O 1
ATOM 2646 N N . SER A 1 344 ? -9.594 8.789 1.882 1.00 40.18 351 SER A N 1
ATOM 2647 C CA . SER A 1 344 ? -9.797 7.622 0.985 1.00 38.53 351 SER A CA 1
ATOM 2648 C C . SER A 1 344 ? -9.228 7.921 -0.400 1.00 38.05 351 SER A C 1
ATOM 2649 O O . SER A 1 344 ? -8.806 6.978 -1.036 1.00 36.75 351 SER A O 1
ATOM 2652 N N . LYS A 1 345 ? -9.241 9.192 -0.817 1.00 40.48 352 LYS A N 1
ATOM 2653 C CA . LYS A 1 345 ? -8.736 9.635 -2.152 1.00 37.17 352 LYS A CA 1
ATOM 2654 C C . LYS A 1 345 ? -7.251 9.269 -2.268 1.00 38.21 352 LYS A C 1
ATOM 2655 O O . LYS A 1 345 ? -6.797 8.919 -3.372 1.00 35.78 352 LYS A O 1
ATOM 2661 N N . ILE A 1 346 ? -6.493 9.175 -1.157 1.00 34.11 353 ILE A N 1
ATOM 2662 C CA . ILE A 1 346 ? -5.070 8.731 -1.262 1.00 33.42 353 ILE A CA 1
ATOM 2663 C C . ILE A 1 346 ? -4.992 7.233 -1.552 1.00 35.96 353 ILE A C 1
ATOM 2664 O O . ILE A 1 346 ? -5.526 6.462 -0.735 1.00 39.07 353 ILE A O 1
ATOM 2669 N N . ASP A 1 347 ? -4.256 6.841 -2.596 1.00 33.52 354 ASP A N 1
ATOM 2670 C CA . ASP A 1 347 ? -4.099 5.465 -3.137 1.00 35.50 354 ASP A CA 1
ATOM 2671 C C . ASP A 1 347 ? -2.926 4.760 -2.452 1.00 37.51 354 ASP A C 1
ATOM 2672 O O . ASP A 1 347 ? -3.043 3.556 -2.188 1.00 33.70 354 ASP A O 1
ATOM 2677 N N . GLU A 1 348 ? -1.815 5.454 -2.174 1.00 35.31 355 GLU A N 1
ATOM 2678 C CA . GLU A 1 348 ? -0.633 4.835 -1.523 1.00 33.64 355 GLU A CA 1
ATOM 2679 C C . GLU A 1 348 ? 0.022 5.927 -0.655 1.00 40.74 355 GLU A C 1
ATOM 2680 O O . GLU A 1 348 ? -0.133 7.160 -0.983 1.00 31.02 355 GLU A O 1
ATOM 2686 N N . ILE A 1 349 ? 0.646 5.479 0.439 1.00 38.80 356 ILE A N 1
ATOM 2687 C CA . ILE A 1 349 ? 1.479 6.307 1.366 1.00 33.39 356 ILE A CA 1
ATOM 2688 C C . ILE A 1 349 ? 2.907 5.844 1.236 1.00 33.44 356 ILE A C 1
ATOM 2689 O O . ILE A 1 349 ? 3.257 4.652 1.424 1.00 35.47 356 ILE A O 1
ATOM 2694 N N . VAL A 1 350 ? 3.784 6.770 0.960 1.00 26.62 357 VAL A N 1
ATOM 2695 C CA . VAL A 1 350 ? 5.193 6.467 0.805 1.00 28.42 357 VAL A CA 1
ATOM 2696 C C . VAL A 1 350 ? 5.964 7.265 1.866 1.00 30.66 357 VAL A C 1
ATOM 2697 O O . VAL A 1 350 ? 5.679 8.449 1.963 1.00 23.33 357 VAL A O 1
ATOM 2701 N N . LEU A 1 351 ? 6.864 6.602 2.598 1.00 31.51 358 LEU A N 1
ATOM 2702 C CA . LEU A 1 351 ? 7.704 7.221 3.661 1.00 28.47 358 LEU A CA 1
ATOM 2703 C C . LEU A 1 351 ? 9.097 7.379 3.139 1.00 29.76 358 LEU A C 1
ATOM 2704 O O . LEU A 1 351 ? 9.682 6.423 2.621 1.00 33.76 358 LEU A O 1
ATOM 2709 N N . VAL A 1 352 ? 9.681 8.545 3.398 1.00 21.01 359 VAL A N 1
ATOM 2710 C CA . VAL A 1 352 ? 11.041 8.934 3.087 1.00 24.61 359 VAL A CA 1
ATOM 2711 C C . VAL A 1 352 ? 11.573 9.538 4.387 1.00 21.67 359 VAL A C 1
ATOM 2712 O O . VAL A 1 352 ? 10.740 10.066 5.139 1.00 22.21 359 VAL A O 1
ATOM 2716 N N . GLY A 1 353 ? 12.866 9.428 4.559 1.00 22.50 360 GLY A N 1
ATOM 2717 C CA . GLY A 1 353 ? 13.634 9.905 5.705 1.00 24.44 360 GLY A CA 1
ATOM 2718 C C . GLY A 1 353 ? 13.763 8.847 6.756 1.00 20.21 360 GLY A C 1
ATOM 2719 O O . GLY A 1 353 ? 12.789 8.105 6.994 1.00 20.61 360 GLY A O 1
ATOM 2720 N N . GLY A 1 354 ? 14.926 8.805 7.379 1.00 21.53 361 GLY A N 1
ATOM 2721 C CA . GLY A 1 354 ? 15.324 7.752 8.321 1.00 25.05 361 GLY A CA 1
ATOM 2722 C C . GLY A 1 354 ? 14.384 7.750 9.511 1.00 22.83 361 GLY A C 1
ATOM 2723 O O . GLY A 1 354 ? 14.174 6.708 10.086 1.00 21.17 361 GLY A O 1
ATOM 2724 N N . SER A 1 355 ? 13.762 8.896 9.813 1.00 20.53 362 SER A N 1
ATOM 2725 C CA . SER A 1 355 ? 12.910 9.017 11.010 1.00 19.53 362 SER A CA 1
ATOM 2726 C C . SER A 1 355 ? 11.602 8.232 10.816 1.00 20.57 362 SER A C 1
ATOM 2727 O O . SER A 1 355 ? 10.889 7.984 11.810 1.00 19.52 362 SER A O 1
ATOM 2730 N N . THR A 1 356 ? 11.236 7.863 9.584 1.00 19.08 363 THR A N 1
ATOM 2731 C CA . THR A 1 356 ? 10.008 7.079 9.346 1.00 18.57 363 THR A CA 1
ATOM 2732 C C . THR A 1 356 ? 10.201 5.608 9.767 1.00 17.42 363 THR A C 1
ATOM 2733 O O . THR A 1 356 ? 9.200 4.876 9.817 1.00 23.06 363 THR A O 1
ATOM 2737 N N . ARG A 1 357 ? 11.391 5.247 10.213 1.00 17.38 364 ARG A N 1
ATOM 2738 C CA . ARG A 1 357 ? 11.677 3.906 10.801 1.00 18.05 364 ARG A CA 1
ATOM 2739 C C . ARG A 1 357 ? 11.105 3.787 12.204 1.00 21.86 364 ARG A C 1
ATOM 2740 O O . ARG A 1 357 ? 10.967 2.649 12.702 1.00 20.86 364 ARG A O 1
ATOM 2748 N N . ILE A 1 358 ? 10.775 4.909 12.854 1.00 20.27 365 ILE A N 1
ATOM 2749 C CA . ILE A 1 358 ? 10.203 4.862 14.231 1.00 19.11 365 ILE A CA 1
ATOM 2750 C C . ILE A 1 358 ? 8.858 4.174 14.167 1.00 20.05 365 ILE A C 1
ATOM 2751 O O . ILE A 1 358 ? 7.960 4.637 13.482 1.00 17.87 365 ILE A O 1
ATOM 2756 N N . PRO A 1 359 ? 8.663 3.018 14.846 1.00 19.80 366 PRO A N 1
ATOM 2757 C CA . PRO A 1 359 ? 7.391 2.320 14.750 1.00 22.95 366 PRO A CA 1
ATOM 2758 C C . PRO A 1 359 ? 6.193 3.204 15.057 1.00 23.00 366 PRO A C 1
ATOM 2759 O O . PRO A 1 359 ? 5.173 3.097 14.376 1.00 23.06 366 PRO A O 1
ATOM 2763 N N . LYS A 1 360 ? 6.305 4.092 16.063 1.00 19.73 367 LYS A N 1
ATOM 2764 C CA . LYS A 1 360 ? 5.170 4.922 16.474 1.00 20.33 367 LYS A CA 1
ATOM 2765 C C . LYS A 1 360 ? 4.751 5.854 15.333 1.00 19.79 367 LYS A C 1
ATOM 2766 O O . LYS A 1 360 ? 3.549 6.140 15.227 1.00 20.27 367 LYS A O 1
ATOM 2772 N N . ILE A 1 361 ? 5.701 6.298 14.518 1.00 19.78 368 ILE A N 1
ATOM 2773 C CA . ILE A 1 361 ? 5.387 7.198 13.365 1.00 20.79 368 ILE A CA 1
ATOM 2774 C C . ILE A 1 361 ? 4.485 6.444 12.374 1.00 22.25 368 ILE A C 1
ATOM 2775 O O . ILE A 1 361 ? 3.436 6.995 11.942 1.00 24.67 368 ILE A O 1
ATOM 2780 N N . GLN A 1 362 ? 4.867 5.225 12.083 1.00 23.75 369 GLN A N 1
ATOM 2781 C CA . GLN A 1 362 ? 4.126 4.380 11.117 1.00 29.72 369 GLN A CA 1
ATOM 2782 C C . GLN A 1 362 ? 2.745 4.080 11.662 1.00 29.50 369 GLN A C 1
ATOM 2783 O O . GLN A 1 362 ? 1.785 4.136 10.898 1.00 27.69 369 GLN A O 1
ATOM 2789 N N . GLN A 1 363 ? 2.631 3.800 12.962 1.00 26.49 370 GLN A N 1
ATOM 2790 C CA . GLN A 1 363 ? 1.336 3.521 13.602 1.00 28.17 370 GLN A CA 1
ATOM 2791 C C . GLN A 1 363 ? 0.415 4.707 13.481 1.00 28.44 370 GLN A C 1
ATOM 2792 O O . GLN A 1 363 ? -0.765 4.502 13.164 1.00 29.02 370 GLN A O 1
ATOM 2798 N N . ILE A 1 364 ? 0.901 5.901 13.825 1.00 23.17 371 ILE A N 1
ATOM 2799 C CA . ILE A 1 364 ? 0.083 7.126 13.822 1.00 24.67 371 ILE A CA 1
ATOM 2800 C C . ILE A 1 364 ? -0.394 7.391 12.382 1.00 21.88 371 ILE A C 1
ATOM 2801 O O . ILE A 1 364 ? -1.569 7.779 12.250 1.00 26.41 371 ILE A O 1
ATOM 2806 N N . ILE A 1 365 ? 0.475 7.213 11.403 1.00 23.58 372 ILE A N 1
ATOM 2807 C CA . ILE A 1 365 ? 0.116 7.492 9.968 1.00 25.91 372 ILE A CA 1
ATOM 2808 C C . ILE A 1 365 ? -1.009 6.514 9.581 1.00 32.78 372 ILE A C 1
ATOM 2809 O O . ILE A 1 365 ? -2.099 6.967 9.161 1.00 31.07 372 ILE A O 1
ATOM 2814 N N A LYS A 1 366 ? -0.747 5.216 9.743 0.50 31.29 373 LYS A N 1
ATOM 2815 N N B LYS A 1 366 ? -0.758 5.216 9.724 0.50 31.75 373 LYS A N 1
ATOM 2816 C CA A LYS A 1 366 ? -1.722 4.110 9.510 0.50 36.18 373 LYS A CA 1
ATOM 2817 C CA B LYS A 1 366 ? -1.784 4.164 9.482 0.50 36.76 373 LYS A CA 1
ATOM 2818 C C A LYS A 1 366 ? -3.083 4.451 10.139 0.50 36.86 373 LYS A C 1
ATOM 2819 C C B LYS A 1 366 ? -3.121 4.549 10.121 0.50 37.46 373 LYS A C 1
ATOM 2820 O O A LYS A 1 366 ? -4.098 4.390 9.421 0.50 41.56 373 LYS A O 1
ATOM 2821 O O B LYS A 1 366 ? -4.153 4.585 9.418 0.50 41.72 373 LYS A O 1
ATOM 2832 N N . GLU A 1 367 ? -3.129 4.813 11.422 1.00 37.49 374 GLU A N 1
ATOM 2833 C CA . GLU A 1 367 ? -4.384 5.084 12.156 1.00 40.73 374 GLU A CA 1
ATOM 2834 C C . GLU A 1 367 ? -5.068 6.382 11.684 1.00 43.74 374 GLU A C 1
ATOM 2835 O O . GLU A 1 367 ? -6.312 6.491 11.766 1.00 36.81 374 GLU A O 1
ATOM 2841 N N . PHE A 1 368 ? -4.331 7.390 11.239 1.00 32.87 375 PHE A N 1
ATOM 2842 C CA . PHE A 1 368 ? -4.949 8.655 10.759 1.00 31.38 375 PHE A CA 1
ATOM 2843 C C . PHE A 1 368 ? -5.796 8.394 9.504 1.00 30.66 375 PHE A C 1
ATOM 2844 O O . PHE A 1 368 ? -6.868 9.081 9.271 1.00 35.30 375 PHE A O 1
ATOM 2852 N N . PHE A 1 369 ? -5.317 7.449 8.735 1.00 26.84 376 PHE A N 1
ATOM 2853 C CA . PHE A 1 369 ? -5.870 7.002 7.428 1.00 34.22 376 PHE A CA 1
ATOM 2854 C C . PHE A 1 369 ? -6.738 5.764 7.689 1.00 38.70 376 PHE A C 1
ATOM 2855 O O . PHE A 1 369 ? -6.697 4.826 6.855 1.00 42.34 376 PHE A O 1
ATOM 2863 N N . ASN A 1 370 ? -7.401 5.774 8.855 1.00 36.35 377 ASN A N 1
ATOM 2864 C CA . ASN A 1 370 ? -8.563 4.900 9.170 1.00 38.01 377 ASN A CA 1
ATOM 2865 C C . ASN A 1 370 ? -8.161 3.477 8.789 1.00 41.21 377 ASN A C 1
ATOM 2866 O O . ASN A 1 370 ? -8.971 2.760 8.182 1.00 45.25 377 ASN A O 1
ATOM 2871 N N . GLY A 1 371 ? -6.918 3.124 9.107 1.00 38.02 378 GLY A N 1
ATOM 2872 C CA . GLY A 1 371 ? -6.428 1.735 9.152 1.00 39.10 378 GLY A CA 1
ATOM 2873 C C . GLY A 1 371 ? -5.493 1.453 8.004 1.00 31.41 378 GLY A C 1
ATOM 2874 O O . GLY A 1 371 ? -4.958 0.351 7.936 1.00 34.06 378 GLY A O 1
ATOM 2875 N N . LYS A 1 372 ? -5.447 2.321 7.011 1.00 37.17 379 LYS A N 1
ATOM 2876 C CA . LYS A 1 372 ? -4.719 2.006 5.753 1.00 32.16 379 LYS A CA 1
ATOM 2877 C C . LYS A 1 372 ? -3.225 1.851 5.980 1.00 37.29 379 LYS A C 1
ATOM 2878 O O . LYS A 1 372 ? -2.637 2.756 6.609 1.00 40.50 379 LYS A O 1
ATOM 2884 N N . GLU A 1 373 ? -2.574 0.831 5.410 1.00 43.58 380 GLU A N 1
ATOM 2885 C CA . GLU A 1 373 ? -1.130 0.568 5.711 1.00 41.98 380 GLU A CA 1
ATOM 2886 C C . GLU A 1 373 ? -0.274 1.505 4.879 1.00 41.88 380 GLU A C 1
ATOM 2887 O O . GLU A 1 373 ? -0.530 1.548 3.676 1.00 32.70 380 GLU A O 1
ATOM 2893 N N . PRO A 1 374 ? 0.723 2.264 5.450 1.00 40.77 381 PRO A N 1
ATOM 2894 C CA . PRO A 1 374 ? 1.697 3.020 4.669 1.00 39.87 381 PRO A CA 1
ATOM 2895 C C . PRO A 1 374 ? 2.664 2.093 3.952 1.00 48.89 381 PRO A C 1
ATOM 2896 O O . PRO A 1 374 ? 3.008 1.111 4.572 1.00 48.08 381 PRO A O 1
ATOM 2900 N N . ASN A 1 375 ? 3.111 2.455 2.737 1.00 37.74 382 ASN A N 1
ATOM 2901 C CA . ASN A 1 375 ? 4.321 1.827 2.143 1.00 43.14 382 ASN A CA 1
ATOM 2902 C C . ASN A 1 375 ? 5.490 2.561 2.738 1.00 37.66 382 ASN A C 1
ATOM 2903 O O . ASN A 1 375 ? 5.501 3.800 2.668 1.00 39.93 382 ASN A O 1
ATOM 2908 N N . ARG A 1 376 ? 6.509 1.812 3.127 1.00 34.94 383 ARG A N 1
ATOM 2909 C CA . ARG A 1 376 ? 7.804 2.357 3.525 1.00 33.78 383 ARG A CA 1
ATOM 2910 C C . ARG A 1 376 ? 8.818 1.491 2.859 1.00 34.88 383 ARG A C 1
ATOM 2911 O O . ARG A 1 376 ? 8.538 0.262 2.760 1.00 42.39 383 ARG A O 1
ATOM 2919 N N . GLY A 1 377 ? 9.891 2.143 2.381 1.00 37.88 384 GLY A N 1
ATOM 2920 C CA . GLY A 1 377 ? 11.114 1.573 1.798 1.00 36.71 384 GLY A CA 1
ATOM 2921 C C . GLY A 1 377 ? 11.832 0.799 2.845 1.00 41.31 384 GLY A C 1
ATOM 2922 O O . GLY A 1 377 ? 11.193 0.650 3.908 1.00 36.21 384 GLY A O 1
ATOM 2923 N N . ILE A 1 378 ? 13.012 0.263 2.509 1.00 38.94 385 ILE A N 1
ATOM 2924 C CA . ILE A 1 378 ? 13.968 -0.310 3.505 1.00 36.88 385 ILE A CA 1
ATOM 2925 C C . ILE A 1 378 ? 15.200 0.591 3.694 1.00 39.22 385 ILE A C 1
ATOM 2926 O O . ILE A 1 378 ? 15.764 0.523 4.789 1.00 30.92 385 ILE A O 1
ATOM 2931 N N . ASN A 1 379 ? 15.511 1.529 2.778 1.00 31.69 386 ASN A N 1
ATOM 2932 C CA . ASN A 1 379 ? 16.570 2.551 2.977 1.00 29.99 386 ASN A CA 1
ATOM 2933 C C . ASN A 1 379 ? 15.987 3.942 2.718 1.00 31.28 386 ASN A C 1
ATOM 2934 O O . ASN A 1 379 ? 16.352 4.590 1.737 1.00 26.22 386 ASN A O 1
ATOM 2939 N N . PRO A 1 380 ? 15.113 4.413 3.633 1.00 29.89 387 PRO A N 1
ATOM 2940 C CA . PRO A 1 380 ? 14.289 5.604 3.403 1.00 26.54 387 PRO A CA 1
ATOM 2941 C C . PRO A 1 380 ? 15.108 6.900 3.321 1.00 25.33 387 PRO A C 1
ATOM 2942 O O . PRO A 1 380 ? 14.599 7.877 2.763 1.00 23.89 387 PRO A O 1
ATOM 2946 N N A ASP A 1 381 ? 16.343 6.864 3.822 0.50 24.54 388 ASP A N 1
ATOM 2947 N N B ASP A 1 381 ? 16.347 6.960 3.827 0.50 23.14 388 ASP A N 1
ATOM 2948 C CA A ASP A 1 381 ? 17.313 7.984 3.821 0.50 25.97 388 ASP A CA 1
ATOM 2949 C CA B ASP A 1 381 ? 17.204 8.172 3.697 0.50 24.18 388 ASP A CA 1
ATOM 2950 C C A ASP A 1 381 ? 17.902 8.207 2.417 0.50 24.42 388 ASP A C 1
ATOM 2951 C C B ASP A 1 381 ? 17.837 8.281 2.312 0.50 22.81 388 ASP A C 1
ATOM 2952 O O A ASP A 1 381 ? 18.407 9.302 2.151 0.50 26.21 388 ASP A O 1
ATOM 2953 O O B ASP A 1 381 ? 18.393 9.347 1.994 0.50 24.51 388 ASP A O 1
ATOM 2962 N N . GLU A 1 382 ? 17.892 7.180 1.562 1.00 23.14 389 GLU A N 1
ATOM 2963 C CA . GLU A 1 382 ? 18.548 7.180 0.239 1.00 22.07 389 GLU A CA 1
ATOM 2964 C C . GLU A 1 382 ? 17.522 7.273 -0.908 1.00 20.50 389 GLU A C 1
ATOM 2965 O O . GLU A 1 382 ? 17.986 7.382 -2.066 1.00 21.80 389 GLU A O 1
ATOM 2971 N N . ALA A 1 383 ? 16.229 7.096 -0.627 1.00 22.35 390 ALA A N 1
ATOM 2972 C CA . ALA A 1 383 ? 15.154 7.016 -1.636 1.00 22.46 390 ALA A CA 1
ATOM 2973 C C . ALA A 1 383 ? 15.245 8.209 -2.573 1.00 21.92 390 ALA A C 1
ATOM 2974 O O . ALA A 1 383 ? 15.198 8.025 -3.817 1.00 20.91 390 ALA A O 1
ATOM 2976 N N . VAL A 1 384 ? 15.415 9.414 -2.052 1.00 22.73 391 VAL A N 1
ATOM 2977 C CA . VAL A 1 384 ? 15.439 10.616 -2.943 1.00 22.48 391 VAL A CA 1
ATOM 2978 C C . VAL A 1 384 ? 16.635 10.608 -3.883 1.00 20.15 391 VAL A C 1
ATOM 2979 O O . VAL A 1 384 ? 16.438 10.851 -5.118 1.00 21.77 391 VAL A O 1
ATOM 2983 N N . ALA A 1 385 ? 17.851 10.332 -3.419 1.00 19.20 392 ALA A N 1
ATOM 2984 C CA . ALA A 1 385 ? 19.033 10.271 -4.266 1.00 19.76 392 ALA A CA 1
ATOM 2985 C C . ALA A 1 385 ? 18.822 9.140 -5.265 1.00 17.29 392 ALA A C 1
ATOM 2986 O O . ALA A 1 385 ? 19.235 9.303 -6.408 1.00 18.51 392 ALA A O 1
ATOM 2988 N N . TYR A 1 386 ? 18.188 8.056 -4.820 1.00 19.01 393 TYR A N 1
ATOM 2989 C CA . TYR A 1 386 ? 17.979 6.911 -5.752 1.00 18.81 393 TYR A CA 1
ATOM 2990 C C . TYR A 1 386 ? 17.104 7.383 -6.910 1.00 19.27 393 TYR A C 1
ATOM 2991 O O . TYR A 1 386 ? 17.404 7.109 -8.083 1.00 18.31 393 TYR A O 1
ATOM 3000 N N . GLY A 1 387 ? 16.024 8.108 -6.599 1.00 17.91 394 GLY A N 1
ATOM 3001 C CA . GLY A 1 387 ? 15.122 8.602 -7.643 1.00 19.93 394 GLY A CA 1
ATOM 3002 C C . GLY A 1 387 ? 15.816 9.619 -8.516 1.00 19.91 394 GLY A C 1
ATOM 3003 O O . GLY A 1 387 ? 15.537 9.656 -9.718 1.00 17.44 394 GLY A O 1
ATOM 3004 N N . ALA A 1 388 ? 16.688 10.472 -7.968 1.00 19.99 395 ALA A N 1
ATOM 3005 C CA . ALA A 1 388 ? 17.469 11.425 -8.786 1.00 20.33 395 ALA A CA 1
ATOM 3006 C C . ALA A 1 388 ? 18.360 10.684 -9.786 1.00 19.68 395 ALA A C 1
ATOM 3007 O O . ALA A 1 388 ? 18.445 11.072 -10.965 1.00 19.73 395 ALA A O 1
ATOM 3009 N N . ALA A 1 389 ? 18.956 9.570 -9.358 1.00 18.68 396 ALA A N 1
ATOM 3010 C CA . ALA A 1 389 ? 19.817 8.767 -10.243 1.00 21.41 396 ALA A CA 1
ATOM 3011 C C . ALA A 1 389 ? 18.941 8.096 -11.322 1.00 18.98 396 ALA A C 1
ATOM 3012 O O . ALA A 1 389 ? 19.399 7.958 -12.482 1.00 20.20 396 ALA A O 1
ATOM 3014 N N A ILE A 1 390 ? 17.760 7.625 -10.949 0.50 19.55 397 ILE A N 1
ATOM 3015 N N B ILE A 1 390 ? 17.768 7.617 -10.938 0.50 18.24 397 ILE A N 1
ATOM 3016 C CA A ILE A 1 390 ? 16.800 7.075 -11.959 0.50 20.58 397 ILE A CA 1
ATOM 3017 C CA B ILE A 1 390 ? 16.815 7.064 -11.950 0.50 18.38 397 ILE A CA 1
ATOM 3018 C C A ILE A 1 390 ? 16.469 8.166 -12.997 0.50 20.27 397 ILE A C 1
ATOM 3019 C C B ILE A 1 390 ? 16.493 8.162 -12.988 0.50 19.08 397 ILE A C 1
ATOM 3020 O O A ILE A 1 390 ? 16.468 7.879 -14.229 0.50 20.53 397 ILE A O 1
ATOM 3021 O O B ILE A 1 390 ? 16.559 7.881 -14.220 0.50 20.00 397 ILE A O 1
ATOM 3030 N N . GLN A 1 391 ? 16.181 9.387 -12.537 1.00 18.71 398 GLN A N 1
ATOM 3031 C CA . GLN A 1 391 ? 15.873 10.509 -13.465 1.00 20.52 398 GLN A CA 1
ATOM 3032 C C . GLN A 1 391 ? 17.083 10.753 -14.375 1.00 19.14 398 GLN A C 1
ATOM 3033 O O . GLN A 1 391 ? 16.887 10.994 -15.589 1.00 20.60 398 GLN A O 1
ATOM 3039 N N . ALA A 1 392 ? 18.289 10.725 -13.854 1.00 20.80 399 ALA A N 1
ATOM 3040 C CA . ALA A 1 392 ? 19.528 10.794 -14.680 1.00 23.09 399 ALA A CA 1
ATOM 3041 C C . ALA A 1 392 ? 19.492 9.713 -15.793 1.00 25.99 399 ALA A C 1
ATOM 3042 O O . ALA A 1 392 ? 19.799 10.016 -16.969 1.00 24.11 399 ALA A O 1
ATOM 3044 N N . GLY A 1 393 ? 19.139 8.485 -15.414 1.00 25.21 400 GLY A N 1
ATOM 3045 C CA . GLY A 1 393 ? 19.104 7.352 -16.350 1.00 22.49 400 GLY A CA 1
ATOM 3046 C C . GLY A 1 393 ? 18.056 7.600 -17.410 1.00 22.28 400 GLY A C 1
ATOM 3047 O O . GLY A 1 393 ? 18.297 7.286 -18.596 1.00 24.87 400 GLY A O 1
ATOM 3048 N N . ILE A 1 394 ? 16.918 8.167 -17.026 1.00 21.47 401 ILE A N 1
ATOM 3049 C CA . ILE A 1 394 ? 15.772 8.434 -17.937 1.00 20.64 401 ILE A CA 1
ATOM 3050 C C . ILE A 1 394 ? 16.230 9.464 -18.967 1.00 24.06 401 ILE A C 1
ATOM 3051 O O . ILE A 1 394 ? 15.946 9.290 -20.169 1.00 22.61 401 ILE A O 1
ATOM 3056 N N . ILE A 1 395 ? 16.918 10.497 -18.506 1.00 23.00 402 ILE A N 1
ATOM 3057 C CA . ILE A 1 395 ? 17.389 11.587 -19.408 1.00 26.15 402 ILE A CA 1
ATOM 3058 C C . ILE A 1 395 ? 18.398 11.050 -20.424 1.00 26.33 402 ILE A C 1
ATOM 3059 O O . ILE A 1 395 ? 18.264 11.443 -21.611 1.00 30.88 402 ILE A O 1
ATOM 3064 N N . LEU A 1 396 ? 19.290 10.143 -20.044 1.00 26.00 403 LEU A N 1
ATOM 3065 C CA . LEU A 1 396 ? 20.324 9.638 -20.996 1.00 29.75 403 LEU A CA 1
ATOM 3066 C C . LEU A 1 396 ? 19.734 8.626 -21.993 1.00 35.28 403 LEU A C 1
ATOM 3067 O O . LEU A 1 396 ? 20.254 8.536 -23.133 1.00 29.72 403 LEU A O 1
ATOM 3072 N N . GLY A 1 397 ? 18.674 7.912 -21.620 1.00 32.72 404 GLY A N 1
ATOM 3073 C CA . GLY A 1 397 ? 18.044 6.877 -22.470 1.00 31.19 404 GLY A CA 1
ATOM 3074 C C . GLY A 1 397 ? 18.947 5.667 -22.712 1.00 35.99 404 GLY A C 1
ATOM 3075 O O . GLY A 1 397 ? 20.012 5.554 -22.077 1.00 29.80 404 GLY A O 1
#

Organism: Plasmodium falciparum (isolate Palo Alto / Uganda) (NCBI:txid57270)

Radius of gyration: 21.05 Å; Cα contacts (8 Å, |Δi|>4): 803; chains: 1; bounding box: 54×47×64 Å

Sequence (377 aa):
GPVIGIDLGTTYYSSCVGVFKNGRVEILNNELGNRITPSYVSFVDGERKVGEAAKLEATLHPTQTVFDVVKRLIGRKFDDQEVVKDRSLLPYEIVNNQGKPNIKVQIKDKDTTTFAPEQISAMVLEKMKEIAQSFLGKPVKNAVVTVPAYFNDAQRQATKDAGTIAGLNIVRIINEPTAAALAYGLDKKEEETSILVYDLGGGTFDVSILVIDNGVFEVYATTAGNTHLGGEDFDQRVMMDYFIKMMFKKKNNIDLRTDKRAIQKLRRKEVEIAKRNLSVVHSSTQIEIEDIVEGHNFSETLTRAKFEELNDDDLFRRETLEPVKKVLDDAKYEKSKIDEIVLVGGSTRIPKIQQIIKKEFFNGKEPNRGINPDDEAVAYGAAIIQAGIILG

Foldseek 3Di:
DFAKFWELDQFWIWIWAQDPNAIDTFAAPVGDRIFTLKWFQPPQDIDGGPVLVVCCLVPVQRIDGSLLQFQLDFCPPPSNVVVCVVGNHHWDHDVRGTWTWHDHNHHTDIGHSLCSSLVVVLSSQVRVCVVVVHHAQEYEYEDAPPDDPSSVVSNCVSCVNSNYRHPYYYYLVLLLCVLVPPPLEAKAWEWEWEAAAAWTKIWTWIRHNNDIDTLFIDIGRGAHVVVLLVLVLVVLQVVCCVVPVDRLVVPSQLSVLQSVQSSVLQLVQLPDFKDWRWDCPSPPPDIDIDMDGLVVSCVSCVVSLLVSVVRVVVRCVSSVHDLVSHPAYEYAYPRCSRVVSQVSVCVVSVRNGHDYDPHRPCSSSSSRNVVSVVVVD

InterPro domains:
  IPR013126 Heat shock protein 70 family [PF00012] (30-631)
  IPR013126 Heat shock protein 70 family [PTHR19375] (30-584)
  IPR018181 Heat shock protein 70, conserved site [PS00297] (33-40)
  IPR018181 Heat shock protein 70, conserved site [PS00329] (219-232)
  IPR018181 Heat shock protein 70, conserved site [PS01036] (356-370)
  IPR029047 Heat shock protein 70kD, peptide-binding domain superfamily [G3DSA:2.60.34.10] (404-558)
  IPR029047 Heat shock protein 70kD, peptide-binding domain superfamily [SSF100920] (405-562)
  IPR029048 Heat shock protein 70kD, C-terminal domain superfamily [G3DSA:1.20.1270.10] (559-632)
  IPR029048 Heat shock protein 70kD, C-terminal domain superfamily [SSF100934] (556-638)
  IPR042050 Endoplasmic reticulum chaperone BIP, nucleotide-binding domain [cd10241] (28-402)
  IPR043129 ATPase, nucleotide binding domain [SSF53067] (29-211)
  IPR043129 ATPase, nucleotide binding domain [SSF53067] (212-402)